Protein AF-G1RTW3-F1 (afdb_monomer)

Foldseek 3Di:
DADDDDCQVVLQDAEDAQEQDAYQDDAPCQSNCNHAYYAHANYAHADDEHCQSNLNHAEYHHAQYAYAADDHCLSPLNHAYYHQAQYAHQDLVSLLVCLSNLNHAEYEHHNYNLVPDPCSLLSNLQNNVNYQYYNNDGDDPVSSVVSCVVCVVVSVVVVVVVVVVVVVVVVVVVVVVVQVLQVLLLQHQLQFQRLVVVLVVPQPLVVLLCPFPPNVVLVVVLSVVLSVLSNVLSVVSSVLSVVLVVLVVVLVVQLVVLVVVLVVVLVVLVVVLVVVLVVLVVVLLVDDDPVVNVVSLVVNLVSLVVSLVVNVVSLVVSLVVNVVSLVVSLVVLVVSLVVSLVSLVVSLVVNLVSLVVSLVVSLVSLVVVLVCVVVVNDDPPRDPVSVVQSPDSVSVNVSSVVSSVSSNVSSVVSSCSSSVVSVVVSVVVSVVSVVVSVVVSVVSNVVSVVVSVVSVVVSVCSVVPNPPD

Structure (mmCIF, N/CA/C/O backbone):
data_AF-G1RTW3-F1
#
_entry.id   AF-G1RTW3-F1
#
loop_
_atom_site.group_PDB
_atom_site.id
_atom_site.type_symbol
_atom_site.label_atom_id
_atom_site.label_alt_id
_atom_site.label_comp_id
_atom_site.label_asym_id
_atom_site.label_entity_id
_atom_site.label_seq_id
_atom_site.pdbx_PDB_ins_code
_atom_site.Cartn_x
_atom_site.Cartn_y
_atom_site.Cartn_z
_atom_site.occupancy
_atom_site.B_iso_or_equiv
_atom_site.auth_seq_id
_atom_site.auth_comp_id
_atom_site.auth_asym_id
_atom_site.auth_atom_id
_atom_site.pdbx_PDB_model_num
ATOM 1 N N . ILE A 1 1 ? 2.176 -38.128 -19.446 1.00 76.19 1 ILE A N 1
ATOM 2 C CA 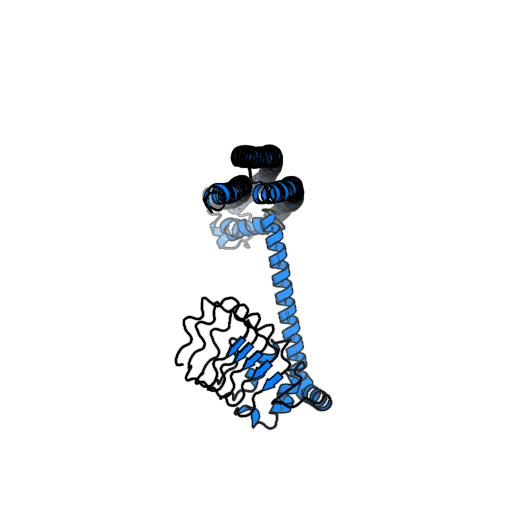. ILE A 1 1 ? 2.725 -37.337 -18.317 1.00 76.19 1 ILE A CA 1
ATOM 3 C C . ILE A 1 1 ? 2.000 -37.765 -17.045 1.00 76.19 1 ILE A C 1
ATOM 5 O O . ILE A 1 1 ? 0.795 -37.967 -17.117 1.00 76.19 1 ILE A O 1
ATOM 9 N N . LEU A 1 2 ? 2.730 -37.981 -15.943 1.00 80.75 2 LEU A N 1
ATOM 10 C CA . LEU A 1 2 ? 2.159 -38.350 -14.632 1.00 80.75 2 LEU A CA 1
ATOM 11 C C . LEU A 1 2 ? 2.066 -37.149 -13.677 1.00 80.75 2 LEU A C 1
ATOM 13 O O . LEU A 1 2 ? 1.164 -37.088 -12.854 1.00 80.75 2 LEU A O 1
ATOM 17 N N . ARG A 1 3 ? 2.994 -36.191 -13.802 1.00 86.12 3 ARG A N 1
ATOM 18 C CA . ARG A 1 3 ? 3.096 -34.999 -12.955 1.00 86.12 3 ARG A CA 1
ATOM 19 C C . ARG A 1 3 ? 3.495 -33.789 -13.792 1.00 86.12 3 ARG A C 1
ATOM 21 O O . ARG A 1 3 ? 4.301 -33.930 -14.713 1.00 86.12 3 ARG A O 1
ATOM 28 N N . ILE A 1 4 ? 2.936 -32.630 -13.465 1.00 87.44 4 ILE A N 1
ATOM 29 C CA . ILE A 1 4 ? 3.300 -31.339 -14.052 1.00 87.44 4 ILE A CA 1
ATOM 30 C C . ILE A 1 4 ? 4.519 -30.810 -13.284 1.00 87.44 4 ILE A C 1
ATOM 32 O O . ILE A 1 4 ? 4.448 -30.616 -12.075 1.00 87.44 4 ILE A O 1
ATOM 36 N N . ASP A 1 5 ? 5.652 -30.623 -13.961 1.00 85.38 5 ASP A N 1
ATOM 37 C CA . ASP A 1 5 ? 6.892 -30.147 -13.334 1.00 85.38 5 ASP A CA 1
ATOM 38 C C . ASP A 1 5 ? 7.762 -29.389 -14.354 1.00 85.38 5 ASP A C 1
ATOM 40 O O . ASP A 1 5 ? 7.580 -29.535 -15.565 1.00 85.38 5 ASP A O 1
ATOM 44 N N . ASN A 1 6 ? 8.729 -28.607 -13.872 1.00 84.62 6 ASN A N 1
ATOM 45 C CA . ASN A 1 6 ? 9.676 -27.804 -14.658 1.00 84.62 6 ASN A CA 1
ATOM 46 C C . ASN A 1 6 ? 9.046 -26.690 -15.522 1.00 84.62 6 ASN A C 1
ATOM 48 O O . ASN A 1 6 ? 9.652 -26.248 -16.499 1.00 84.62 6 ASN A O 1
ATOM 52 N N . LEU A 1 7 ? 7.853 -26.199 -15.163 1.00 86.31 7 LEU A N 1
ATOM 53 C CA . LEU A 1 7 ? 7.199 -25.081 -15.862 1.00 86.31 7 LEU A CA 1
ATOM 54 C C . LEU A 1 7 ? 7.511 -23.697 -15.265 1.00 86.31 7 LEU A C 1
ATOM 56 O O . LEU A 1 7 ? 7.151 -22.681 -15.856 1.00 86.31 7 LEU A O 1
ATOM 60 N N . TRP A 1 8 ? 8.227 -23.636 -14.137 1.00 84.75 8 TRP A N 1
ATOM 61 C CA . TRP A 1 8 ? 8.442 -22.404 -13.366 1.00 84.75 8 TRP A CA 1
ATOM 62 C C . TRP A 1 8 ? 9.176 -21.281 -14.118 1.00 84.75 8 TRP A C 1
ATOM 64 O O . TRP A 1 8 ? 9.067 -20.135 -13.702 1.00 84.75 8 TRP A O 1
ATOM 74 N N . GLN A 1 9 ? 9.922 -21.580 -15.194 1.00 86.06 9 GLN A N 1
ATOM 75 C CA . GLN A 1 9 ? 10.679 -20.576 -15.969 1.00 86.06 9 GLN A CA 1
ATOM 76 C C . GLN A 1 9 ? 9.818 -19.879 -17.035 1.00 86.06 9 GLN A C 1
ATOM 78 O O . GLN A 1 9 ? 10.239 -18.877 -17.609 1.00 86.06 9 GLN A O 1
ATOM 83 N N . PHE A 1 10 ? 8.624 -20.403 -17.333 1.00 87.69 10 PHE A N 1
ATOM 84 C CA . PHE A 1 10 ? 7.765 -19.916 -18.415 1.00 87.69 10 PHE A CA 1
ATOM 85 C C . PHE A 1 10 ? 6.696 -18.939 -17.910 1.00 87.69 10 PHE A C 1
ATOM 87 O O . PHE A 1 10 ? 5.517 -19.082 -18.219 1.00 87.69 10 PHE A O 1
ATOM 94 N N . GLU A 1 11 ? 7.104 -17.914 -17.161 1.00 87.62 11 GLU A N 1
ATOM 95 C CA . GLU A 1 11 ? 6.203 -16.944 -16.506 1.00 87.62 11 GLU A CA 1
ATOM 96 C C . GLU A 1 11 ? 5.243 -16.240 -17.486 1.00 87.62 11 GLU A C 1
ATOM 98 O O . GLU A 1 11 ? 4.116 -15.901 -17.138 1.00 87.62 11 GLU A O 1
ATOM 103 N N . ASN A 1 12 ? 5.652 -16.079 -18.750 1.00 90.38 12 ASN A N 1
ATOM 104 C CA . ASN A 1 12 ? 4.868 -15.419 -19.801 1.00 90.38 12 ASN A CA 1
ATOM 105 C C . ASN A 1 12 ? 3.949 -16.362 -20.603 1.00 90.38 12 ASN A C 1
ATOM 107 O O . ASN A 1 12 ? 3.379 -15.953 -21.622 1.00 90.38 12 ASN A O 1
ATOM 111 N N . LEU A 1 13 ? 3.827 -17.633 -20.208 1.00 92.62 13 LEU A N 1
ATOM 112 C CA . LEU A 1 13 ? 3.013 -18.607 -20.931 1.00 92.62 13 LEU A CA 1
ATOM 113 C C . LEU A 1 13 ? 1.524 -18.234 -20.859 1.00 92.62 13 LEU A C 1
ATOM 115 O O . LEU A 1 13 ? 0.966 -18.056 -19.783 1.00 92.62 13 LEU A O 1
ATOM 119 N N . ARG A 1 14 ? 0.868 -18.143 -22.023 1.00 94.56 14 ARG A N 1
ATOM 120 C CA . ARG A 1 14 ? -0.560 -17.776 -22.131 1.00 94.56 14 ARG A CA 1
ATOM 121 C C . ARG A 1 14 ? -1.490 -18.951 -22.407 1.00 94.56 14 ARG A C 1
ATOM 123 O O . ARG A 1 14 ? -2.671 -18.873 -22.084 1.00 94.56 14 ARG A O 1
ATOM 130 N N . LYS A 1 15 ? -0.984 -20.012 -23.033 1.00 95.88 15 LYS A N 1
ATOM 131 C CA . LYS A 1 15 ? -1.758 -21.204 -23.385 1.00 95.88 15 LYS A CA 1
ATOM 132 C C . LYS A 1 15 ? -0.967 -22.438 -22.998 1.00 95.88 15 LYS A C 1
ATOM 134 O O . LYS A 1 15 ? 0.199 -22.541 -23.373 1.00 95.88 15 LYS A O 1
ATOM 139 N N . LEU A 1 16 ? -1.606 -23.352 -22.285 1.00 95.12 16 LEU A N 1
ATOM 140 C CA . LEU A 1 16 ? -1.001 -24.602 -21.856 1.00 95.12 16 LEU A CA 1
ATOM 141 C C . LEU A 1 16 ? -1.948 -25.752 -22.180 1.00 95.12 16 LEU A C 1
ATOM 143 O O . LEU A 1 16 ? -3.095 -25.766 -21.745 1.00 95.12 16 LEU A O 1
ATOM 147 N N . GLN A 1 17 ? -1.439 -26.699 -22.961 1.00 94.75 17 GLN A N 1
ATOM 148 C CA . GLN A 1 17 ? -2.160 -27.885 -23.392 1.00 94.75 17 GLN A CA 1
ATOM 149 C C . GLN A 1 17 ? -1.504 -29.119 -22.771 1.00 94.75 17 GLN A C 1
ATOM 151 O O . GLN A 1 17 ? -0.331 -29.393 -23.026 1.00 94.75 17 GLN A O 1
ATOM 156 N N . LEU A 1 18 ? -2.251 -29.834 -21.936 1.00 93.31 18 LEU A N 1
ATOM 157 C CA . LEU A 1 18 ? -1.821 -31.024 -21.198 1.00 93.31 18 LEU A CA 1
ATOM 158 C C . LEU A 1 18 ? -2.863 -32.153 -21.299 1.00 93.31 18 LEU A C 1
ATOM 160 O O . LEU A 1 18 ? -2.925 -33.035 -20.434 1.00 93.31 18 LEU A O 1
ATOM 164 N N . ASP A 1 19 ? -3.667 -32.152 -22.360 1.00 92.94 19 ASP A N 1
ATOM 165 C CA . ASP A 1 19 ? -4.686 -33.166 -22.591 1.00 92.94 19 ASP A CA 1
ATOM 166 C C . ASP A 1 19 ? -4.091 -34.549 -22.912 1.00 92.94 19 ASP A C 1
ATOM 168 O O . ASP A 1 19 ? -2.928 -34.671 -23.305 1.00 92.94 19 ASP A O 1
ATOM 172 N N . ASN A 1 20 ? -4.893 -35.604 -22.742 1.00 93.12 20 ASN A N 1
ATOM 173 C CA . ASN A 1 20 ? -4.528 -36.995 -23.049 1.00 93.12 20 ASN A CA 1
ATOM 174 C C . ASN A 1 20 ? -3.294 -37.491 -22.276 1.00 93.12 20 ASN A C 1
ATOM 176 O O . ASN A 1 20 ? -2.370 -38.100 -22.827 1.00 93.12 20 ASN A O 1
ATOM 180 N N . ASN A 1 21 ? -3.285 -37.239 -20.970 1.00 93.00 21 ASN A N 1
ATOM 181 C CA . ASN A 1 21 ? -2.232 -37.669 -20.060 1.00 93.00 21 ASN A CA 1
ATOM 182 C C . ASN A 1 21 ? -2.807 -38.525 -18.915 1.00 93.00 21 ASN A C 1
ATOM 184 O O . ASN A 1 21 ? -3.930 -39.013 -18.978 1.00 93.00 21 ASN A O 1
ATOM 188 N N . ILE A 1 22 ? -1.991 -38.806 -17.897 1.00 93.56 22 ILE A N 1
ATOM 189 C CA . ILE A 1 22 ? -2.368 -39.623 -16.734 1.00 93.56 22 ILE A CA 1
ATOM 190 C C . ILE A 1 22 ? -2.120 -38.796 -15.464 1.00 93.56 22 ILE A C 1
ATOM 192 O O . ILE A 1 22 ? -1.589 -39.293 -14.475 1.00 93.56 22 ILE A O 1
ATOM 196 N N . ILE A 1 23 ? -2.401 -37.491 -15.534 1.00 93.81 23 ILE A N 1
ATOM 197 C CA . ILE A 1 23 ? -2.199 -36.559 -14.424 1.00 93.81 23 ILE A CA 1
ATOM 198 C C . ILE A 1 23 ? -3.303 -36.802 -13.395 1.00 93.81 23 ILE A C 1
ATOM 200 O O . ILE A 1 23 ? -4.481 -36.806 -13.746 1.00 93.81 23 ILE A O 1
ATOM 204 N N . GLU A 1 24 ? -2.921 -37.004 -12.137 1.00 92.69 24 GLU A N 1
ATOM 205 C CA . GLU A 1 24 ? -3.859 -37.218 -11.022 1.00 92.69 24 GLU A CA 1
ATOM 206 C C . GLU A 1 24 ? -4.086 -35.944 -10.197 1.00 92.69 24 GLU A C 1
ATOM 208 O O . GLU A 1 24 ? -5.133 -35.789 -9.570 1.00 92.69 24 GLU A O 1
ATOM 213 N N . LYS A 1 25 ? -3.120 -35.015 -10.216 1.00 92.31 25 LYS A N 1
ATOM 214 C CA . LYS A 1 25 ? -3.146 -33.771 -9.440 1.00 92.31 25 LYS A CA 1
ATOM 215 C C . LYS A 1 25 ? -2.709 -32.571 -10.261 1.00 92.31 25 LYS A C 1
ATOM 217 O O . LYS A 1 25 ? -1.765 -32.652 -11.048 1.00 92.31 25 LYS A O 1
ATOM 222 N N . ILE A 1 26 ? -3.387 -31.453 -10.037 1.00 92.62 26 ILE A N 1
ATOM 223 C CA . ILE A 1 26 ? -3.035 -30.160 -10.614 1.00 92.62 26 ILE A CA 1
ATOM 224 C C . ILE A 1 26 ? -2.032 -29.493 -9.668 1.00 92.62 26 ILE A C 1
ATOM 226 O O . ILE A 1 26 ? -2.378 -29.063 -8.574 1.00 92.62 26 ILE A O 1
ATOM 230 N N . GLU A 1 27 ? -0.771 -29.428 -10.078 1.00 91.31 27 GLU A N 1
ATOM 231 C CA . GLU A 1 27 ? 0.310 -28.820 -9.299 1.00 91.31 27 GLU A CA 1
ATOM 232 C C . GLU A 1 27 ? 1.370 -28.213 -10.228 1.00 91.31 27 GLU A C 1
ATOM 234 O O . GLU A 1 27 ? 1.341 -28.431 -11.438 1.00 91.31 27 GLU A O 1
ATOM 239 N N . GLY A 1 28 ? 2.291 -27.409 -9.690 1.00 87.00 28 GLY A N 1
ATOM 240 C CA . GLY A 1 28 ? 3.397 -26.843 -10.477 1.00 87.00 28 GLY A CA 1
ATOM 241 C C . GLY A 1 28 ? 2.998 -25.741 -11.472 1.00 87.00 28 GLY A C 1
ATOM 242 O O . GLY A 1 28 ? 3.801 -25.383 -12.334 1.00 87.00 28 GLY A O 1
ATOM 243 N N . LEU A 1 29 ? 1.782 -25.191 -11.356 1.00 90.81 29 LEU A N 1
ATOM 244 C CA . LEU A 1 29 ? 1.272 -24.089 -12.188 1.00 90.81 29 LEU A CA 1
ATOM 245 C C . LEU A 1 29 ? 1.390 -22.708 -11.514 1.00 90.81 29 LEU A C 1
ATOM 247 O O . LEU A 1 29 ? 1.037 -21.702 -12.123 1.00 90.81 29 LEU A O 1
ATOM 251 N N . GLU A 1 30 ? 1.914 -22.644 -10.286 1.00 89.31 30 GLU A N 1
ATOM 252 C CA . GLU A 1 30 ? 1.881 -21.452 -9.421 1.00 89.31 30 GLU A CA 1
ATOM 253 C C . GLU A 1 30 ? 2.482 -20.197 -10.079 1.00 89.31 30 GLU A C 1
ATOM 255 O O . GLU A 1 30 ? 1.934 -19.103 -9.943 1.00 89.31 30 GLU A O 1
ATOM 260 N N . ASN A 1 31 ? 3.554 -20.359 -10.861 1.00 87.81 31 ASN A N 1
ATOM 261 C CA . ASN A 1 31 ? 4.266 -19.252 -11.507 1.00 87.81 31 ASN A CA 1
ATOM 262 C C . ASN A 1 31 ? 3.637 -18.785 -12.835 1.00 87.81 31 ASN A C 1
ATOM 264 O O . ASN A 1 31 ? 4.083 -17.793 -13.407 1.00 87.81 31 ASN A O 1
ATOM 268 N N . LEU A 1 32 ? 2.612 -19.471 -13.353 1.00 90.69 32 LEU A N 1
ATOM 269 C CA . LEU A 1 32 ? 2.021 -19.194 -14.670 1.00 90.69 32 LEU A CA 1
ATOM 270 C C . LEU A 1 32 ? 0.889 -18.154 -14.593 1.00 90.69 32 LEU A C 1
ATOM 272 O O . LEU A 1 32 ? -0.198 -18.342 -15.134 1.00 90.69 32 LEU A O 1
ATOM 276 N N . THR A 1 33 ? 1.131 -17.027 -13.928 1.00 90.81 33 THR A N 1
ATOM 277 C CA . THR A 1 33 ? 0.105 -16.006 -13.623 1.00 90.81 33 THR A CA 1
ATOM 278 C C . THR A 1 33 ? -0.505 -15.330 -14.863 1.00 90.81 33 THR A C 1
ATOM 280 O O . THR A 1 33 ? -1.583 -14.731 -14.790 1.00 90.81 33 THR A O 1
ATOM 283 N N . HIS A 1 34 ? 0.151 -15.438 -16.023 1.00 92.19 34 HIS A N 1
ATOM 284 C CA . HIS A 1 34 ? -0.311 -14.912 -17.313 1.00 92.19 34 HIS A CA 1
ATOM 285 C C . HIS A 1 34 ? -1.102 -15.914 -18.167 1.00 92.19 34 HIS A C 1
ATOM 287 O O . HIS A 1 34 ? -1.471 -15.587 -19.302 1.00 92.19 34 HIS A O 1
ATOM 293 N N . LEU A 1 35 ? -1.379 -17.112 -17.645 1.00 94.75 35 LEU A N 1
ATOM 294 C CA . LEU A 1 35 ? -2.118 -18.139 -18.365 1.00 94.75 35 LEU A CA 1
ATOM 295 C C . LEU A 1 35 ? -3.575 -17.712 -18.593 1.00 94.75 35 LEU A C 1
ATOM 297 O O . LEU A 1 35 ? -4.259 -17.277 -17.672 1.00 94.75 35 LEU A O 1
ATOM 301 N N . VAL A 1 36 ? -4.037 -17.842 -19.837 1.00 96.44 36 VAL A N 1
ATOM 302 C CA . VAL A 1 36 ? -5.394 -17.482 -20.286 1.00 96.44 36 VAL A CA 1
ATOM 303 C C . VAL A 1 36 ? -6.196 -18.727 -20.663 1.00 96.44 36 VAL A C 1
ATOM 305 O O . VAL A 1 36 ? -7.408 -18.761 -20.472 1.00 96.44 36 VAL A O 1
ATOM 308 N N . TRP A 1 37 ? -5.525 -19.760 -21.174 1.00 97.69 37 TRP A N 1
ATOM 309 C CA . TRP A 1 37 ? -6.152 -20.997 -21.633 1.00 97.69 37 TRP A CA 1
ATOM 310 C C . TRP A 1 37 ? -5.401 -22.210 -21.080 1.00 97.69 37 TRP A C 1
ATOM 312 O O . TRP A 1 37 ? -4.182 -22.315 -21.267 1.00 97.69 37 TRP A O 1
ATOM 322 N N . LEU A 1 38 ? -6.127 -23.110 -20.419 1.00 96.75 38 LEU A N 1
ATOM 323 C CA . LEU A 1 38 ? -5.594 -24.334 -19.829 1.00 96.75 38 LEU A CA 1
ATOM 324 C C . LEU A 1 38 ? -6.469 -25.527 -20.206 1.00 96.75 38 LEU A C 1
ATOM 326 O O . LEU A 1 38 ? -7.647 -25.579 -19.851 1.00 96.75 38 LEU A O 1
ATOM 330 N N . ASP A 1 39 ? -5.862 -26.509 -20.864 1.00 96.75 39 ASP A N 1
ATOM 331 C CA . ASP A 1 39 ? -6.512 -27.775 -21.185 1.00 96.75 39 ASP A CA 1
ATOM 332 C C . ASP A 1 39 ? -5.843 -28.940 -20.459 1.00 96.75 39 ASP A C 1
ATOM 334 O O . ASP A 1 39 ? -4.669 -29.245 -20.665 1.00 96.75 39 ASP A O 1
ATOM 338 N N . LEU A 1 40 ? -6.622 -29.576 -19.592 1.00 95.69 40 LEU A N 1
ATOM 339 C CA . LEU A 1 40 ? -6.294 -30.746 -18.786 1.00 95.69 40 LEU A CA 1
ATOM 340 C C . LEU A 1 40 ? -7.270 -31.897 -19.087 1.00 95.69 40 LEU A C 1
ATOM 342 O O . LEU A 1 40 ? -7.489 -32.781 -18.253 1.00 95.69 40 LEU A O 1
ATOM 346 N N . SER A 1 41 ? -7.875 -31.903 -20.274 1.00 95.44 41 SER A N 1
ATOM 347 C CA . SER A 1 41 ? -8.849 -32.920 -20.665 1.00 95.44 41 SER A CA 1
ATOM 348 C C . SER A 1 41 ? -8.226 -34.316 -20.791 1.00 95.44 41 SER A C 1
ATOM 350 O O . SER A 1 41 ? -7.046 -34.455 -21.096 1.00 95.44 41 SER A O 1
ATOM 352 N N . PHE A 1 42 ? -9.009 -35.379 -20.603 1.00 95.44 42 PHE A N 1
ATOM 353 C CA . PHE A 1 42 ? -8.543 -36.771 -20.690 1.00 95.44 42 PHE A CA 1
ATOM 354 C C . PHE A 1 42 ? -7.359 -37.057 -19.749 1.00 95.44 42 PHE A C 1
ATOM 356 O O . PHE A 1 42 ? -6.296 -37.501 -20.184 1.00 95.44 42 PHE A O 1
ATOM 363 N N . ASN A 1 43 ? -7.558 -36.776 -18.461 1.00 95.44 43 ASN A N 1
ATOM 364 C CA . ASN A 1 43 ? -6.630 -37.073 -17.369 1.00 95.44 43 ASN A CA 1
ATOM 365 C C . ASN A 1 43 ? -7.360 -37.843 -16.245 1.00 95.44 43 ASN A C 1
ATOM 367 O O . ASN A 1 43 ? -8.515 -38.246 -16.397 1.00 95.44 43 ASN A O 1
ATOM 371 N N . ASN A 1 44 ? -6.684 -38.079 -15.117 1.00 94.38 44 ASN A N 1
ATOM 372 C CA . ASN A 1 44 ? -7.215 -38.792 -13.952 1.00 94.38 44 ASN A CA 1
ATOM 373 C C . ASN A 1 44 ? -7.393 -37.865 -12.736 1.00 94.38 44 ASN A C 1
ATOM 375 O O . ASN A 1 44 ? -7.245 -38.308 -11.601 1.00 94.38 44 ASN A O 1
ATOM 379 N N . ILE A 1 45 ? -7.691 -36.583 -12.957 1.00 95.25 45 ILE A N 1
ATOM 380 C CA . ILE A 1 45 ? -7.807 -35.597 -11.877 1.00 95.25 45 ILE A CA 1
ATOM 381 C C . ILE A 1 45 ? -9.084 -35.863 -11.072 1.00 95.25 45 ILE A C 1
ATOM 383 O O . ILE A 1 45 ? -10.177 -35.913 -11.639 1.00 95.25 45 ILE A O 1
ATOM 387 N N . GLU A 1 46 ? -8.954 -36.016 -9.755 1.00 93.75 46 GLU A N 1
ATOM 388 C CA . GLU A 1 46 ? -10.087 -36.249 -8.840 1.00 93.75 46 GLU A CA 1
ATOM 389 C C . GLU A 1 46 ? -10.563 -34.967 -8.143 1.00 93.75 46 GLU A C 1
ATOM 391 O O . GLU A 1 46 ? -11.752 -34.807 -7.861 1.00 93.75 46 GLU A O 1
ATOM 396 N N . THR A 1 47 ? -9.645 -34.037 -7.879 1.00 93.06 47 THR A N 1
ATOM 397 C CA . THR A 1 47 ? -9.906 -32.796 -7.142 1.00 93.06 47 THR A CA 1
ATOM 398 C C . THR A 1 47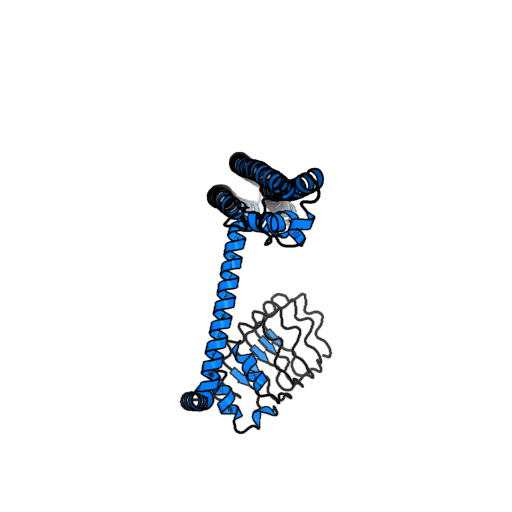 ? -9.342 -31.598 -7.887 1.00 93.06 47 THR A C 1
ATOM 400 O O . THR A 1 47 ? -8.233 -31.648 -8.416 1.00 93.06 47 THR A O 1
ATOM 403 N N . ILE A 1 48 ? -10.105 -30.507 -7.913 1.00 93.62 48 ILE A N 1
ATOM 404 C CA . ILE A 1 48 ? -9.627 -29.224 -8.422 1.00 93.62 48 ILE A CA 1
ATOM 405 C C . ILE A 1 48 ? -8.790 -28.576 -7.313 1.00 93.62 48 ILE A C 1
ATOM 407 O O . ILE A 1 48 ? -9.294 -28.305 -6.226 1.00 93.62 48 ILE A O 1
ATOM 411 N N . GLU A 1 49 ? -7.507 -28.354 -7.576 1.00 92.88 49 GLU A N 1
ATOM 412 C CA . GLU A 1 49 ? -6.554 -27.713 -6.663 1.00 92.88 49 GLU A CA 1
ATOM 413 C C . GLU A 1 49 ? -5.440 -27.022 -7.469 1.00 92.88 49 GLU A C 1
ATOM 415 O O . GLU A 1 49 ? -5.377 -27.180 -8.686 1.00 92.88 49 GLU A O 1
ATOM 420 N N . GLY A 1 50 ? -4.589 -26.213 -6.831 1.00 88.31 50 GLY A N 1
ATOM 421 C CA . GLY A 1 50 ? -3.385 -25.667 -7.478 1.00 88.31 50 GLY A CA 1
ATOM 422 C C . GLY A 1 50 ? -3.626 -24.632 -8.590 1.00 88.31 50 GLY A C 1
ATOM 423 O O . GLY A 1 50 ? -2.734 -24.403 -9.407 1.00 88.31 50 GLY A O 1
ATOM 424 N N . LEU A 1 51 ? -4.812 -24.010 -8.638 1.00 92.12 51 LEU A N 1
ATOM 425 C CA . LEU A 1 51 ? -5.190 -22.982 -9.626 1.00 92.12 51 LEU A CA 1
ATOM 426 C C . LEU A 1 51 ? -5.262 -21.557 -9.034 1.00 92.12 51 LEU A C 1
ATOM 428 O O . LEU A 1 51 ? -5.604 -20.615 -9.749 1.00 92.12 51 LEU A O 1
ATOM 432 N N . ASP A 1 52 ? -4.928 -21.376 -7.752 1.00 91.25 52 ASP A N 1
ATOM 433 C CA . ASP A 1 52 ? -5.155 -20.132 -6.993 1.00 91.25 52 ASP A CA 1
ATOM 434 C C . ASP A 1 52 ? -4.410 -18.902 -7.541 1.00 91.25 52 ASP A C 1
ATOM 436 O O . ASP A 1 52 ? -4.816 -17.764 -7.313 1.00 91.25 52 ASP A O 1
ATOM 440 N N . THR A 1 53 ? -3.318 -19.103 -8.278 1.00 89.81 53 THR A N 1
ATOM 441 C CA . THR A 1 53 ? -2.509 -18.010 -8.839 1.00 89.81 53 THR A CA 1
ATOM 442 C C . THR A 1 53 ? -2.925 -17.609 -10.259 1.00 89.81 53 THR A C 1
ATOM 444 O O . THR A 1 53 ? -2.486 -16.571 -10.765 1.00 89.81 53 THR A O 1
ATOM 447 N N . LEU A 1 54 ? -3.797 -18.383 -10.916 1.00 91.88 54 LEU A N 1
ATOM 448 C CA . LEU A 1 54 ? -4.151 -18.231 -12.333 1.00 91.88 54 LEU A CA 1
ATOM 449 C C . LEU A 1 54 ? -5.290 -17.219 -12.553 1.00 91.88 54 LEU A C 1
ATOM 451 O O . LEU A 1 54 ? -6.269 -17.481 -13.247 1.00 9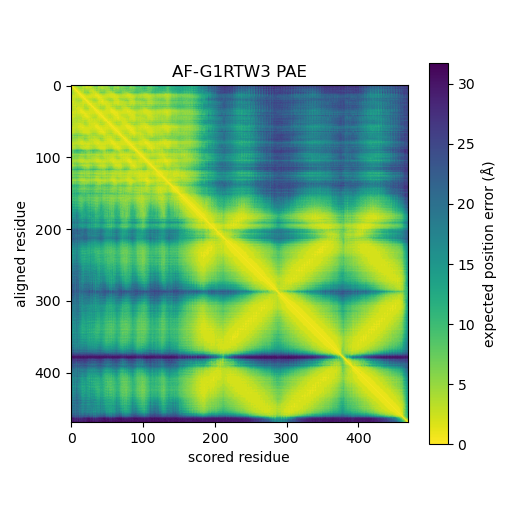1.88 54 LEU A O 1
ATOM 455 N N . VAL A 1 55 ? -5.156 -16.019 -11.989 1.00 92.25 55 VAL A N 1
ATOM 456 C CA . VAL A 1 55 ? -6.196 -14.966 -11.985 1.00 92.25 55 VAL A CA 1
ATOM 457 C C . VAL A 1 55 ? -6.614 -14.463 -13.377 1.00 92.25 55 VAL A C 1
ATOM 459 O O . VAL A 1 55 ? -7.635 -13.787 -13.522 1.00 92.25 55 VAL A O 1
ATOM 462 N N . ASN A 1 56 ? -5.814 -14.757 -14.408 1.00 93.00 56 ASN A N 1
ATOM 463 C CA . ASN A 1 56 ? -6.064 -14.364 -15.796 1.00 93.00 56 ASN A CA 1
ATOM 464 C C . ASN A 1 56 ? -6.702 -15.465 -16.653 1.00 93.00 56 ASN A C 1
ATOM 466 O O . ASN A 1 56 ? -6.930 -15.226 -17.839 1.00 93.00 56 ASN A O 1
ATOM 470 N N . LEU A 1 57 ? -6.990 -16.637 -16.083 1.00 95.75 57 LEU A N 1
ATOM 471 C CA . LEU A 1 57 ? -7.539 -17.755 -16.836 1.00 95.75 57 LEU A CA 1
ATOM 472 C C . LEU A 1 57 ? -8.968 -17.447 -17.303 1.00 95.75 57 LEU A C 1
ATOM 474 O O . LEU A 1 57 ? -9.837 -17.090 -16.507 1.00 95.75 57 LEU A O 1
ATOM 478 N N . GLU A 1 58 ? -9.205 -17.595 -18.603 1.00 96.81 58 GLU A N 1
ATOM 479 C CA . GLU A 1 58 ? -10.499 -17.361 -19.250 1.00 96.81 58 GLU A CA 1
ATOM 480 C C . GLU A 1 58 ? -11.151 -18.671 -19.709 1.00 96.81 58 GLU A C 1
ATOM 482 O O . GLU A 1 58 ? -12.378 -18.772 -19.717 1.00 96.81 58 GLU A O 1
ATOM 487 N N . ASP A 1 59 ? -10.355 -19.683 -20.050 1.00 97.19 59 ASP A N 1
ATOM 488 C CA . ASP A 1 59 ? -10.832 -20.981 -20.531 1.00 97.19 59 ASP A CA 1
ATOM 489 C C . ASP A 1 59 ? -10.112 -22.115 -19.797 1.00 97.19 59 ASP A C 1
ATOM 491 O O . ASP A 1 59 ? -8.880 -22.223 -19.836 1.00 97.19 59 ASP A O 1
ATOM 495 N N . LEU A 1 60 ? -10.904 -22.935 -19.108 1.00 97.19 60 LEU A N 1
ATOM 496 C CA . LEU A 1 60 ? -10.454 -24.109 -18.380 1.00 97.19 60 LEU A CA 1
ATOM 497 C C . LEU A 1 60 ? -11.199 -25.342 -18.882 1.00 97.19 60 LEU A C 1
ATOM 499 O O . LEU A 1 60 ? -12.414 -25.484 -18.698 1.00 97.19 60 LEU A O 1
ATOM 503 N N . SER A 1 61 ? -10.443 -26.271 -19.456 1.00 96.81 61 SER A N 1
ATOM 504 C CA . SER A 1 61 ? -10.959 -27.555 -19.910 1.00 96.81 61 SER A CA 1
ATOM 505 C C . SER A 1 61 ? -10.468 -28.692 -19.019 1.00 96.81 61 SER A C 1
ATOM 507 O O . SER A 1 61 ? -9.283 -28.985 -18.938 1.00 96.81 61 SER A O 1
ATOM 509 N N . LEU A 1 62 ? -11.411 -29.334 -18.333 1.00 95.94 62 LEU A N 1
ATOM 510 C CA . LEU A 1 62 ? -11.236 -30.484 -17.441 1.00 95.94 62 LEU A CA 1
ATOM 511 C C . LEU A 1 62 ? -12.109 -31.661 -17.910 1.00 95.94 62 LEU A C 1
ATOM 513 O O . LEU A 1 62 ? -12.563 -32.487 -17.113 1.00 95.94 62 LEU A O 1
ATOM 517 N N . PHE A 1 63 ? -12.374 -31.738 -19.214 1.00 95.50 63 PHE A N 1
ATOM 518 C CA . PHE A 1 63 ? -13.246 -32.751 -19.797 1.00 95.50 63 PHE A CA 1
ATOM 519 C C . PHE A 1 63 ? -12.661 -34.157 -19.610 1.00 95.50 63 PHE A C 1
ATOM 521 O O . PHE A 1 63 ? -11.464 -34.354 -19.780 1.00 95.50 63 PHE A O 1
ATOM 528 N N . ASN A 1 64 ? -13.492 -35.155 -19.313 1.00 95.94 64 ASN A N 1
ATOM 529 C CA . ASN A 1 64 ? -13.074 -36.548 -19.142 1.00 95.94 64 ASN A CA 1
ATOM 530 C C . ASN A 1 64 ? -11.999 -36.733 -18.049 1.00 95.94 64 ASN A C 1
ATOM 532 O O . ASN A 1 64 ? -10.895 -37.206 -18.327 1.00 95.94 64 ASN A O 1
ATOM 536 N N . ASN A 1 65 ? -12.353 -36.344 -16.821 1.00 96.19 65 ASN A N 1
ATOM 537 C CA . ASN A 1 65 ? -11.589 -36.538 -15.583 1.00 96.19 65 ASN A CA 1
ATOM 538 C C . ASN A 1 65 ? -12.457 -37.286 -14.541 1.00 96.19 65 ASN A C 1
ATOM 540 O O . ASN A 1 65 ? -13.484 -37.879 -14.878 1.00 96.19 65 ASN A O 1
ATOM 544 N N . GLN A 1 66 ? -12.048 -37.318 -13.270 1.00 95.00 66 GLN A N 1
ATOM 545 C CA . GLN A 1 66 ? -12.753 -38.017 -12.186 1.00 95.00 66 GLN A CA 1
ATOM 546 C C . GLN A 1 66 ? -13.288 -37.060 -11.107 1.00 95.00 66 GLN A C 1
ATOM 548 O O . GLN A 1 66 ? -13.518 -37.475 -9.972 1.00 95.00 66 GLN A O 1
ATOM 553 N N . ILE A 1 67 ? -13.527 -35.795 -11.463 1.00 95.00 67 ILE A N 1
ATOM 554 C CA . ILE A 1 67 ? -13.916 -34.735 -10.527 1.00 95.00 67 ILE A CA 1
ATOM 555 C C . ILE A 1 67 ? -15.336 -34.969 -10.011 1.00 95.00 67 ILE A C 1
ATOM 557 O O . ILE A 1 67 ? -16.271 -35.107 -10.798 1.00 95.00 67 ILE A O 1
ATOM 561 N N . SER A 1 68 ? -15.522 -34.976 -8.691 1.00 91.19 68 SER A N 1
ATOM 562 C CA . SER A 1 68 ? -16.844 -35.124 -8.058 1.00 91.19 68 SER A CA 1
ATOM 563 C C . SER A 1 68 ? -17.392 -33.829 -7.451 1.00 91.19 68 SER A C 1
ATOM 565 O O . SER A 1 68 ? -18.602 -33.693 -7.258 1.00 91.19 68 SER A O 1
ATOM 567 N N . LYS A 1 69 ? -16.525 -32.854 -7.156 1.00 90.19 69 LYS A N 1
ATOM 568 C CA . LYS A 1 69 ? -16.885 -31.590 -6.506 1.00 90.19 69 LYS A CA 1
ATOM 569 C C . LYS A 1 69 ? -16.298 -30.401 -7.262 1.00 90.19 69 LYS A C 1
ATOM 571 O O . LYS A 1 69 ? -15.161 -30.454 -7.711 1.00 90.19 69 LYS A O 1
ATOM 576 N N . ILE A 1 70 ? -17.100 -29.345 -7.400 1.00 91.12 70 ILE A N 1
ATOM 577 C CA . ILE A 1 70 ? -16.670 -28.069 -7.977 1.00 91.12 70 ILE A CA 1
ATOM 578 C C . ILE A 1 70 ? -16.368 -27.116 -6.819 1.00 91.12 70 ILE A C 1
ATOM 580 O O . ILE A 1 70 ? -17.285 -26.572 -6.204 1.00 91.12 70 ILE A O 1
ATOM 584 N N . ASP A 1 71 ? -15.093 -26.954 -6.500 1.00 88.62 71 ASP A N 1
ATOM 585 C CA . ASP A 1 71 ? -14.559 -25.996 -5.534 1.00 88.62 71 ASP A CA 1
ATOM 586 C C . ASP A 1 71 ? -13.161 -25.529 -5.974 1.00 88.62 71 ASP A C 1
ATOM 588 O O . ASP A 1 71 ? -12.708 -25.878 -7.063 1.00 88.62 71 ASP A O 1
ATOM 592 N N . SER A 1 72 ? -12.511 -24.682 -5.169 1.00 87.56 72 SER A N 1
ATOM 593 C CA . SER A 1 72 ? -11.120 -24.240 -5.391 1.00 87.56 72 SER A CA 1
ATOM 594 C C . SER A 1 72 ? -10.865 -23.529 -6.732 1.00 87.56 72 SER A C 1
ATOM 596 O O . SER A 1 72 ? -9.759 -23.548 -7.264 1.00 87.56 72 SER A O 1
ATOM 598 N N . LEU A 1 73 ? -11.890 -22.875 -7.284 1.00 90.69 73 LEU A N 1
ATOM 599 C CA . LEU A 1 73 ? -11.809 -22.032 -8.484 1.00 90.69 73 LEU A CA 1
ATOM 600 C C . LEU A 1 73 ? -11.933 -20.534 -8.141 1.00 90.69 73 LEU A C 1
ATOM 602 O O . LEU A 1 73 ? -12.020 -19.709 -9.043 1.00 90.69 73 LEU A O 1
ATOM 606 N N . ASP A 1 74 ? -11.952 -20.163 -6.855 1.00 87.44 74 ASP A N 1
ATOM 607 C CA . ASP A 1 74 ? -12.292 -18.813 -6.365 1.00 87.44 74 ASP A CA 1
ATOM 608 C C . ASP A 1 74 ? -11.428 -17.692 -6.967 1.00 87.44 74 ASP A C 1
ATOM 610 O O . ASP A 1 74 ? -11.910 -16.573 -7.148 1.00 87.44 74 ASP A O 1
ATOM 614 N N . ALA A 1 75 ? -10.172 -17.993 -7.302 1.00 87.94 75 ALA A N 1
ATOM 615 C CA . ALA A 1 75 ? -9.238 -17.047 -7.904 1.00 87.94 75 ALA A CA 1
ATOM 616 C C . ALA A 1 75 ? -9.522 -16.739 -9.388 1.00 87.94 75 ALA A C 1
ATOM 618 O O . ALA A 1 75 ? -9.068 -15.716 -9.906 1.00 87.94 75 ALA A O 1
ATOM 619 N N . LEU A 1 76 ? -10.284 -17.589 -10.088 1.00 92.00 76 LEU A N 1
ATOM 620 C CA . LEU A 1 76 ? -10.504 -17.516 -11.538 1.00 92.00 76 LEU A CA 1
ATOM 621 C C . LEU A 1 76 ? -11.620 -16.526 -11.907 1.00 92.00 76 LEU A C 1
ATOM 623 O O . LEU A 1 76 ? -12.602 -16.853 -12.574 1.00 92.00 76 LEU A O 1
ATOM 627 N N . VAL A 1 77 ? -11.481 -15.276 -11.472 1.00 88.25 77 VAL A N 1
ATOM 628 C CA . VAL A 1 77 ? -12.512 -14.232 -11.621 1.00 88.25 77 VAL A CA 1
ATOM 629 C C . VAL A 1 77 ? -12.837 -13.878 -13.082 1.00 88.25 77 VAL A C 1
ATOM 631 O O . VAL A 1 77 ? -13.912 -13.342 -13.358 1.00 88.25 77 VAL A O 1
ATOM 634 N N . LYS A 1 78 ? -11.931 -14.186 -14.023 1.00 93.44 78 LYS A N 1
ATOM 635 C CA . LYS A 1 78 ? -12.086 -13.939 -15.469 1.00 93.44 78 LYS A CA 1
ATOM 636 C C . LYS A 1 78 ? -12.587 -15.147 -16.262 1.00 93.44 78 LYS A C 1
ATOM 638 O O . LYS A 1 78 ? -12.721 -15.035 -17.479 1.00 93.44 78 LYS A O 1
ATOM 643 N N . LEU A 1 79 ? -12.887 -16.265 -15.602 1.00 95.62 79 LEU A N 1
ATOM 644 C CA . LEU A 1 79 ? -13.286 -17.494 -16.277 1.00 95.62 79 LEU A CA 1
ATOM 645 C C . LEU A 1 79 ? -14.570 -17.281 -17.093 1.00 95.62 79 LEU A C 1
ATOM 647 O O . LEU A 1 79 ? -15.602 -16.869 -16.560 1.00 95.62 79 LEU A O 1
ATOM 651 N N . GLN A 1 80 ? -14.493 -17.563 -18.390 1.00 95.94 80 GLN A N 1
ATOM 652 C CA . GLN A 1 80 ? -15.580 -17.440 -19.363 1.00 95.94 80 GLN A CA 1
ATOM 653 C C . GLN A 1 80 ? -16.075 -18.803 -19.839 1.00 95.94 80 GLN A C 1
ATOM 655 O O . GLN A 1 80 ? -17.276 -18.973 -20.075 1.00 95.94 80 GLN A O 1
ATOM 660 N N . VAL A 1 81 ? -15.166 -19.769 -19.968 1.00 95.88 81 VAL A N 1
ATOM 661 C CA . VAL A 1 81 ? -15.450 -21.116 -20.461 1.00 95.88 81 VAL A CA 1
ATOM 662 C C . VAL A 1 81 ? -14.970 -22.135 -19.437 1.00 95.88 81 VAL A C 1
ATOM 664 O O . VAL A 1 81 ? -13.803 -22.140 -19.053 1.00 95.88 81 VAL A O 1
ATOM 667 N N . LEU A 1 82 ? -15.883 -23.001 -18.997 1.00 96.38 82 LEU A N 1
ATOM 668 C CA . LEU A 1 82 ? -15.578 -24.111 -18.102 1.00 96.38 82 LEU A CA 1
ATOM 669 C C . LEU A 1 82 ? -16.122 -25.417 -18.680 1.00 96.38 82 LEU A C 1
ATOM 671 O O . LEU A 1 82 ? -17.337 -25.620 -18.765 1.00 96.38 82 LEU A O 1
ATOM 675 N N . SER A 1 83 ? -15.219 -26.321 -19.049 1.00 96.00 83 SER A N 1
ATOM 676 C CA . SER A 1 83 ? -15.582 -27.646 -19.553 1.00 96.00 83 SER A CA 1
ATOM 677 C C . SER A 1 83 ? -15.324 -28.712 -18.495 1.00 96.00 83 SER A C 1
ATOM 679 O O . SER A 1 83 ? -14.183 -29.053 -18.215 1.00 96.00 83 SER A O 1
ATOM 681 N N . LEU A 1 84 ? -16.393 -29.270 -17.935 1.00 95.12 84 LEU A N 1
ATOM 682 C CA . LEU A 1 84 ? -16.391 -30.319 -16.911 1.00 95.12 84 LEU A CA 1
ATOM 683 C C . LEU A 1 84 ? -17.143 -31.580 -17.372 1.00 95.12 84 LEU A C 1
ATOM 685 O O . LEU A 1 84 ? -17.523 -32.413 -16.551 1.00 95.12 84 LEU A O 1
ATOM 689 N N . GLY A 1 85 ? -17.376 -31.751 -18.675 1.00 93.38 85 GLY A N 1
ATOM 690 C CA . GLY A 1 85 ? -18.061 -32.936 -19.203 1.00 93.38 85 GLY A CA 1
ATOM 691 C C . GLY A 1 85 ? -17.317 -34.248 -18.906 1.00 93.38 85 GLY A C 1
ATOM 692 O O . GLY A 1 85 ? -16.104 -34.240 -18.714 1.00 93.38 85 GLY A O 1
ATOM 693 N N . ASN A 1 86 ? -18.041 -35.369 -18.863 1.00 94.50 86 ASN A N 1
ATOM 694 C CA . ASN A 1 86 ? -17.544 -36.706 -18.512 1.00 94.50 86 ASN A CA 1
ATOM 695 C C . ASN A 1 86 ? -16.744 -36.733 -17.193 1.00 94.50 86 ASN A C 1
ATOM 697 O O . ASN A 1 86 ? -15.613 -37.208 -17.154 1.00 94.50 86 ASN A O 1
ATOM 701 N N . ASN A 1 87 ? -17.325 -36.201 -16.119 1.00 95.69 87 ASN A N 1
ATOM 702 C CA . ASN A 1 87 ? -16.781 -36.274 -14.760 1.00 95.69 87 ASN A CA 1
ATOM 703 C C . ASN A 1 87 ? -17.766 -37.024 -13.833 1.00 95.69 87 ASN A C 1
ATOM 705 O O . ASN A 1 87 ? -18.695 -37.690 -14.296 1.00 95.69 87 ASN A O 1
ATOM 709 N N . ARG A 1 88 ? -17.562 -36.960 -12.513 1.00 94.00 88 ARG A N 1
ATOM 710 C CA . ARG A 1 88 ? -18.370 -37.656 -11.494 1.00 94.00 88 ARG A CA 1
ATOM 711 C C . ARG A 1 88 ? -19.218 -36.699 -10.651 1.00 94.00 88 ARG A C 1
ATOM 713 O O . ARG A 1 88 ? -19.479 -36.975 -9.484 1.00 94.00 88 ARG A O 1
ATOM 720 N N . ILE A 1 89 ? -19.633 -35.569 -11.218 1.00 93.44 89 ILE A N 1
ATOM 721 C CA . ILE A 1 89 ? -20.410 -34.554 -10.498 1.00 93.44 89 ILE A CA 1
ATOM 722 C C . ILE A 1 89 ? -21.865 -35.027 -10.379 1.00 93.44 89 ILE A C 1
ATOM 724 O O . ILE A 1 89 ? -22.551 -35.207 -11.384 1.00 93.44 89 ILE A O 1
ATOM 728 N N . ASP A 1 90 ? -22.350 -35.211 -9.153 1.00 90.75 90 ASP A N 1
ATOM 729 C CA . ASP A 1 90 ? -23.696 -35.722 -8.847 1.00 90.75 90 ASP A CA 1
ATOM 730 C C . ASP A 1 90 ? -24.582 -34.728 -8.074 1.00 90.75 90 ASP A C 1
ATOM 732 O O . ASP A 1 90 ? -25.810 -34.825 -8.105 1.00 90.75 90 ASP A O 1
ATOM 736 N N . ASN A 1 91 ? -23.980 -33.733 -7.421 1.00 87.62 91 ASN A N 1
ATOM 737 C CA . ASN A 1 91 ? -24.688 -32.788 -6.571 1.00 87.62 91 ASN A CA 1
ATOM 738 C C . ASN A 1 91 ? -25.009 -31.468 -7.288 1.00 87.62 91 ASN A C 1
ATOM 740 O O . ASN A 1 91 ? -24.119 -30.681 -7.617 1.00 87.62 91 ASN A O 1
ATOM 744 N N . MET A 1 92 ? -26.303 -31.173 -7.432 1.00 83.81 92 MET A N 1
ATOM 745 C CA . MET A 1 92 ? -26.802 -29.934 -8.039 1.00 83.81 92 MET A CA 1
ATOM 746 C C . MET A 1 92 ? -26.399 -28.668 -7.254 1.00 83.81 92 MET A C 1
ATOM 748 O O . MET A 1 92 ? -26.253 -27.594 -7.834 1.00 83.81 92 MET A O 1
ATOM 752 N N . MET A 1 93 ? -26.146 -28.775 -5.943 1.00 82.31 93 MET A N 1
ATOM 753 C CA . MET A 1 93 ? -25.696 -27.638 -5.126 1.00 82.31 93 MET A CA 1
ATOM 754 C C . MET A 1 93 ? -24.315 -27.116 -5.547 1.00 82.31 93 MET A C 1
ATOM 756 O O . MET A 1 93 ? -24.034 -25.933 -5.361 1.00 82.31 93 MET A O 1
ATOM 760 N N . ASN A 1 94 ? -23.484 -27.947 -6.190 1.00 83.19 94 ASN A N 1
ATOM 761 C CA . ASN A 1 94 ? -22.187 -27.523 -6.731 1.00 83.19 94 ASN A CA 1
ATOM 762 C C . ASN A 1 94 ? -22.338 -26.473 -7.848 1.00 83.19 94 ASN A C 1
ATOM 764 O O . ASN A 1 94 ? -21.416 -25.708 -8.105 1.00 83.19 94 ASN A O 1
ATOM 768 N N . ILE A 1 95 ? -23.506 -26.383 -8.491 1.00 86.94 95 ILE A N 1
ATOM 769 C CA . ILE A 1 95 ? -23.784 -25.365 -9.512 1.00 86.94 95 ILE A CA 1
ATOM 770 C C . ILE A 1 95 ? -23.948 -23.977 -8.886 1.00 86.94 95 ILE A C 1
ATOM 772 O O . ILE A 1 95 ? -23.571 -22.980 -9.495 1.00 86.94 95 ILE A O 1
ATOM 776 N N . ILE A 1 96 ? -24.455 -23.893 -7.650 1.00 86.56 96 ILE A N 1
ATOM 777 C CA . ILE A 1 96 ? -24.619 -22.611 -6.945 1.00 86.56 96 ILE A CA 1
ATOM 778 C C . ILE A 1 96 ? -23.254 -21.946 -6.731 1.00 86.56 96 ILE A C 1
ATOM 780 O O . ILE A 1 96 ? -23.139 -20.729 -6.854 1.00 86.56 96 ILE A O 1
ATOM 784 N N . TYR A 1 97 ? -22.205 -22.738 -6.492 1.00 88.19 97 TYR A N 1
ATOM 785 C CA . TYR A 1 97 ? -20.834 -22.241 -6.385 1.00 88.19 97 TYR A CA 1
ATOM 786 C C . TYR A 1 97 ? -20.387 -21.481 -7.648 1.00 88.19 97 TYR A C 1
ATOM 788 O O . TYR A 1 97 ? -19.768 -20.420 -7.542 1.00 88.19 97 TYR A O 1
ATOM 796 N N . LEU A 1 98 ? -20.792 -21.945 -8.839 1.00 89.81 98 LEU A N 1
ATOM 797 C CA . LEU A 1 98 ? -20.435 -21.312 -10.112 1.00 89.81 98 LEU A CA 1
ATOM 798 C C . LEU A 1 98 ? -21.047 -19.912 -10.302 1.00 89.81 98 LEU A C 1
ATOM 800 O O . LEU A 1 98 ? -20.572 -19.135 -11.128 1.00 89.81 98 LEU A O 1
ATOM 804 N N . ARG A 1 99 ? -22.060 -19.538 -9.512 1.00 87.25 99 ARG A N 1
ATOM 805 C CA . ARG A 1 99 ? -22.728 -18.225 -9.576 1.00 87.25 99 ARG A CA 1
ATOM 806 C C . ARG A 1 99 ? -21.818 -17.051 -9.184 1.00 87.25 99 ARG A C 1
ATOM 808 O O . ARG A 1 99 ? -22.120 -15.885 -9.474 1.00 87.25 99 ARG A O 1
ATOM 815 N N . ARG A 1 100 ? -20.689 -17.351 -8.535 1.00 85.81 100 ARG A N 1
ATOM 816 C CA . ARG A 1 100 ? -19.629 -16.387 -8.208 1.00 85.81 100 ARG A CA 1
ATOM 817 C C . ARG A 1 100 ? -18.883 -15.908 -9.462 1.00 85.81 100 ARG A C 1
ATOM 819 O O . ARG A 1 100 ? -18.438 -14.763 -9.487 1.00 85.81 100 ARG A O 1
ATOM 826 N N . PHE A 1 101 ? -18.820 -16.718 -10.522 1.00 90.00 101 PHE A N 1
ATOM 827 C CA . PHE A 1 101 ? -18.131 -16.386 -11.774 1.00 90.00 101 PHE A CA 1
ATOM 828 C C . PHE A 1 101 ? -19.010 -15.527 -12.690 1.00 90.00 101 PHE A C 1
ATOM 830 O O . PHE A 1 101 ? -19.692 -16.025 -13.583 1.00 90.00 101 PHE A O 1
ATOM 837 N N . LYS A 1 102 ? -18.981 -14.204 -12.493 1.00 87.38 102 LYS A N 1
ATOM 838 C CA . LYS A 1 102 ? -19.795 -13.241 -13.268 1.00 87.38 102 LYS A CA 1
ATOM 839 C C . LYS A 1 102 ? -19.457 -13.199 -14.765 1.00 87.38 102 LYS A C 1
ATOM 841 O O . LYS A 1 102 ? -20.273 -12.764 -15.581 1.00 87.38 102 LYS A O 1
ATOM 846 N N . CYS A 1 103 ? -18.269 -13.670 -15.137 1.00 92.06 103 CYS A N 1
ATOM 847 C CA . CYS A 1 103 ? -17.806 -13.740 -16.521 1.00 92.06 103 CYS A CA 1
ATOM 848 C C . CYS A 1 103 ? -18.114 -15.076 -17.206 1.00 92.06 103 CYS A C 1
ATOM 850 O O . CYS A 1 103 ? -17.916 -15.165 -18.413 1.00 92.06 103 CYS A O 1
ATOM 852 N N . LEU A 1 104 ? -18.635 -16.082 -16.492 1.00 94.00 104 LEU A N 1
ATOM 853 C CA . LEU A 1 104 ? -18.897 -17.397 -17.072 1.00 94.00 104 LEU A CA 1
ATOM 854 C C . LEU A 1 104 ? -20.007 -17.291 -18.126 1.00 94.00 104 LEU A C 1
ATOM 856 O O . LEU A 1 104 ? -21.103 -16.799 -17.853 1.00 94.00 104 LEU A O 1
ATOM 860 N N . ARG A 1 105 ? -19.711 -17.719 -19.355 1.00 94.12 105 ARG A N 1
ATOM 861 C CA . ARG A 1 105 ? -20.637 -17.699 -20.500 1.00 94.12 105 ARG A CA 1
ATOM 862 C C . ARG A 1 105 ? -20.902 -19.089 -21.053 1.00 94.12 105 ARG A C 1
ATOM 864 O O . ARG A 1 105 ? -22.002 -19.326 -21.549 1.00 94.12 105 ARG A O 1
ATOM 871 N N . THR A 1 106 ? -19.942 -20.000 -20.933 1.00 95.06 106 THR A N 1
ATOM 872 C CA . THR A 1 106 ? -20.045 -21.363 -21.457 1.00 95.06 106 THR A CA 1
ATOM 873 C C . THR A 1 106 ? -19.718 -22.373 -20.370 1.00 95.06 106 THR A C 1
ATOM 875 O O . THR A 1 106 ? -18.655 -22.307 -19.756 1.00 95.06 106 THR A O 1
ATOM 878 N N . LEU A 1 107 ? -20.622 -23.328 -20.166 1.00 95.56 107 LEU A N 1
ATOM 879 C CA . LEU A 1 107 ? -20.473 -24.416 -19.208 1.00 95.56 107 LEU A CA 1
ATOM 880 C C . LEU A 1 107 ? -20.822 -25.739 -19.890 1.00 95.56 107 LEU A C 1
ATOM 882 O O . LEU A 1 107 ? -21.875 -25.863 -20.516 1.00 95.56 107 LEU A O 1
ATOM 886 N N . SER A 1 108 ? -19.949 -26.733 -19.763 1.00 94.25 108 SER A N 1
ATOM 887 C CA . SER A 1 108 ? -20.219 -28.101 -20.213 1.00 94.25 108 SER A CA 1
ATOM 888 C C . SER A 1 108 ? -20.151 -29.051 -19.026 1.00 94.25 108 SER A C 1
ATOM 890 O O . SER A 1 108 ? -19.121 -29.138 -18.367 1.00 94.25 108 SER A O 1
ATOM 892 N N . LEU A 1 109 ? -21.243 -29.756 -18.748 1.00 93.12 109 LEU A N 1
ATOM 893 C CA . LEU A 1 109 ? -21.355 -30.786 -17.710 1.00 93.12 109 LEU A CA 1
ATOM 894 C C . LEU A 1 109 ? -21.944 -32.093 -18.272 1.00 93.12 109 LEU A C 1
ATOM 896 O O . LEU A 1 109 ? -22.192 -33.034 -17.519 1.00 93.12 109 LEU A O 1
ATOM 900 N N . SER A 1 110 ? -22.130 -32.182 -19.591 1.00 92.69 110 SER A N 1
ATOM 901 C CA . SER A 1 110 ? -22.560 -33.391 -20.299 1.00 92.69 110 SER A CA 1
ATOM 902 C C . SER A 1 110 ? -21.777 -34.635 -19.864 1.00 92.69 110 SER A C 1
ATOM 904 O O . SER A 1 110 ? -20.560 -34.586 -19.714 1.00 92.69 110 SER A O 1
ATOM 906 N N . GLY A 1 111 ? -22.468 -35.752 -19.632 1.00 90.69 111 GLY A N 1
ATOM 907 C CA . GLY A 1 111 ? -21.829 -37.004 -19.209 1.00 90.69 111 GLY A CA 1
ATOM 908 C C . GLY A 1 111 ? -21.455 -37.070 -17.724 1.00 90.69 111 GLY A C 1
ATOM 909 O O . GLY A 1 111 ? -20.758 -37.994 -17.318 1.00 90.69 111 GLY A O 1
ATOM 910 N N . ASN A 1 112 ? -21.920 -36.117 -16.911 1.00 93.31 112 ASN A N 1
ATOM 911 C CA . ASN A 1 112 ? -21.936 -36.241 -15.452 1.00 93.31 112 ASN A CA 1
ATOM 912 C C . ASN A 1 112 ? -23.289 -36.784 -14.960 1.00 93.31 112 ASN A C 1
ATOM 914 O O . ASN A 1 112 ? -24.309 -36.486 -15.592 1.00 93.31 112 ASN A O 1
ATOM 918 N N . PRO A 1 113 ? -23.345 -37.461 -13.798 1.00 92.38 113 PRO A N 1
ATOM 919 C CA . PRO A 1 113 ? -24.603 -37.893 -13.181 1.00 92.38 113 PRO A CA 1
ATOM 920 C C . PRO A 1 113 ? -25.662 -36.784 -13.040 1.00 92.38 113 PRO A C 1
ATOM 922 O O . PRO A 1 113 ? -26.845 -37.036 -13.252 1.00 92.38 113 PRO A O 1
ATOM 925 N N . ILE A 1 114 ? -25.261 -35.531 -12.773 1.00 90.88 114 ILE A N 1
ATOM 926 C CA . ILE A 1 114 ? -26.199 -34.389 -12.730 1.00 90.88 114 ILE A CA 1
ATOM 927 C C . ILE A 1 114 ? -26.963 -34.152 -14.039 1.00 90.88 114 ILE A C 1
ATOM 929 O O . ILE A 1 114 ? -28.073 -33.626 -13.995 1.00 90.88 114 ILE A O 1
ATOM 933 N N . SER A 1 115 ? -26.390 -34.515 -15.192 1.00 88.88 115 SER A N 1
ATOM 934 C CA . SER A 1 115 ? -26.990 -34.253 -16.507 1.00 88.88 115 SER A CA 1
ATOM 935 C C . SER A 1 115 ? -28.178 -35.169 -16.826 1.00 88.88 115 SER A C 1
ATOM 937 O O . SER A 1 115 ? -28.953 -34.869 -17.732 1.00 88.88 115 SER A O 1
ATOM 939 N N . GLU A 1 116 ? -28.358 -36.251 -16.061 1.00 89.00 116 GLU A N 1
ATOM 940 C CA . GLU A 1 116 ? -29.487 -37.181 -16.195 1.00 89.00 116 GLU A CA 1
ATOM 941 C C . GLU A 1 116 ? -30.750 -36.703 -15.456 1.00 89.00 116 GLU A C 1
ATOM 943 O O . GLU A 1 116 ? -31.837 -37.237 -15.678 1.00 89.00 116 GLU A O 1
ATOM 948 N N . ALA A 1 117 ? -30.638 -35.696 -14.583 1.00 89.38 117 ALA A N 1
ATOM 949 C CA . ALA A 1 117 ? -31.774 -35.180 -13.829 1.00 89.38 117 ALA A CA 1
ATOM 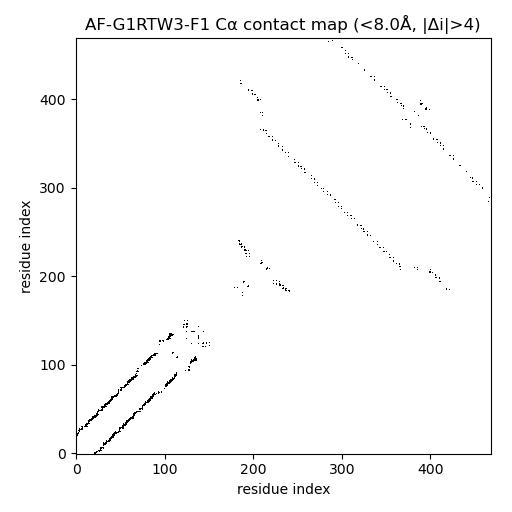950 C C . ALA A 1 117 ? -32.751 -34.400 -14.731 1.00 89.38 117 ALA A C 1
ATOM 952 O O . ALA A 1 117 ? -32.341 -33.527 -15.494 1.00 89.38 117 ALA A O 1
ATOM 953 N N . GLU A 1 118 ? -34.061 -34.637 -14.586 1.00 84.75 118 GLU A N 1
ATOM 954 C CA . GLU A 1 118 ? -35.102 -33.968 -15.395 1.00 84.75 118 GLU A CA 1
ATOM 955 C C . GLU A 1 118 ? -35.056 -32.434 -15.279 1.00 84.75 118 GLU A C 1
ATOM 957 O O . GLU A 1 118 ? -35.262 -31.713 -16.256 1.00 84.75 118 GLU A O 1
ATOM 962 N N . ASP A 1 119 ? -34.714 -31.934 -14.090 1.00 86.50 119 ASP A N 1
ATOM 963 C CA . ASP A 1 119 ? -34.662 -30.505 -13.779 1.00 86.50 119 ASP A CA 1
ATOM 964 C C . ASP A 1 119 ? -33.300 -29.851 -14.050 1.00 86.50 119 ASP A C 1
ATOM 966 O O . ASP A 1 119 ? -33.152 -28.650 -13.833 1.00 86.50 119 ASP A O 1
ATOM 970 N N . TYR A 1 120 ? -32.317 -30.591 -14.568 1.00 89.31 120 TYR A N 1
ATOM 971 C CA . TYR A 1 120 ? -30.948 -30.117 -14.792 1.00 89.31 120 TYR A CA 1
ATOM 972 C C . TYR A 1 120 ? -30.873 -28.812 -15.600 1.00 89.31 120 TYR A C 1
ATOM 974 O O . TYR A 1 120 ? -30.311 -27.819 -15.130 1.00 89.31 120 TYR A O 1
ATOM 982 N N . LYS A 1 121 ? -31.499 -28.773 -16.788 1.00 87.75 121 LYS A N 1
ATOM 983 C CA . LYS A 1 121 ? -31.474 -27.577 -17.651 1.00 87.75 121 LYS A CA 1
ATOM 984 C C . LYS A 1 121 ? -32.144 -26.387 -16.957 1.00 87.75 121 LYS A C 1
ATOM 986 O O . LYS A 1 121 ? -31.611 -25.281 -16.997 1.00 87.75 121 LYS A O 1
ATOM 991 N N . MET A 1 122 ? -33.290 -26.614 -16.310 1.00 88.00 122 MET A N 1
ATOM 992 C CA . MET A 1 122 ? -34.059 -25.558 -15.638 1.00 88.00 122 MET A CA 1
ATOM 993 C C . MET A 1 122 ? -33.310 -25.005 -14.428 1.00 88.00 122 MET A C 1
ATOM 995 O O . MET A 1 122 ? -33.218 -23.792 -14.263 1.00 88.00 122 MET A O 1
ATOM 999 N N . PHE A 1 123 ? -32.708 -25.876 -13.622 1.00 89.56 123 PHE A N 1
ATOM 1000 C CA . PHE A 1 123 ? -31.918 -25.469 -12.469 1.00 89.56 123 PHE A CA 1
ATOM 1001 C C . PHE A 1 123 ? -30.717 -24.621 -12.900 1.00 89.56 123 PHE A C 1
ATOM 1003 O O . PHE A 1 123 ? -30.524 -23.520 -12.394 1.00 89.56 123 PHE A O 1
ATOM 1010 N N . ILE A 1 124 ? -29.938 -25.069 -13.887 1.00 90.19 124 ILE A N 1
ATOM 1011 C CA . ILE A 1 124 ? -28.771 -24.305 -14.347 1.00 90.19 124 ILE A CA 1
ATOM 1012 C C . ILE A 1 124 ? -29.179 -22.929 -14.876 1.00 90.19 124 ILE A C 1
ATOM 1014 O O . ILE A 1 124 ? -28.570 -21.932 -14.496 1.00 90.19 124 ILE A O 1
ATOM 1018 N N . CYS A 1 125 ? -30.233 -22.856 -15.693 1.00 88.88 125 CYS A N 1
ATOM 1019 C CA . CYS A 1 125 ? -30.696 -21.584 -16.252 1.00 88.88 125 CYS A CA 1
ATOM 1020 C C . CYS A 1 125 ? -31.177 -20.605 -15.168 1.00 88.88 125 CYS A C 1
ATOM 1022 O O . CYS A 1 125 ? -30.956 -19.404 -15.300 1.00 88.88 125 CYS A O 1
ATOM 1024 N N . ALA A 1 126 ? -31.798 -21.098 -14.090 1.00 88.56 126 ALA A N 1
ATOM 1025 C CA . ALA A 1 126 ? -32.248 -20.255 -12.983 1.00 88.56 126 ALA A CA 1
ATOM 1026 C C . ALA A 1 126 ? -31.083 -19.741 -12.119 1.00 88.56 126 ALA A C 1
ATOM 1028 O O . ALA A 1 126 ? -31.054 -18.575 -11.717 1.00 88.56 126 ALA A O 1
ATOM 1029 N N . TYR A 1 127 ? -30.118 -20.610 -11.809 1.00 88.94 127 TYR A N 1
ATOM 1030 C CA . TYR A 1 127 ? -29.044 -20.298 -10.864 1.00 88.94 127 TYR A CA 1
ATOM 1031 C C . TYR A 1 127 ? -27.831 -19.625 -11.524 1.00 88.94 127 TYR A C 1
ATOM 1033 O O . TYR A 1 127 ? -27.124 -18.889 -10.833 1.00 88.94 127 TYR A O 1
ATOM 1041 N N . LEU A 1 128 ? -27.633 -19.785 -12.838 1.00 90.50 128 LEU A N 1
ATOM 1042 C CA . LEU A 1 128 ? -26.578 -19.146 -13.637 1.00 90.50 128 LEU A CA 1
ATOM 1043 C C . LEU A 1 128 ? -27.186 -18.261 -14.750 1.00 90.50 128 LEU A C 1
ATOM 1045 O O . LEU A 1 128 ? -27.183 -18.649 -15.920 1.00 90.50 128 LEU A O 1
ATOM 1049 N N . PRO A 1 129 ? -27.701 -17.061 -14.418 1.00 86.19 129 PRO A N 1
ATOM 1050 C CA . PRO A 1 129 ? -28.442 -16.223 -15.371 1.00 86.19 129 PRO A CA 1
ATOM 1051 C C . PRO A 1 129 ? -27.581 -15.709 -16.538 1.00 86.19 129 PRO A C 1
ATOM 1053 O O . PRO A 1 129 ? -28.067 -15.576 -17.667 1.00 86.19 129 PRO A O 1
ATOM 1056 N N . ASP A 1 130 ? -26.292 -15.471 -16.281 1.00 89.25 130 ASP A N 1
ATOM 1057 C CA . ASP A 1 130 ? -25.335 -14.929 -17.254 1.00 89.25 130 ASP A CA 1
ATOM 1058 C C . ASP A 1 130 ? -24.803 -15.986 -18.241 1.00 89.25 130 ASP A C 1
ATOM 1060 O O . ASP A 1 130 ? -24.075 -15.657 -19.181 1.00 89.25 130 ASP A O 1
ATOM 1064 N N . LEU A 1 131 ? -25.176 -17.259 -18.055 1.00 92.50 131 LEU A N 1
ATOM 1065 C CA . LEU A 1 131 ? -24.758 -18.352 -18.922 1.00 92.50 131 LEU A CA 1
ATOM 1066 C C . LEU A 1 131 ? -25.429 -18.229 -20.299 1.00 92.50 131 LEU A C 1
ATOM 1068 O O . LEU A 1 131 ? -26.635 -17.999 -20.407 1.00 92.50 131 LEU A O 1
ATOM 1072 N N . VAL A 1 132 ? -24.648 -18.390 -21.363 1.00 92.44 132 VAL A N 1
ATOM 1073 C CA . VAL A 1 132 ? -25.110 -18.299 -22.758 1.00 92.44 132 VAL A CA 1
ATOM 1074 C C . VAL A 1 132 ? -25.171 -19.685 -23.391 1.00 92.44 132 VAL A C 1
ATOM 1076 O O . VAL A 1 132 ? -26.130 -20.003 -24.093 1.00 92.44 132 VAL A O 1
ATOM 1079 N N . TYR A 1 133 ? -24.176 -20.526 -23.107 1.00 93.69 133 TYR A N 1
ATOM 1080 C CA . TYR A 1 133 ? -24.072 -21.877 -23.643 1.00 93.69 133 TYR A CA 1
ATOM 1081 C C . TYR A 1 133 ? -24.017 -22.909 -22.518 1.00 93.69 133 TYR A C 1
ATOM 1083 O O . TYR A 1 133 ? -23.145 -22.846 -21.650 1.00 93.69 133 TYR A O 1
ATOM 1091 N N . LEU A 1 134 ? -24.917 -23.889 -22.579 1.00 93.44 134 LEU A N 1
ATOM 1092 C CA . LEU A 1 134 ? -24.901 -25.085 -21.741 1.00 93.44 134 LEU A CA 1
ATOM 1093 C C . LEU A 1 134 ? -24.744 -26.312 -22.638 1.00 93.44 134 LEU A C 1
ATOM 1095 O O . LEU A 1 134 ? -25.527 -26.494 -23.570 1.00 93.44 134 LEU A O 1
ATOM 1099 N N . ASP A 1 135 ? -23.734 -27.141 -22.375 1.00 92.19 135 ASP A N 1
ATOM 1100 C CA . ASP A 1 135 ? -23.475 -28.386 -23.116 1.00 92.19 135 ASP A CA 1
ATOM 1101 C C . ASP A 1 135 ? -23.423 -28.170 -24.639 1.00 92.19 135 ASP A C 1
ATOM 1103 O O . ASP A 1 135 ? -24.018 -28.904 -25.431 1.00 92.19 135 ASP A O 1
ATOM 1107 N N . PHE A 1 136 ? -22.719 -27.104 -25.040 1.00 88.19 136 PHE A N 1
ATOM 1108 C CA . PHE A 1 136 ? -22.548 -26.662 -26.431 1.00 88.19 136 PHE A CA 1
ATOM 1109 C C . PHE A 1 136 ? -23.847 -26.253 -27.146 1.00 88.19 136 PHE A C 1
ATOM 1111 O O . PHE A 1 136 ? -23.876 -26.128 -28.371 1.00 88.19 136 PHE A O 1
ATOM 1118 N N . ARG A 1 137 ? -24.930 -26.009 -26.399 1.00 88.56 137 ARG A N 1
ATOM 1119 C CA . ARG A 1 137 ? -26.198 -25.489 -26.922 1.00 88.56 137 ARG A CA 1
ATOM 1120 C C . ARG A 1 137 ? -26.467 -24.100 -26.367 1.00 88.56 137 ARG A C 1
ATOM 1122 O O . ARG A 1 137 ? -26.275 -23.849 -25.181 1.00 88.56 137 ARG A O 1
ATOM 1129 N N . CYS A 1 138 ? -26.926 -23.204 -27.236 1.00 90.88 138 CYS A N 1
ATOM 1130 C CA . CYS A 1 138 ? -27.370 -21.879 -26.822 1.00 90.88 138 CYS A CA 1
ATOM 1131 C C . CYS A 1 138 ? -28.623 -22.007 -25.948 1.00 90.88 138 CYS A C 1
ATOM 1133 O O . CYS A 1 138 ? -29.536 -22.774 -26.277 1.00 90.88 138 CYS A O 1
ATOM 1135 N N . ILE A 1 139 ? -28.650 -21.276 -24.838 1.00 90.69 139 ILE A N 1
ATOM 1136 C CA . ILE A 1 139 ? -29.809 -21.196 -23.957 1.00 90.69 139 ILE A CA 1
ATOM 1137 C C . ILE A 1 139 ? -30.754 -20.139 -24.520 1.00 90.69 139 ILE A C 1
ATOM 1139 O O . ILE A 1 139 ? -30.390 -18.978 -24.674 1.00 90.69 139 ILE A O 1
ATOM 1143 N N . ASP A 1 140 ? -31.973 -20.557 -24.820 1.00 89.56 140 ASP A N 1
ATOM 1144 C CA . ASP A 1 140 ? -33.054 -19.694 -25.263 1.00 89.56 140 ASP A CA 1
ATOM 1145 C C . ASP A 1 140 ? -33.609 -18.846 -24.109 1.00 89.56 140 ASP A C 1
ATOM 1147 O O . ASP A 1 140 ? -33.817 -19.347 -23.001 1.00 89.56 140 ASP A O 1
ATOM 1151 N N . ASP A 1 141 ? -33.909 -17.574 -24.388 1.00 87.31 141 ASP A N 1
ATOM 1152 C CA . ASP A 1 141 ? -34.451 -16.631 -23.398 1.00 87.31 141 ASP A CA 1
ATOM 1153 C C . ASP A 1 141 ? -35.760 -17.140 -22.776 1.00 87.31 141 ASP A C 1
ATOM 1155 O O . ASP A 1 141 ? -35.976 -17.006 -21.574 1.00 87.31 141 ASP A O 1
ATOM 1159 N N . HIS A 1 142 ? -36.590 -17.834 -23.561 1.00 88.50 142 HIS A N 1
ATOM 1160 C CA . HIS A 1 142 ? -37.823 -18.446 -23.067 1.00 88.50 142 HIS A CA 1
ATOM 1161 C C . HIS A 1 142 ? -37.565 -19.500 -21.978 1.00 88.50 142 HIS A C 1
ATOM 1163 O O . HIS A 1 142 ? -38.250 -19.525 -20.955 1.00 88.50 142 HIS A O 1
ATOM 1169 N N . THR A 1 143 ? -36.548 -20.352 -22.153 1.00 86.69 143 THR A N 1
ATOM 1170 C CA . THR A 1 143 ? -36.135 -21.304 -21.113 1.00 86.69 143 THR A CA 1
ATOM 1171 C C . THR A 1 143 ? -35.631 -20.580 -19.860 1.00 86.69 143 THR A C 1
ATOM 1173 O O . THR A 1 143 ? -35.922 -21.039 -18.756 1.00 86.69 143 THR A O 1
ATOM 1176 N N . LYS A 1 144 ? -34.918 -19.451 -19.994 1.00 86.75 144 LYS A N 1
ATOM 1177 C CA . LYS A 1 144 ? -34.466 -18.661 -18.833 1.00 86.75 144 LYS A CA 1
ATOM 1178 C C . LYS A 1 144 ? -35.639 -18.088 -18.040 1.00 86.75 144 LYS A C 1
ATOM 1180 O O . LYS A 1 144 ? -35.659 -18.228 -16.821 1.00 86.75 144 LYS A O 1
ATOM 1185 N N . GLU A 1 145 ? -36.634 -17.522 -18.719 1.00 86.81 145 GLU A N 1
ATOM 1186 C CA . GLU A 1 145 ? -37.840 -16.982 -18.078 1.00 86.81 145 GLU A CA 1
ATOM 1187 C C . GLU A 1 145 ? -38.625 -18.067 -17.324 1.00 86.81 145 GLU A C 1
ATOM 1189 O O . GLU A 1 145 ? -39.025 -17.870 -16.176 1.00 86.81 145 GLU A O 1
ATOM 1194 N N . LEU A 1 146 ? -38.808 -19.243 -17.938 1.00 88.88 146 LEU A N 1
ATOM 1195 C CA . LEU A 1 146 ? -39.476 -20.382 -17.300 1.00 88.88 146 LEU A CA 1
ATOM 1196 C C . LEU A 1 146 ? -38.709 -20.891 -16.073 1.00 88.88 146 LEU A C 1
ATOM 1198 O O . LEU A 1 146 ? -39.315 -21.204 -15.046 1.00 88.88 146 LEU A O 1
ATOM 1202 N N . ALA A 1 147 ? -37.383 -20.970 -16.176 1.00 88.69 147 ALA A N 1
ATOM 1203 C CA . ALA A 1 147 ? -36.508 -21.386 -15.091 1.00 88.69 147 ALA A CA 1
ATOM 1204 C C . ALA A 1 147 ? -36.548 -20.398 -13.912 1.00 88.69 147 ALA A C 1
ATOM 1206 O O . ALA A 1 147 ? -36.701 -20.818 -12.762 1.00 88.69 147 ALA A O 1
ATOM 1207 N N . GLU A 1 148 ? -36.473 -19.093 -14.187 1.00 85.31 148 GLU A N 1
ATOM 1208 C CA . GLU A 1 148 ? -36.568 -18.049 -13.164 1.00 85.31 148 GLU A CA 1
ATOM 1209 C C . GLU A 1 148 ? -37.950 -18.048 -12.498 1.00 85.31 148 GLU A C 1
ATOM 1211 O O . GLU A 1 148 ? -38.026 -18.015 -11.272 1.00 85.31 148 GLU A O 1
ATOM 1216 N N . ALA A 1 149 ? -39.036 -18.196 -13.263 1.00 88.19 149 ALA A N 1
ATOM 1217 C CA . ALA A 1 149 ? -40.386 -18.303 -12.709 1.00 88.19 149 ALA A CA 1
ATOM 1218 C C . ALA A 1 149 ? -40.558 -19.545 -11.815 1.00 88.19 149 ALA A C 1
ATOM 1220 O O . ALA A 1 149 ? -41.173 -19.466 -10.750 1.00 88.19 149 ALA A O 1
ATOM 1221 N N . LYS A 1 150 ? -39.986 -20.694 -12.209 1.00 89.69 150 LYS A N 1
ATOM 1222 C CA . LYS A 1 150 ? -40.048 -21.942 -11.428 1.00 89.69 150 LYS A CA 1
ATOM 1223 C C . LYS A 1 150 ? -39.304 -21.832 -10.091 1.00 89.69 150 LYS A C 1
ATOM 1225 O O . LYS A 1 150 ? 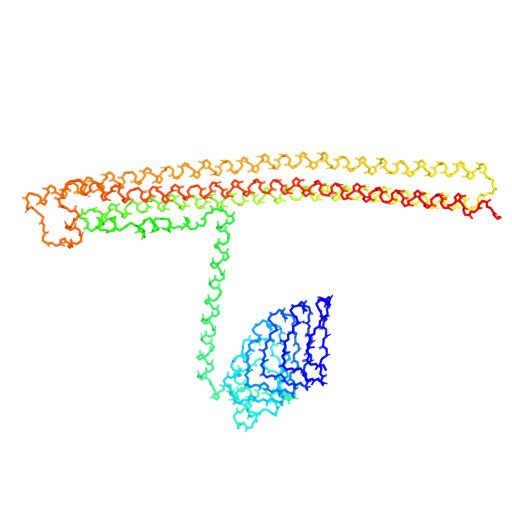-39.760 -22.397 -9.098 1.00 89.69 150 LYS A O 1
ATOM 1230 N N . HIS A 1 151 ? -38.182 -21.112 -10.055 1.00 85.62 151 HIS A N 1
ATOM 1231 C CA . HIS A 1 151 ? -37.307 -21.001 -8.880 1.00 85.62 151 HIS A CA 1
ATOM 1232 C C . HIS A 1 151 ? -37.322 -19.614 -8.216 1.00 85.62 151 HIS A C 1
ATOM 1234 O O . HIS A 1 151 ? -36.450 -19.324 -7.396 1.00 85.62 151 HIS A O 1
ATOM 1240 N N . GLN A 1 152 ? -38.320 -18.778 -8.521 1.00 86.00 152 GLN A N 1
ATOM 1241 C CA . GLN A 1 152 ? -38.353 -17.356 -8.168 1.00 86.00 152 GLN A CA 1
ATOM 1242 C C . GLN A 1 152 ? -38.026 -17.091 -6.694 1.00 86.00 152 GLN A C 1
ATOM 1244 O O . GLN A 1 152 ? -37.096 -16.351 -6.392 1.00 86.00 152 GLN A O 1
ATOM 1249 N N . TYR A 1 153 ? -38.726 -17.754 -5.768 1.00 87.06 153 TYR A N 1
ATOM 1250 C CA . TYR A 1 153 ? -38.522 -17.544 -4.331 1.00 87.06 153 TYR A CA 1
ATOM 1251 C C . TYR A 1 153 ? -37.090 -17.878 -3.878 1.00 87.06 153 TYR A C 1
ATOM 1253 O O . TYR A 1 153 ? -36.473 -17.118 -3.132 1.00 87.06 153 TYR A O 1
ATOM 1261 N N . SER A 1 154 ? -36.540 -19.007 -4.339 1.00 87.00 154 SER A N 1
ATOM 1262 C CA . SER A 1 154 ? -35.181 -19.439 -3.990 1.00 87.00 154 SER A CA 1
ATOM 1263 C C . SER A 1 154 ? -34.121 -18.509 -4.574 1.00 87.00 154 SER A C 1
ATOM 1265 O O . SER A 1 154 ? -33.137 -18.203 -3.902 1.00 87.00 154 SER A O 1
ATOM 1267 N N . ILE A 1 155 ? -34.328 -18.040 -5.806 1.00 86.56 155 ILE A N 1
ATOM 1268 C CA . ILE A 1 155 ? -33.424 -17.109 -6.480 1.00 86.56 155 ILE A CA 1
ATOM 1269 C C . ILE A 1 155 ? -33.472 -15.723 -5.835 1.00 86.56 155 ILE A C 1
ATOM 1271 O O . ILE A 1 155 ? -32.418 -15.122 -5.647 1.00 86.56 155 ILE A O 1
ATOM 1275 N N . ASP A 1 156 ? -34.648 -15.222 -5.458 1.00 88.62 156 ASP A N 1
ATOM 1276 C CA . ASP A 1 156 ? -34.788 -13.916 -4.808 1.00 88.62 156 ASP A CA 1
ATOM 1277 C C . ASP A 1 156 ? -34.136 -13.900 -3.418 1.00 88.62 156 ASP A C 1
ATOM 1279 O O . ASP A 1 156 ? -33.409 -12.959 -3.086 1.00 88.62 156 ASP A O 1
ATOM 1283 N N . GLU A 1 157 ? -34.314 -14.962 -2.626 1.00 90.38 157 GLU A N 1
ATOM 1284 C CA . GLU A 1 157 ? -33.626 -15.109 -1.339 1.00 90.38 157 GLU A CA 1
ATOM 1285 C C . GLU A 1 157 ? -32.102 -15.192 -1.517 1.00 90.38 157 GLU A C 1
ATOM 1287 O O . GLU A 1 157 ? -31.363 -14.521 -0.793 1.00 90.38 157 GLU A O 1
ATOM 1292 N N . LEU A 1 158 ? -31.616 -15.931 -2.521 1.00 87.88 158 LEU A N 1
ATOM 1293 C CA . LEU A 1 158 ? -30.188 -15.978 -2.850 1.00 87.88 158 LEU A CA 1
ATOM 1294 C C . LEU A 1 158 ? -29.653 -14.614 -3.293 1.00 87.88 158 LEU A C 1
ATOM 1296 O O . LEU A 1 158 ? -28.660 -14.154 -2.738 1.00 87.88 158 LEU A O 1
ATOM 1300 N N . LYS A 1 159 ? -30.329 -13.917 -4.216 1.00 87.31 159 LYS A N 1
ATOM 1301 C CA . LYS A 1 159 ? -29.959 -12.559 -4.660 1.00 87.31 159 LYS A CA 1
ATOM 1302 C C . LYS A 1 159 ? -29.886 -11.593 -3.468 1.00 87.31 159 LYS A C 1
ATOM 1304 O O . LYS A 1 159 ? -28.984 -10.758 -3.401 1.00 87.31 159 LYS A O 1
ATOM 1309 N N . ARG A 1 160 ? -30.809 -11.707 -2.504 1.00 90.19 160 ARG A N 1
ATOM 1310 C CA . ARG A 1 160 ? -30.808 -10.906 -1.269 1.00 90.19 160 ARG A CA 1
ATOM 1311 C C . ARG A 1 160 ? -29.585 -11.204 -0.399 1.00 90.19 160 ARG A C 1
ATOM 1313 O O . ARG A 1 160 ? -28.949 -10.264 0.077 1.00 90.19 160 ARG A O 1
ATOM 1320 N N . GLN A 1 161 ? -29.248 -12.479 -0.204 1.00 87.94 161 GLN A N 1
ATOM 1321 C CA . GLN A 1 161 ? -28.062 -12.898 0.552 1.00 87.94 161 GLN A CA 1
ATOM 1322 C C . GLN A 1 161 ? -26.760 -12.468 -0.134 1.00 87.94 161 GLN A C 1
ATOM 1324 O O . GLN A 1 161 ? -25.885 -11.919 0.532 1.00 87.94 161 GLN A O 1
ATOM 1329 N N . GLU A 1 162 ? -26.658 -12.638 -1.454 1.00 86.88 162 GLU A N 1
ATOM 1330 C CA . GLU A 1 162 ? -25.524 -12.188 -2.270 1.00 86.88 162 GLU A CA 1
ATOM 1331 C C . GLU A 1 162 ? -25.325 -10.679 -2.148 1.00 86.88 162 GLU A C 1
ATOM 1333 O O . GLU A 1 162 ? -24.225 -10.225 -1.851 1.00 86.88 162 GLU A O 1
ATOM 1338 N N . LYS A 1 163 ? -26.397 -9.892 -2.302 1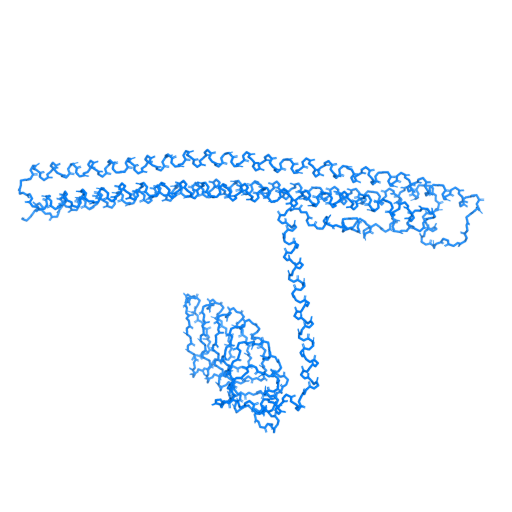.00 89.75 163 LYS A N 1
ATOM 1339 C CA . LYS A 1 163 ? -26.337 -8.432 -2.166 1.00 89.75 163 LYS A CA 1
ATOM 1340 C C . LYS A 1 163 ? -25.897 -8.007 -0.767 1.00 89.75 163 LYS A C 1
ATOM 1342 O O . LYS A 1 163 ? -25.129 -7.063 -0.625 1.00 89.75 163 LYS A O 1
ATOM 1347 N N . LEU A 1 164 ? -26.382 -8.693 0.265 1.00 92.38 164 LEU A N 1
ATOM 1348 C CA . LEU A 1 164 ? -26.021 -8.401 1.648 1.00 92.38 164 LEU A CA 1
ATOM 1349 C C . LEU A 1 164 ? -24.564 -8.783 1.949 1.00 92.38 164 LEU A C 1
ATOM 1351 O O . LEU A 1 164 ? -23.881 -8.048 2.655 1.00 92.38 164 LEU A O 1
ATOM 1355 N N . MET A 1 165 ? -24.072 -9.893 1.398 1.00 87.81 165 MET A N 1
ATOM 1356 C CA . MET A 1 165 ? -22.664 -10.284 1.483 1.00 87.81 165 MET A CA 1
ATOM 1357 C C . MET A 1 165 ? -21.764 -9.301 0.731 1.00 87.81 165 MET A C 1
ATOM 1359 O O . MET A 1 165 ? -20.769 -8.854 1.289 1.00 87.81 165 MET A O 1
ATOM 1363 N N . GLN A 1 166 ? -22.142 -8.913 -0.487 1.00 86.94 166 GLN A N 1
ATOM 1364 C CA . GLN A 1 166 ? -21.410 -7.941 -1.295 1.00 86.94 166 GLN A CA 1
ATOM 1365 C C . GLN A 1 166 ? -21.326 -6.585 -0.587 1.00 86.94 166 GLN A C 1
ATOM 1367 O O . GLN A 1 166 ? -20.238 -6.045 -0.439 1.00 86.94 166 GLN A O 1
ATOM 1372 N N . ALA A 1 167 ? -22.445 -6.086 -0.055 1.00 91.81 167 ALA A N 1
ATOM 1373 C CA . ALA A 1 167 ? -22.464 -4.841 0.708 1.00 91.81 167 ALA A CA 1
ATOM 1374 C C . ALA A 1 167 ? -21.578 -4.907 1.964 1.00 91.81 167 ALA A C 1
ATOM 1376 O O . ALA A 1 167 ? -20.938 -3.921 2.313 1.00 91.81 167 ALA A O 1
ATOM 1377 N N . ARG A 1 168 ? -21.511 -6.065 2.641 1.00 91.94 168 ARG A N 1
ATOM 1378 C CA . ARG A 1 168 ? -20.592 -6.268 3.774 1.00 91.94 168 ARG A CA 1
ATOM 1379 C C . ARG A 1 168 ? -19.128 -6.249 3.342 1.00 91.94 168 ARG A C 1
ATOM 1381 O O . ARG A 1 168 ? -18.323 -5.654 4.042 1.00 91.94 168 ARG A O 1
ATOM 1388 N N . LEU A 1 169 ? -18.792 -6.897 2.226 1.00 88.50 169 LEU A N 1
ATOM 1389 C CA . LEU A 1 169 ? -17.427 -6.909 1.693 1.00 88.50 169 LEU A CA 1
ATOM 1390 C C . LEU A 1 169 ? -16.990 -5.510 1.251 1.00 88.50 169 LEU A C 1
ATOM 1392 O O . LEU A 1 169 ? -15.876 -5.101 1.554 1.00 88.50 169 LEU A O 1
ATOM 1396 N N . GLU A 1 170 ? -17.875 -4.768 0.588 1.00 91.06 170 GLU A N 1
ATOM 1397 C CA . GLU A 1 170 ? -17.633 -3.381 0.181 1.00 91.06 170 GLU A CA 1
ATOM 1398 C C . GLU A 1 170 ? -17.450 -2.457 1.392 1.00 91.06 170 GLU A C 1
ATOM 1400 O O . GLU A 1 170 ? -16.512 -1.667 1.413 1.00 91.06 170 GLU A O 1
ATOM 1405 N N . ASP A 1 171 ? -18.289 -2.585 2.425 1.00 93.00 171 ASP A N 1
ATOM 1406 C CA . ASP A 1 171 ? -18.144 -1.838 3.682 1.00 93.00 171 ASP A CA 1
ATOM 1407 C C . ASP A 1 171 ? -16.842 -2.206 4.416 1.00 93.00 171 ASP A C 1
ATOM 1409 O O . ASP A 1 171 ? -16.112 -1.329 4.874 1.00 93.00 171 ASP A O 1
ATOM 1413 N N . GLU A 1 172 ? -16.490 -3.492 4.487 1.00 90.75 172 GLU A N 1
ATOM 1414 C CA . GLU A 1 172 ? -15.226 -3.931 5.085 1.00 90.75 172 GLU A CA 1
ATOM 1415 C C . GLU A 1 172 ? -14.015 -3.403 4.305 1.00 90.75 172 GLU A C 1
ATOM 1417 O O . GLU A 1 172 ? -13.046 -2.937 4.909 1.00 90.75 172 GLU A O 1
ATOM 1422 N N . GLN A 1 173 ? -14.070 -3.430 2.973 1.00 90.88 173 GLN A N 1
ATOM 1423 C CA . GLN A 1 173 ? -13.020 -2.884 2.122 1.00 90.88 173 GLN A CA 1
ATOM 1424 C C . GLN A 1 173 ? -12.895 -1.367 2.295 1.00 90.88 173 GLN A C 1
ATOM 1426 O O . GLN A 1 173 ? -11.787 -0.882 2.515 1.00 90.88 173 GLN A O 1
ATOM 1431 N N . ALA A 1 174 ? -14.008 -0.630 2.293 1.00 91.38 174 ALA A N 1
ATOM 1432 C CA . ALA A 1 174 ? -14.012 0.813 2.517 1.00 91.38 174 ALA A CA 1
ATOM 1433 C C . ALA A 1 174 ? -13.399 1.175 3.881 1.00 91.38 174 ALA A C 1
ATOM 1435 O O . ALA A 1 174 ? -12.552 2.064 3.966 1.00 91.38 174 ALA A O 1
ATOM 1436 N N . ARG A 1 175 ? -13.740 0.430 4.943 1.00 89.50 175 ARG A N 1
ATOM 1437 C CA . ARG A 1 175 ? -13.139 0.607 6.276 1.00 89.50 175 ARG A CA 1
ATOM 1438 C C . ARG A 1 175 ? -11.643 0.301 6.293 1.00 89.50 175 ARG A C 1
ATOM 1440 O O . ARG A 1 175 ? -10.893 0.977 6.994 1.00 89.50 175 ARG A O 1
ATOM 1447 N N . ARG A 1 176 ? -11.188 -0.716 5.551 1.00 89.81 176 ARG A N 1
ATOM 1448 C CA . ARG A 1 176 ? -9.755 -1.037 5.424 1.00 89.81 176 ARG A CA 1
ATOM 1449 C C . ARG A 1 176 ? -8.998 0.071 4.695 1.00 89.81 176 ARG A C 1
ATOM 1451 O O . ARG A 1 176 ? -7.928 0.461 5.152 1.00 89.81 176 ARG A O 1
ATOM 1458 N N . GLU A 1 177 ? -9.552 0.594 3.606 1.00 90.38 177 GLU A N 1
ATOM 1459 C CA . GLU A 1 177 ? -8.968 1.708 2.848 1.00 90.38 177 GLU A CA 1
ATOM 1460 C C . GLU A 1 177 ? -8.894 2.988 3.695 1.00 90.38 177 GLU A C 1
ATOM 1462 O O . GLU A 1 177 ? -7.863 3.664 3.726 1.00 90.38 177 GLU A O 1
ATOM 1467 N N . GLU A 1 178 ? -9.950 3.285 4.454 1.00 91.19 178 GLU A N 1
ATOM 1468 C CA . GLU A 1 178 ? -9.974 4.397 5.404 1.00 91.19 178 GLU A CA 1
ATOM 1469 C C . GLU A 1 178 ? -8.928 4.220 6.518 1.00 91.19 178 GLU A C 1
ATOM 1471 O O . GLU A 1 178 ? -8.163 5.141 6.816 1.00 91.19 178 GLU A O 1
ATOM 1476 N N . LEU A 1 179 ? -8.814 3.017 7.089 1.00 91.31 179 LEU A N 1
ATOM 1477 C CA . LEU A 1 179 ? -7.801 2.717 8.098 1.00 91.31 179 LEU A CA 1
ATOM 1478 C C . LEU A 1 179 ? -6.378 2.871 7.548 1.00 91.31 179 LEU A C 1
ATOM 1480 O O . LEU A 1 179 ? -5.514 3.394 8.253 1.00 91.31 179 LEU A O 1
ATOM 1484 N N . GLU A 1 180 ? -6.119 2.465 6.303 1.00 91.88 180 GLU A N 1
ATOM 1485 C CA . GLU A 1 180 ? -4.807 2.689 5.695 1.00 91.88 180 GLU A CA 1
ATOM 1486 C C . GLU A 1 180 ? -4.505 4.169 5.485 1.00 91.88 180 GLU A C 1
ATOM 1488 O O . GLU A 1 180 ? -3.393 4.620 5.771 1.00 91.88 180 GLU A O 1
ATOM 1493 N N . LYS A 1 181 ? -5.502 4.979 5.115 1.00 91.94 181 LYS A N 1
ATOM 1494 C CA . LYS A 1 181 ? -5.334 6.437 5.098 1.00 91.94 181 LYS A CA 1
ATOM 1495 C C . LYS A 1 181 ? -4.909 6.955 6.477 1.00 91.94 181 LYS A C 1
ATOM 1497 O O . LYS A 1 181 ? -3.964 7.738 6.568 1.00 91.94 181 LYS A O 1
ATOM 1502 N N . HIS A 1 182 ? -5.528 6.473 7.553 1.00 94.19 182 HIS A N 1
ATOM 1503 C CA . HIS A 1 182 ? -5.166 6.876 8.916 1.00 94.19 182 HIS A CA 1
ATOM 1504 C C . HIS A 1 182 ? -3.757 6.414 9.310 1.00 94.19 182 HIS A C 1
ATOM 1506 O O . HIS A 1 182 ? -3.021 7.175 9.941 1.00 94.19 182 HIS A O 1
ATOM 1512 N N . LYS A 1 183 ? -3.344 5.215 8.883 1.00 93.94 183 LYS A N 1
ATOM 1513 C CA . LYS A 1 183 ? -1.991 4.688 9.112 1.00 93.94 183 LYS A CA 1
ATOM 1514 C C . LYS A 1 183 ? -0.913 5.481 8.386 1.00 93.94 183 LYS A C 1
ATOM 1516 O O . LYS A 1 183 ? 0.124 5.764 8.981 1.00 93.94 183 LYS A O 1
ATOM 1521 N N . THR A 1 184 ? -1.154 5.893 7.139 1.00 92.94 184 THR A N 1
ATOM 1522 C CA . THR A 1 184 ? -0.216 6.765 6.399 1.00 92.94 184 THR A CA 1
ATOM 1523 C C . THR A 1 184 ? -0.079 8.153 7.029 1.00 92.94 184 THR A C 1
ATOM 1525 O O . THR A 1 184 ? 0.949 8.814 6.881 1.00 92.94 184 THR A O 1
ATOM 1528 N N . ALA A 1 185 ? -1.103 8.595 7.761 1.00 95.31 185 ALA A N 1
ATOM 1529 C CA . ALA A 1 185 ? -1.075 9.824 8.539 1.00 95.31 185 ALA A CA 1
ATOM 1530 C C . ALA A 1 185 ? -0.528 9.645 9.964 1.00 95.31 185 ALA A C 1
ATOM 1532 O O . ALA A 1 185 ? -0.375 10.646 10.662 1.00 95.31 185 ALA A O 1
ATOM 1533 N N . PHE A 1 186 ? -0.187 8.413 10.366 1.00 95.62 186 PHE A N 1
ATOM 1534 C CA . PHE A 1 186 ? 0.248 8.047 11.715 1.00 95.62 186 PHE A CA 1
ATOM 1535 C C . PHE A 1 186 ? -0.781 8.429 12.779 1.00 95.62 186 PHE A C 1
ATOM 1537 O O . PHE A 1 186 ? -0.406 8.954 13.810 1.00 95.62 186 PHE A O 1
ATOM 1544 N N . VAL A 1 187 ? -2.080 8.261 12.531 1.00 95.38 187 VAL A N 1
ATOM 1545 C CA . VAL A 1 187 ? -3.131 8.641 13.497 1.00 95.38 187 VAL A CA 1
ATOM 1546 C C . VAL A 1 187 ? -4.247 7.604 13.597 1.00 95.38 187 VAL A C 1
ATOM 1548 O O . VAL A 1 187 ? -5.370 7.918 13.989 1.00 95.38 187 VAL A O 1
ATOM 1551 N N . GLU A 1 188 ? -3.970 6.347 13.245 1.00 93.56 188 GLU A N 1
ATOM 1552 C CA . GLU A 1 188 ? -4.971 5.286 13.377 1.00 93.56 188 GLU A CA 1
ATOM 1553 C C . GLU A 1 188 ? -5.538 5.196 14.806 1.00 93.56 188 GLU A C 1
ATOM 1555 O O . GLU A 1 188 ? -4.845 5.452 15.785 1.00 93.56 188 GLU A O 1
ATOM 1560 N N . HIS A 1 189 ? -6.828 4.890 14.943 1.00 93.25 189 HIS A N 1
ATOM 1561 C CA . HIS A 1 189 ? -7.496 4.773 16.248 1.00 93.25 189 HIS A CA 1
ATOM 1562 C C . HIS A 1 189 ? -7.480 6.042 17.134 1.00 93.25 189 HIS A C 1
ATOM 1564 O O . HIS A 1 189 ? -7.730 5.951 18.333 1.00 93.25 189 HIS A O 1
ATOM 1570 N N . LEU A 1 190 ? -7.234 7.234 16.577 1.00 94.38 190 LEU A N 1
ATOM 1571 C CA . LEU A 1 190 ? -7.393 8.518 17.288 1.00 94.38 190 LEU A CA 1
ATOM 1572 C C . LEU A 1 190 ? -8.648 9.298 16.863 1.00 94.38 190 LEU A C 1
ATOM 1574 O O . LEU A 1 190 ? -8.957 10.337 17.435 1.00 94.38 190 LEU A O 1
ATOM 1578 N N . ASN A 1 191 ? -9.408 8.783 15.896 1.00 91.94 191 ASN A N 1
ATOM 1579 C CA . ASN A 1 191 ? -10.631 9.387 15.356 1.00 91.94 191 ASN A CA 1
ATOM 1580 C C . ASN A 1 191 ? -11.877 9.210 16.248 1.00 91.94 191 ASN A C 1
ATOM 1582 O O . ASN A 1 191 ? -13.001 9.349 15.772 1.00 91.94 191 ASN A O 1
ATOM 1586 N N . GLY A 1 192 ? -11.702 8.853 17.520 1.00 92.94 192 GLY A N 1
ATOM 1587 C CA . GLY A 1 192 ? -12.801 8.558 18.434 1.00 92.94 192 GLY A CA 1
ATOM 1588 C C . GLY A 1 192 ? -12.308 8.086 19.797 1.00 92.94 192 GLY A C 1
ATOM 1589 O O . GLY A 1 192 ? -11.207 8.424 20.226 1.00 92.94 192 GLY A O 1
ATOM 1590 N N . SER A 1 193 ? -13.120 7.278 20.477 1.00 94.12 193 SER A N 1
ATOM 1591 C CA . SER A 1 193 ? -12.857 6.839 21.851 1.00 94.12 193 SER A CA 1
ATOM 1592 C C . SER A 1 193 ? -11.891 5.669 21.992 1.00 94.12 193 SER A C 1
ATOM 1594 O O . SER A 1 193 ? -11.607 5.287 23.116 1.00 94.12 193 SER A O 1
ATOM 1596 N N . PHE A 1 194 ? -11.335 5.123 20.908 1.00 94.38 194 PHE A N 1
ATOM 1597 C CA . PHE A 1 194 ? -10.527 3.898 20.959 1.00 94.38 194 PHE A CA 1
ATOM 1598 C C . PHE A 1 194 ? -9.378 3.949 21.971 1.00 94.38 194 PHE A C 1
ATOM 1600 O O . PHE A 1 194 ? -9.213 3.003 22.739 1.00 94.38 194 PHE A O 1
ATOM 1607 N N . LEU A 1 195 ? -8.598 5.040 21.999 1.00 94.56 195 LEU A N 1
ATOM 1608 C CA . LEU A 1 195 ? -7.511 5.179 22.972 1.00 94.56 195 LEU A CA 1
ATOM 1609 C C . LEU A 1 195 ? -8.063 5.145 24.400 1.00 94.56 195 LEU A C 1
ATOM 1611 O O . LEU A 1 195 ? -7.558 4.379 25.215 1.00 94.56 195 LEU A O 1
ATOM 1615 N N . PHE A 1 196 ? -9.131 5.903 24.661 1.00 94.62 196 PHE A N 1
ATOM 1616 C CA . PHE A 1 196 ? -9.813 5.943 25.953 1.00 94.62 196 PHE A CA 1
ATOM 1617 C C . PHE A 1 196 ? -10.362 4.576 26.362 1.00 94.62 196 PHE A C 1
ATOM 1619 O O . PHE A 1 196 ? -10.063 4.088 27.446 1.00 94.62 196 PHE A O 1
ATOM 1626 N N . ASP A 1 197 ? -11.111 3.921 25.479 1.00 94.25 197 ASP A N 1
ATOM 1627 C CA . ASP A 1 197 ? -11.717 2.620 25.748 1.00 94.25 197 ASP A CA 1
ATOM 1628 C C . ASP A 1 197 ? -10.629 1.553 26.000 1.00 94.25 197 ASP A C 1
ATOM 1630 O O . ASP A 1 197 ? -10.813 0.670 26.835 1.00 94.25 197 ASP A O 1
ATOM 1634 N N . SER A 1 198 ? -9.456 1.664 25.357 1.00 94.06 198 SER A N 1
ATOM 1635 C CA . SER A 1 198 ? -8.312 0.777 25.620 1.00 94.06 198 SER A CA 1
ATOM 1636 C C . SER A 1 198 ? -7.690 0.957 27.009 1.00 94.06 198 SER A C 1
ATOM 1638 O O . SER A 1 198 ? -7.091 0.011 27.521 1.00 94.06 198 SER A O 1
ATOM 1640 N N . MET A 1 199 ? -7.828 2.142 27.619 1.00 93.25 199 MET A N 1
ATOM 1641 C CA . MET A 1 199 ? -7.362 2.393 28.986 1.00 93.25 199 MET A CA 1
ATOM 1642 C C . MET A 1 199 ? -8.206 1.595 29.985 1.00 93.25 199 MET A C 1
ATOM 1644 O O . MET A 1 199 ? -7.659 0.854 30.797 1.00 93.25 199 MET A O 1
ATOM 1648 N N . TYR A 1 200 ? -9.532 1.642 29.830 1.00 90.81 200 TYR A N 1
ATOM 1649 C CA . TYR A 1 200 ? -10.479 0.948 30.709 1.00 90.81 200 TYR A CA 1
ATOM 1650 C C . TYR A 1 200 ? -10.626 -0.550 30.413 1.00 90.81 200 TYR A C 1
ATOM 1652 O O . TYR A 1 200 ? -11.098 -1.299 31.265 1.00 90.81 200 TYR A O 1
ATOM 1660 N N . ALA A 1 201 ? -10.214 -1.023 29.234 1.00 90.94 201 ALA A N 1
ATOM 1661 C CA . ALA A 1 201 ? -10.233 -2.450 28.904 1.00 90.94 201 ALA A CA 1
ATOM 1662 C C . ALA A 1 201 ? -9.271 -3.281 29.777 1.00 90.94 201 ALA A C 1
ATOM 1664 O O . ALA A 1 201 ? -9.553 -4.443 30.063 1.00 90.94 201 ALA A O 1
ATOM 1665 N N . GLU A 1 202 ? -8.148 -2.692 30.201 1.00 85.19 202 GLU A N 1
ATOM 1666 C CA . GLU A 1 202 ? -7.135 -3.337 31.053 1.00 85.19 202 GLU A CA 1
ATOM 1667 C C . GLU A 1 202 ? -7.207 -2.880 32.522 1.00 85.19 202 GLU A C 1
ATOM 1669 O O . GLU A 1 202 ? -6.493 -3.421 33.366 1.00 85.19 202 GLU A O 1
ATOM 1674 N N . ASP A 1 203 ? -8.087 -1.928 32.846 1.00 90.62 203 ASP A N 1
ATOM 1675 C CA . ASP A 1 203 ? -8.245 -1.380 34.192 1.00 90.62 203 ASP A CA 1
ATOM 1676 C C . ASP A 1 203 ? -9.431 -2.010 34.940 1.00 90.62 203 ASP A C 1
ATOM 1678 O O . ASP A 1 203 ? -10.562 -1.514 34.944 1.00 90.62 203 ASP A O 1
ATOM 1682 N N . SER A 1 204 ? -9.177 -3.136 35.609 1.00 85.75 204 SER A N 1
ATOM 1683 C CA . SER A 1 204 ? -10.194 -3.795 36.435 1.00 85.75 204 SER A CA 1
ATOM 1684 C C . SER A 1 204 ? -10.640 -2.948 37.627 1.00 85.75 204 SER A C 1
ATOM 1686 O O . SER A 1 204 ? -11.782 -3.085 38.063 1.00 85.75 204 SER A O 1
ATOM 1688 N N . GLU A 1 205 ? -9.767 -2.093 38.165 1.00 84.19 205 GLU A N 1
ATOM 1689 C CA . GLU A 1 205 ? -10.045 -1.320 39.376 1.00 84.19 205 GLU A CA 1
ATOM 1690 C C . GLU A 1 205 ? -10.831 -0.046 39.064 1.00 84.19 205 GLU A C 1
ATOM 1692 O O . GLU A 1 205 ? -11.848 0.206 39.710 1.00 84.19 205 GLU A O 1
ATOM 1697 N N . GLY A 1 206 ? -10.469 0.707 38.022 1.00 84.06 206 GLY A N 1
ATOM 1698 C CA . GLY A 1 206 ? -11.246 1.866 37.573 1.00 84.06 206 GLY A CA 1
ATOM 1699 C C . GLY A 1 206 ? -12.661 1.498 37.130 1.00 84.06 206 GLY A C 1
ATOM 1700 O O . GLY A 1 206 ? -13.609 2.225 37.432 1.00 84.06 206 GLY A O 1
ATOM 1701 N N . ASN A 1 207 ? -12.848 0.319 36.524 1.00 86.31 207 ASN A N 1
ATOM 1702 C CA . ASN A 1 207 ? -14.185 -0.188 36.203 1.00 86.31 207 ASN A CA 1
ATOM 1703 C C . ASN A 1 207 ? -15.044 -0.407 37.458 1.00 86.31 207 ASN A C 1
ATOM 1705 O O . ASN A 1 207 ? -16.227 -0.070 37.452 1.00 86.31 207 ASN A O 1
ATOM 1709 N N . LYS A 1 208 ? -14.468 -0.915 38.554 1.00 85.44 208 LYS A N 1
ATOM 1710 C CA . LYS A 1 208 ? -15.184 -1.047 39.835 1.00 85.44 208 LYS A CA 1
ATOM 1711 C C . LYS A 1 208 ? -15.478 0.323 40.448 1.00 85.44 208 LYS A C 1
ATOM 1713 O O . LYS A 1 208 ? -16.581 0.559 40.930 1.00 85.44 208 LYS A O 1
ATOM 1718 N N . LEU A 1 209 ? -14.516 1.243 40.396 1.00 85.50 209 LEU A N 1
ATOM 1719 C CA . LEU A 1 209 ? -14.650 2.593 40.951 1.00 85.50 209 LEU A CA 1
ATOM 1720 C C . LEU A 1 209 ? -15.693 3.446 40.207 1.00 85.50 209 LEU A C 1
ATOM 1722 O O . LEU A 1 209 ? -16.237 4.383 40.786 1.00 85.50 209 LEU A O 1
ATOM 1726 N N . SER A 1 210 ? -16.030 3.099 38.960 1.00 85.25 210 SER A N 1
ATOM 1727 C CA . SER A 1 210 ? -17.045 3.800 38.160 1.00 85.25 210 SER A CA 1
ATOM 1728 C C . SER A 1 210 ? -18.457 3.779 38.766 1.00 85.25 210 SER A C 1
ATOM 1730 O O . SER A 1 210 ? -19.243 4.692 38.514 1.00 85.25 210 SER A O 1
ATOM 1732 N N . TYR A 1 211 ? -18.768 2.780 39.601 1.00 84.25 211 TYR A N 1
ATOM 1733 C CA . TYR A 1 211 ? -20.070 2.643 40.265 1.00 84.25 211 TYR A CA 1
ATOM 1734 C C . TYR A 1 211 ? -20.238 3.568 41.479 1.00 84.25 211 TYR A C 1
ATOM 1736 O O . TYR A 1 211 ? -21.312 3.604 42.080 1.00 84.25 211 TYR A O 1
ATOM 1744 N N . LEU A 1 212 ? -19.196 4.311 41.864 1.00 84.19 212 LEU A N 1
ATOM 1745 C CA . LEU A 1 212 ? -19.281 5.247 42.977 1.00 84.19 212 LEU A CA 1
ATOM 1746 C C . LEU A 1 212 ? -20.195 6.439 42.642 1.00 84.19 212 LEU A C 1
ATOM 1748 O O . LEU A 1 212 ? -20.145 6.968 41.523 1.00 84.19 212 LEU A O 1
ATOM 1752 N N . PRO A 1 213 ? -20.999 6.923 43.610 1.00 81.88 213 PRO A N 1
ATOM 1753 C CA . PRO A 1 213 ? -21.852 8.088 43.405 1.00 81.88 213 PRO A CA 1
ATOM 1754 C C . PRO A 1 213 ? -21.042 9.305 42.935 1.00 81.88 213 PRO A C 1
ATOM 1756 O O . PRO A 1 213 ? -20.051 9.684 43.555 1.00 81.88 213 PRO A O 1
ATOM 1759 N N . GLY A 1 214 ? -21.460 9.922 41.828 1.00 83.19 214 GLY A N 1
ATOM 1760 C CA . GLY A 1 214 ? -20.789 11.089 41.238 1.00 83.19 214 GLY A CA 1
ATOM 1761 C C . GLY A 1 214 ? -19.598 10.774 40.322 1.00 83.19 214 GLY A C 1
ATOM 1762 O O . GLY A 1 214 ? -19.171 11.656 39.577 1.00 83.19 214 GLY A O 1
ATOM 1763 N N . VAL A 1 215 ? -19.094 9.531 40.292 1.00 88.50 215 VAL A N 1
ATOM 1764 C CA . VAL A 1 215 ? -18.003 9.147 39.375 1.00 88.50 215 VAL A CA 1
ATOM 1765 C C . VAL A 1 215 ? -18.493 9.009 37.934 1.00 88.50 215 VAL A C 1
ATOM 1767 O O . VAL A 1 215 ? -17.754 9.359 37.020 1.00 88.50 215 VAL A O 1
ATOM 1770 N N . GLY A 1 216 ? -19.747 8.601 37.710 1.00 87.62 216 GLY A N 1
ATOM 1771 C CA . GLY A 1 216 ? -20.327 8.518 36.362 1.00 87.62 216 GLY A CA 1
ATOM 1772 C C . GLY A 1 216 ? -20.273 9.846 35.590 1.00 87.62 216 GLY A C 1
ATOM 1773 O O . GLY A 1 216 ? -19.746 9.891 34.481 1.00 87.62 216 GLY A O 1
ATOM 1774 N N . GLU A 1 217 ? -20.727 10.947 36.200 1.00 89.94 217 GLU A N 1
ATOM 1775 C CA . GLU A 1 217 ? -20.688 12.287 35.581 1.00 89.94 217 GLU A CA 1
ATOM 1776 C C . GLU A 1 217 ? -19.247 12.792 35.374 1.00 89.94 217 GLU A C 1
ATOM 1778 O O . GLU A 1 217 ? -18.930 13.443 34.370 1.00 89.94 217 GLU A O 1
ATOM 1783 N N . LEU A 1 218 ? -18.350 12.475 36.318 1.00 91.88 218 LEU A N 1
ATOM 1784 C CA . LEU A 1 218 ? -16.924 12.786 36.214 1.00 91.88 218 LEU A CA 1
ATOM 1785 C C . LEU A 1 218 ? -16.284 12.057 35.024 1.00 91.88 218 LEU A C 1
ATOM 1787 O O . LEU A 1 218 ? -15.519 12.671 34.278 1.00 91.88 218 LEU A O 1
ATOM 1791 N N . LEU A 1 219 ? -16.595 10.769 34.859 1.00 91.69 219 LEU A N 1
ATOM 1792 C CA . LEU A 1 219 ? -16.088 9.910 33.792 1.00 91.69 219 LEU A CA 1
ATOM 1793 C C . LEU A 1 219 ? -16.578 10.382 32.422 1.00 91.69 219 LEU A C 1
ATOM 1795 O O . LEU A 1 219 ? -15.777 10.473 31.498 1.00 91.69 219 LEU A O 1
ATOM 1799 N N . GLU A 1 220 ? -17.860 10.725 32.292 1.00 92.38 220 GLU A N 1
ATOM 1800 C CA . GLU A 1 220 ? -18.434 11.234 31.041 1.00 92.38 220 GLU A CA 1
ATOM 1801 C C . GLU A 1 220 ? -17.756 12.546 30.621 1.00 92.38 220 GLU A C 1
ATOM 1803 O O . GLU A 1 220 ? -17.232 12.663 29.513 1.00 92.38 220 GLU A O 1
ATOM 1808 N N . THR A 1 221 ? -17.624 13.492 31.559 1.00 94.56 221 THR A N 1
ATOM 1809 C CA . THR A 1 221 ? -16.940 14.769 31.303 1.00 94.56 221 THR A CA 1
ATOM 1810 C C . THR A 1 221 ? -15.463 14.574 30.942 1.00 94.56 221 THR A C 1
ATOM 1812 O O . THR A 1 221 ? -14.913 15.318 30.123 1.00 94.56 221 THR A O 1
ATOM 1815 N N . TYR A 1 222 ? -14.790 13.616 31.584 1.00 95.44 222 TYR A N 1
ATOM 1816 C CA . TYR A 1 222 ? -13.400 13.277 31.292 1.00 95.44 222 TYR A CA 1
ATOM 1817 C C . TYR A 1 222 ? -13.266 12.661 29.895 1.00 95.44 222 TYR A C 1
ATOM 1819 O O . TYR A 1 222 ? -12.461 13.145 29.096 1.00 95.44 222 TYR A O 1
ATOM 1827 N N . LYS A 1 223 ? -14.109 11.670 29.580 1.00 95.38 223 LYS A N 1
ATOM 1828 C CA . LYS A 1 223 ? -14.153 10.987 28.285 1.00 95.38 223 LYS A CA 1
ATOM 1829 C C . LYS A 1 223 ? -14.335 11.978 27.146 1.00 95.38 223 LYS A C 1
ATOM 1831 O O . LYS A 1 223 ? -13.529 11.974 26.220 1.00 95.38 223 LYS A O 1
ATOM 1836 N N . ASP A 1 224 ? -15.322 12.863 27.236 1.00 95.88 224 ASP A N 1
ATOM 1837 C CA . ASP A 1 224 ? -15.607 13.831 26.175 1.00 95.88 224 ASP A CA 1
ATOM 1838 C C . ASP A 1 224 ? -14.402 14.732 25.889 1.00 95.88 224 ASP A C 1
ATOM 1840 O O . ASP A 1 224 ? -13.978 14.882 24.741 1.00 95.88 224 ASP A O 1
ATOM 1844 N N . LYS A 1 225 ? -13.786 15.289 26.937 1.00 97.06 225 LYS A N 1
ATOM 1845 C CA . LYS A 1 225 ? -12.603 16.149 26.790 1.00 97.06 225 LYS A CA 1
ATOM 1846 C C . LYS A 1 225 ? -11.402 15.389 26.234 1.00 97.06 225 LYS A C 1
ATOM 1848 O O . LYS A 1 225 ? -10.696 15.918 25.378 1.00 97.06 225 LYS A O 1
ATOM 1853 N N . PHE A 1 226 ? -11.177 14.162 26.696 1.00 97.56 226 PHE A N 1
ATOM 1854 C CA . PHE A 1 226 ? -10.074 13.322 26.240 1.00 97.56 226 PHE A CA 1
ATOM 1855 C C . PHE A 1 226 ? -10.225 12.945 24.759 1.00 97.56 226 PHE A C 1
ATOM 1857 O O . PHE A 1 226 ? -9.277 13.061 23.978 1.00 97.56 226 PHE A O 1
ATOM 1864 N N . VAL A 1 227 ? -11.433 12.549 24.348 1.00 97.19 227 VAL A N 1
ATOM 1865 C CA . VAL A 1 227 ? -11.739 12.194 22.956 1.00 97.19 227 VAL A CA 1
ATOM 1866 C C . VAL A 1 227 ? -11.583 13.399 22.035 1.00 97.19 227 VAL A C 1
ATOM 1868 O O . VAL A 1 227 ? -11.011 13.253 20.958 1.00 97.19 227 VAL A O 1
ATOM 1871 N N . ILE A 1 228 ? -11.992 14.598 22.463 1.00 97.69 228 ILE A N 1
ATOM 1872 C CA . ILE A 1 228 ? -11.768 15.831 21.692 1.00 97.69 228 ILE A CA 1
ATOM 1873 C C . ILE A 1 228 ? -10.273 16.046 21.413 1.00 97.69 228 ILE A C 1
ATOM 1875 O O . ILE A 1 228 ? -9.902 16.377 20.288 1.00 97.69 228 ILE A O 1
ATOM 1879 N N . ILE A 1 229 ? -9.393 15.826 22.395 1.00 97.44 229 ILE A N 1
ATOM 1880 C CA . ILE A 1 229 ? -7.943 15.957 22.181 1.00 97.44 229 ILE A CA 1
ATOM 1881 C C . ILE A 1 229 ? -7.434 14.898 21.194 1.00 97.44 229 ILE A C 1
ATOM 1883 O O . ILE A 1 229 ? -6.657 15.232 20.299 1.00 97.44 229 ILE A O 1
ATOM 1887 N N . CYS A 1 230 ? -7.897 13.649 21.300 1.00 97.69 230 CYS A N 1
ATOM 1888 C CA . CYS A 1 230 ? -7.539 12.588 20.353 1.00 97.69 230 CYS A CA 1
ATOM 1889 C C . CYS A 1 230 ? -7.950 12.948 18.917 1.00 97.69 230 CYS A C 1
ATOM 1891 O O . CYS A 1 230 ? -7.132 12.854 18.000 1.00 97.69 230 CYS A O 1
ATOM 1893 N N . VAL A 1 231 ? -9.176 13.447 18.736 1.00 97.38 231 VAL A N 1
ATOM 1894 C CA . VAL A 1 231 ? -9.684 13.903 17.435 1.00 97.38 231 VAL A CA 1
ATOM 1895 C C . VAL A 1 231 ? -8.866 15.086 16.908 1.00 97.38 231 VAL A C 1
ATOM 1897 O O . VAL A 1 231 ? -8.524 15.108 15.729 1.00 97.38 231 VAL A O 1
ATOM 1900 N N . ASN A 1 232 ? -8.444 16.017 17.767 1.00 97.56 232 ASN A N 1
ATOM 1901 C CA . ASN A 1 232 ? -7.561 17.114 17.358 1.00 97.56 232 ASN A CA 1
ATOM 1902 C C . ASN A 1 232 ? -6.196 16.607 16.855 1.00 97.56 232 ASN A C 1
ATOM 1904 O O . ASN A 1 232 ? -5.676 17.126 15.864 1.00 97.56 232 ASN A O 1
ATOM 1908 N N . ILE A 1 233 ? -5.610 15.591 17.507 1.00 97.44 233 ILE A N 1
ATOM 1909 C CA . ILE A 1 233 ? -4.378 14.937 17.025 1.00 97.44 233 ILE A CA 1
ATOM 1910 C C . ILE A 1 233 ? -4.633 14.295 15.658 1.00 97.44 233 ILE A C 1
ATOM 1912 O O . ILE A 1 233 ? -3.834 14.467 14.735 1.00 97.44 233 ILE A O 1
ATOM 1916 N N . PHE A 1 234 ? -5.757 13.592 15.520 1.00 97.38 234 PHE A N 1
ATOM 1917 C CA . PHE A 1 234 ? -6.161 12.910 14.297 1.00 97.38 234 PHE A CA 1
ATOM 1918 C C . PHE A 1 234 ? -6.313 13.865 13.105 1.00 97.38 234 PHE A C 1
ATOM 1920 O O . PHE A 1 234 ? -5.648 13.692 12.081 1.00 97.38 234 PHE A O 1
ATOM 1927 N N . GLU A 1 235 ? -7.126 14.912 13.244 1.00 97.00 235 GLU A N 1
ATOM 1928 C CA . GLU A 1 235 ? -7.358 15.904 12.188 1.00 97.00 235 GLU A CA 1
ATOM 1929 C C . GLU A 1 235 ? -6.063 16.618 11.791 1.00 97.00 235 GLU A C 1
ATOM 1931 O O . GLU A 1 235 ? -5.781 16.836 10.607 1.00 97.00 235 GLU A O 1
ATOM 1936 N N . TYR A 1 236 ? -5.234 16.945 12.782 1.00 97.25 236 TYR A N 1
ATOM 1937 C CA . TYR A 1 236 ? -3.940 17.554 12.533 1.00 97.25 236 TYR A CA 1
ATOM 1938 C C . TYR A 1 236 ? -2.998 16.611 11.774 1.00 97.25 236 TYR A C 1
ATOM 1940 O O . TYR A 1 236 ? -2.327 17.046 10.835 1.00 97.25 236 TYR A O 1
ATOM 1948 N N . GLY A 1 237 ? -2.967 15.323 12.125 1.00 96.81 237 GLY A N 1
ATOM 1949 C CA . GLY A 1 237 ? -2.166 14.316 11.430 1.00 96.81 237 GLY A CA 1
ATOM 1950 C C . GLY A 1 237 ? -2.565 14.135 9.971 1.00 96.81 237 GLY A C 1
ATOM 1951 O O . GLY A 1 237 ? -1.684 14.122 9.109 1.00 96.81 237 GLY A O 1
ATOM 1952 N N . LEU A 1 238 ? -3.869 14.107 9.674 1.00 96.62 238 LEU A N 1
ATOM 1953 C CA . LEU A 1 238 ? -4.376 14.083 8.296 1.00 96.62 238 LEU A CA 1
ATOM 1954 C C . LEU A 1 238 ? -3.914 15.311 7.501 1.00 96.62 238 LEU A C 1
ATOM 1956 O O . LEU A 1 238 ? -3.380 15.178 6.402 1.00 96.62 238 LEU A O 1
ATOM 1960 N N . LYS A 1 239 ? -4.039 16.510 8.079 1.00 96.81 239 LYS A N 1
ATOM 1961 C CA . LYS A 1 239 ? -3.598 17.750 7.426 1.00 96.81 239 LYS A CA 1
ATOM 1962 C C . LYS A 1 239 ? -2.088 17.777 7.177 1.00 96.81 239 LYS A C 1
ATOM 1964 O O . LYS A 1 239 ? -1.629 18.307 6.168 1.00 96.81 239 LYS A O 1
ATOM 1969 N N . GLN A 1 240 ? -1.293 17.242 8.102 1.00 96.31 240 GLN A N 1
ATOM 1970 C CA . GLN A 1 240 ? 0.157 17.154 7.923 1.00 96.31 240 GLN A CA 1
ATOM 1971 C C . GLN A 1 240 ? 0.545 16.083 6.898 1.00 96.31 240 GLN A C 1
ATOM 1973 O O . GLN A 1 240 ? 1.513 16.273 6.169 1.00 96.31 240 GLN A O 1
ATOM 1978 N N . GLN A 1 241 ? -0.207 14.985 6.799 1.00 96.06 241 GLN A N 1
ATOM 1979 C CA . GLN A 1 241 ? -0.004 13.964 5.771 1.00 96.06 241 GLN A CA 1
ATOM 1980 C C . GLN A 1 241 ? -0.228 14.521 4.365 1.00 96.06 241 GLN A C 1
ATOM 1982 O O . GLN A 1 241 ? 0.597 14.271 3.490 1.00 96.06 241 GLN A O 1
ATOM 1987 N N . GLU A 1 242 ? -1.266 15.334 4.173 1.00 96.44 242 GLU A N 1
ATOM 1988 C CA . GLU A 1 242 ? -1.512 16.022 2.905 1.00 96.44 242 GLU A CA 1
ATOM 1989 C C . GLU A 1 242 ? -0.342 16.940 2.525 1.00 96.44 242 GLU A C 1
ATOM 1991 O O . GLU A 1 242 ? 0.185 16.837 1.423 1.00 96.44 242 GLU A O 1
ATOM 1996 N N . LYS A 1 243 ? 0.152 17.757 3.466 1.00 97.19 243 LYS A N 1
ATOM 1997 C CA . LYS A 1 243 ? 1.319 18.627 3.232 1.00 97.19 243 LYS A CA 1
ATOM 1998 C C . LYS A 1 243 ? 2.579 17.853 2.852 1.00 97.19 243 LYS A C 1
ATOM 2000 O O . LYS A 1 243 ? 3.253 18.226 1.899 1.00 97.19 243 LYS A O 1
ATOM 2005 N N . ARG A 1 244 ? 2.891 16.775 3.583 1.00 97.12 244 ARG A N 1
ATOM 2006 C CA . ARG A 1 244 ? 4.050 15.915 3.287 1.00 97.12 244 ARG A CA 1
ATOM 2007 C C . ARG A 1 244 ? 3.925 15.264 1.915 1.00 97.12 244 ARG A C 1
ATOM 2009 O O . ARG A 1 244 ? 4.921 15.140 1.213 1.00 97.12 244 ARG A O 1
ATOM 2016 N N . LYS A 1 245 ? 2.710 14.857 1.536 1.00 96.75 245 LYS A N 1
ATOM 2017 C CA . LYS A 1 245 ? 2.436 14.315 0.206 1.00 96.75 245 LYS A CA 1
ATOM 2018 C C . LYS A 1 245 ? 2.687 15.368 -0.874 1.00 96.75 245 LYS A C 1
ATOM 2020 O O . LYS A 1 245 ? 3.419 15.081 -1.807 1.00 96.75 245 LYS A O 1
ATOM 2025 N N . THR A 1 246 ? 2.162 16.583 -0.719 1.00 97.88 246 THR A N 1
ATOM 2026 C CA . THR A 1 246 ? 2.403 17.677 -1.673 1.00 97.88 246 THR A CA 1
ATOM 2027 C C . THR A 1 246 ? 3.890 18.004 -1.824 1.00 97.88 246 THR A C 1
ATOM 2029 O O . THR A 1 246 ? 4.354 18.208 -2.942 1.00 97.88 246 THR A O 1
ATOM 2032 N N . GLU A 1 247 ? 4.645 18.021 -0.724 1.00 97.94 247 GLU A N 1
ATOM 2033 C CA . GLU A 1 247 ? 6.099 18.223 -0.759 1.00 97.94 247 GLU A CA 1
ATOM 2034 C C . GLU A 1 247 ? 6.808 17.101 -1.535 1.00 97.94 247 GLU A C 1
ATOM 2036 O O . GLU A 1 247 ? 7.655 17.375 -2.381 1.00 97.94 247 GLU A O 1
ATOM 2041 N N . LEU A 1 248 ? 6.432 15.839 -1.293 1.00 97.56 248 LEU A N 1
ATOM 2042 C CA . LEU A 1 248 ? 6.995 14.680 -1.993 1.00 97.56 248 LEU A CA 1
ATOM 2043 C C . LEU A 1 248 ? 6.644 14.670 -3.487 1.00 97.56 248 LEU A C 1
ATOM 2045 O O . LEU A 1 248 ? 7.496 14.332 -4.309 1.00 97.56 248 LEU A O 1
ATOM 2049 N N . ASP A 1 249 ? 5.410 15.038 -3.832 1.00 97.44 249 ASP A N 1
ATOM 2050 C CA . ASP A 1 249 ? 4.944 15.130 -5.217 1.00 97.44 249 ASP A CA 1
ATOM 2051 C C . ASP A 1 249 ? 5.733 16.224 -5.960 1.00 97.44 249 ASP A C 1
ATOM 2053 O O . ASP A 1 249 ? 6.290 15.961 -7.024 1.00 97.44 249 ASP A O 1
ATOM 2057 N N . THR A 1 250 ? 5.887 17.403 -5.343 1.00 97.75 250 THR A N 1
ATOM 2058 C CA . THR A 1 250 ? 6.670 18.527 -5.897 1.00 97.75 250 THR A CA 1
ATOM 2059 C C . THR A 1 250 ? 8.142 18.146 -6.074 1.00 97.75 250 THR A C 1
ATOM 2061 O O . THR A 1 250 ? 8.729 18.388 -7.123 1.00 97.75 250 THR A O 1
ATOM 2064 N N . PHE A 1 251 ? 8.747 17.503 -5.071 1.00 98.25 251 PHE A N 1
ATOM 2065 C CA . PHE A 1 251 ? 10.118 16.999 -5.161 1.00 98.25 251 PHE A CA 1
ATOM 2066 C C . PHE A 1 251 ? 10.287 16.002 -6.314 1.00 98.25 251 PHE A C 1
ATOM 2068 O O . PHE A 1 251 ? 11.235 16.106 -7.092 1.00 98.25 251 PHE A O 1
ATOM 2075 N N . SER A 1 252 ? 9.356 15.054 -6.441 1.00 97.62 252 SER A N 1
ATOM 2076 C CA . SER A 1 252 ? 9.401 14.028 -7.486 1.00 97.62 252 SER A CA 1
ATOM 2077 C C . SER A 1 252 ? 9.285 14.638 -8.882 1.00 97.62 252 SER A C 1
ATOM 2079 O O . SER A 1 252 ? 9.982 14.198 -9.795 1.00 97.62 252 SER A O 1
ATOM 2081 N N . GLU A 1 253 ? 8.442 15.660 -9.039 1.00 97.69 253 GLU A N 1
ATOM 2082 C CA . GLU A 1 253 ? 8.298 16.423 -10.279 1.00 97.69 253 GLU A CA 1
ATOM 2083 C C . GLU A 1 253 ? 9.602 17.153 -10.632 1.00 97.69 253 GLU A C 1
ATOM 2085 O O . GLU A 1 253 ? 10.144 16.917 -11.709 1.00 97.69 253 GLU A O 1
ATOM 2090 N N . CYS A 1 254 ? 10.194 17.910 -9.699 1.00 97.69 254 CYS A N 1
ATOM 2091 C CA . CYS A 1 254 ? 11.471 18.601 -9.922 1.00 97.69 254 CYS A CA 1
ATOM 2092 C C . CYS A 1 254 ? 12.610 17.645 -10.316 1.00 97.69 254 CYS A C 1
ATOM 2094 O O . CYS A 1 254 ? 13.390 17.933 -11.225 1.00 97.69 254 CYS A O 1
ATOM 2096 N N . VAL A 1 255 ? 12.717 16.494 -9.641 1.00 97.56 255 VAL A N 1
ATOM 2097 C CA . VAL A 1 255 ? 13.721 15.467 -9.965 1.00 97.56 255 VAL A CA 1
ATOM 2098 C C . VAL A 1 255 ? 13.476 14.892 -11.358 1.00 97.56 255 VAL A C 1
ATOM 2100 O O . VAL A 1 255 ? 14.422 14.711 -12.128 1.00 97.56 255 VAL A O 1
ATOM 2103 N N . HIS A 1 256 ? 12.218 14.601 -11.695 1.00 97.44 256 HIS A N 1
ATOM 2104 C CA . HIS A 1 256 ? 11.861 14.061 -13.001 1.00 97.44 256 HIS A CA 1
ATOM 2105 C C . HIS A 1 256 ? 12.197 15.039 -14.129 1.00 97.44 256 HIS A C 1
ATOM 2107 O O . HIS A 1 256 ? 12.835 14.636 -15.102 1.00 97.44 256 HIS A O 1
ATOM 2113 N N . GLU A 1 257 ? 11.831 16.311 -13.973 1.00 97.69 257 GLU A N 1
ATOM 2114 C CA . GLU A 1 257 ? 12.121 17.369 -14.940 1.00 97.69 257 GLU A CA 1
ATOM 2115 C C . GLU A 1 257 ? 13.629 17.551 -15.146 1.00 97.69 257 GLU A C 1
ATOM 2117 O O . GLU A 1 257 ? 14.094 17.535 -16.285 1.00 97.69 257 GLU A O 1
ATOM 2122 N N . ALA A 1 258 ? 14.413 17.626 -14.065 1.00 97.56 258 ALA A N 1
ATOM 2123 C CA . ALA A 1 258 ? 15.867 17.773 -14.151 1.00 97.56 258 ALA A CA 1
ATOM 2124 C C . ALA A 1 258 ? 16.534 16.583 -14.867 1.00 97.56 258 ALA A C 1
ATOM 2126 O O . ALA A 1 258 ? 17.404 16.759 -15.726 1.00 97.56 258 ALA A O 1
ATOM 2127 N N . ILE A 1 259 ? 16.102 15.353 -14.561 1.00 97.00 259 ILE A N 1
ATOM 2128 C CA . ILE A 1 259 ? 16.592 14.149 -15.244 1.00 97.00 259 ILE A CA 1
ATOM 2129 C C . ILE A 1 259 ? 16.187 14.164 -16.721 1.00 97.00 259 ILE A C 1
ATOM 2131 O O . ILE A 1 259 ? 17.004 13.824 -17.580 1.00 97.00 259 ILE A O 1
ATOM 2135 N N . GLN A 1 260 ? 14.944 14.531 -17.033 1.00 97.31 260 GLN A N 1
ATOM 2136 C CA . GLN A 1 260 ? 14.457 14.575 -18.407 1.00 97.31 260 GLN A CA 1
ATOM 2137 C C . GLN A 1 260 ? 15.232 15.605 -19.233 1.00 97.31 260 GLN A C 1
ATOM 2139 O O . GLN A 1 260 ? 15.712 15.274 -20.319 1.00 97.31 260 GLN A O 1
ATOM 2144 N N . GLU A 1 261 ? 15.418 16.815 -18.709 1.00 97.00 261 GLU A N 1
ATOM 2145 C CA . GLU A 1 261 ? 16.177 17.870 -19.375 1.00 97.00 261 GLU A CA 1
ATOM 2146 C C . GLU A 1 261 ? 17.616 17.413 -19.657 1.00 97.00 261 GLU A C 1
ATOM 2148 O O . GLU A 1 261 ? 18.103 17.519 -20.786 1.00 97.00 261 GLU A O 1
ATOM 2153 N N . ASN A 1 262 ? 18.282 16.810 -18.669 1.00 96.88 262 ASN A N 1
ATOM 2154 C CA . ASN A 1 262 ? 19.625 16.265 -18.849 1.00 96.88 262 ASN A CA 1
ATOM 2155 C C . ASN A 1 262 ? 19.677 15.173 -19.931 1.00 96.88 262 ASN A C 1
ATOM 2157 O O . ASN A 1 262 ? 20.581 15.165 -20.771 1.00 96.88 262 ASN A O 1
ATOM 2161 N N . GLN A 1 263 ? 18.693 14.269 -19.953 1.00 95.12 263 GLN A N 1
ATOM 2162 C CA . GLN A 1 263 ? 18.599 13.229 -20.977 1.00 95.12 263 GLN A CA 1
ATOM 2163 C C . GLN A 1 263 ? 18.410 13.818 -22.377 1.00 95.12 263 GLN A C 1
ATOM 2165 O O . GLN A 1 263 ? 19.015 13.322 -23.329 1.00 95.12 263 GLN A O 1
ATOM 2170 N N . GLU A 1 264 ? 17.589 14.857 -22.526 1.00 97.12 264 GLU A N 1
ATOM 2171 C CA . GLU A 1 264 ? 17.375 15.545 -23.801 1.00 97.12 264 GLU A CA 1
ATOM 2172 C C . GLU A 1 264 ? 18.651 16.251 -24.282 1.00 97.12 264 GLU A C 1
ATOM 2174 O O . GLU A 1 264 ? 19.050 16.089 -25.442 1.00 97.12 264 GLU A O 1
ATOM 2179 N N . GLN A 1 265 ? 19.356 16.948 -23.385 1.00 96.94 265 GLN A N 1
ATOM 2180 C CA . GLN A 1 265 ? 20.647 17.570 -23.692 1.00 96.94 265 GLN A CA 1
ATOM 2181 C C . GLN A 1 265 ? 21.708 16.527 -24.081 1.00 96.94 265 GLN A C 1
ATOM 2183 O O . GLN A 1 265 ? 22.425 16.706 -25.072 1.00 96.94 265 GLN A O 1
ATOM 2188 N N . GLY A 1 266 ? 21.778 15.410 -23.351 1.00 96.38 266 GLY A N 1
ATOM 2189 C CA . GLY A 1 266 ? 22.682 14.298 -23.641 1.00 96.38 266 GLY A CA 1
ATOM 2190 C C . GLY A 1 266 ? 22.405 13.659 -25.003 1.00 96.38 266 GLY A C 1
ATOM 2191 O O . GLY A 1 266 ? 23.326 13.504 -25.804 1.00 96.38 266 GLY A O 1
ATOM 2192 N N . LYS A 1 267 ? 21.135 13.364 -25.314 1.00 95.75 267 LYS A N 1
ATOM 2193 C CA . LYS A 1 267 ? 20.717 12.839 -26.628 1.00 95.75 267 LYS A CA 1
ATOM 2194 C C . LYS A 1 267 ? 21.093 13.786 -27.765 1.00 95.75 267 LYS A C 1
ATOM 2196 O O . LYS A 1 267 ? 21.603 13.336 -28.783 1.00 95.75 267 LYS A O 1
ATOM 2201 N N . SER A 1 268 ? 20.884 15.091 -27.586 1.00 97.12 268 SER A N 1
ATOM 2202 C CA . SER A 1 268 ? 21.249 16.104 -28.584 1.00 97.12 268 SER A CA 1
ATOM 2203 C C . SER A 1 268 ? 22.758 16.130 -28.864 1.00 97.12 268 SER A C 1
ATOM 2205 O O . SER A 1 268 ? 23.170 16.213 -30.021 1.00 97.12 268 SER A O 1
ATOM 2207 N N . LYS A 1 269 ? 23.596 16.029 -27.822 1.00 95.38 269 LYS A N 1
ATOM 2208 C CA . LYS A 1 269 ? 25.060 15.961 -27.973 1.00 95.38 269 LYS A CA 1
ATOM 2209 C C . LYS A 1 269 ? 25.513 14.677 -28.667 1.00 95.38 269 LYS A C 1
ATOM 2211 O O . LYS A 1 269 ? 26.340 14.760 -29.569 1.00 95.38 269 LYS A O 1
ATOM 2216 N N . ILE A 1 270 ? 24.947 13.531 -28.284 1.00 96.25 270 ILE A N 1
ATOM 2217 C CA . ILE A 1 270 ? 25.248 12.236 -28.911 1.00 96.25 270 ILE A CA 1
ATOM 2218 C C . ILE A 1 270 ? 24.868 12.263 -30.392 1.00 96.25 270 ILE A C 1
ATOM 2220 O O . ILE A 1 270 ? 25.716 11.969 -31.222 1.00 96.25 270 ILE A O 1
ATOM 2224 N N . ALA A 1 271 ? 23.663 12.720 -30.741 1.00 96.19 271 ALA A N 1
ATOM 2225 C CA . ALA A 1 271 ? 23.214 12.777 -32.133 1.00 96.19 271 ALA A CA 1
ATOM 2226 C C . ALA A 1 271 ? 24.122 13.655 -33.017 1.00 96.19 271 ALA A C 1
ATOM 2228 O O . ALA A 1 271 ? 24.471 13.273 -34.131 1.00 96.19 271 ALA A O 1
ATOM 2229 N N . LYS A 1 272 ? 24.552 14.821 -32.508 1.00 95.06 272 LYS A N 1
ATOM 2230 C CA . LYS A 1 272 ? 25.508 15.696 -33.214 1.00 95.06 272 LYS A CA 1
ATOM 2231 C C . LYS A 1 272 ? 26.869 15.031 -33.406 1.00 95.06 272 LYS A C 1
ATOM 2233 O O . LYS A 1 272 ? 27.495 15.210 -34.448 1.00 95.06 272 LYS A O 1
ATOM 2238 N N . PHE A 1 273 ? 27.336 14.301 -32.395 1.00 96.25 273 PHE A N 1
ATOM 2239 C CA . PHE A 1 273 ? 28.570 13.535 -32.498 1.00 96.25 273 PHE A CA 1
ATOM 2240 C C . PHE A 1 273 ? 28.432 12.402 -33.518 1.00 96.25 273 PHE A C 1
ATOM 2242 O O . PHE A 1 273 ? 29.294 12.289 -34.374 1.00 96.25 273 PHE A O 1
ATOM 2249 N N . GLU A 1 274 ? 27.356 11.613 -33.481 1.00 93.81 274 GLU A N 1
ATOM 2250 C CA . GLU A 1 274 ? 27.125 10.495 -34.407 1.00 93.81 274 GLU A CA 1
ATOM 2251 C C . GLU A 1 274 ? 27.093 10.962 -35.870 1.00 93.81 274 GLU A C 1
ATOM 2253 O O . GLU A 1 274 ? 27.714 10.336 -36.727 1.00 93.81 274 GLU A O 1
ATOM 2258 N N . GLU A 1 275 ? 26.442 12.094 -36.160 1.00 93.50 275 GLU A N 1
ATOM 2259 C CA . GLU A 1 275 ? 26.413 12.690 -37.504 1.00 93.50 275 GLU A CA 1
ATOM 2260 C C . GLU A 1 275 ? 27.820 13.075 -37.995 1.00 93.50 275 GLU A C 1
ATOM 2262 O O . GLU A 1 275 ? 28.213 12.751 -39.125 1.00 93.50 275 GLU A O 1
ATOM 2267 N N . LYS A 1 276 ? 28.606 13.735 -37.130 1.00 92.94 276 LYS A N 1
ATOM 2268 C CA . LYS A 1 276 ? 29.997 14.102 -37.427 1.00 92.94 276 LYS A CA 1
ATOM 2269 C C . LYS A 1 276 ? 30.866 12.855 -37.590 1.00 92.94 276 LYS A C 1
ATOM 2271 O O . LYS A 1 276 ? 31.606 12.754 -38.563 1.00 92.94 276 LYS A O 1
ATOM 2276 N N . HIS A 1 277 ? 30.745 11.903 -36.672 1.00 91.50 277 HIS A N 1
ATOM 2277 C CA . HIS A 1 277 ? 31.544 10.689 -36.625 1.00 91.50 277 HIS A CA 1
ATOM 2278 C C . HIS A 1 277 ? 31.313 9.825 -37.865 1.00 91.50 277 HIS A C 1
ATOM 2280 O O . HIS A 1 277 ? 32.278 9.438 -38.513 1.00 91.50 277 HIS A O 1
ATOM 2286 N N . LEU A 1 278 ? 30.058 9.618 -38.278 1.00 90.00 278 LEU A N 1
ATOM 2287 C CA . LEU A 1 278 ? 29.729 8.873 -39.496 1.00 90.00 278 LEU A CA 1
ATOM 2288 C C . LEU A 1 278 ? 30.351 9.513 -40.747 1.00 90.00 278 LEU A C 1
ATOM 2290 O O . LEU A 1 278 ? 30.898 8.813 -41.602 1.00 90.00 278 LEU A O 1
ATOM 2294 N N . SER A 1 279 ? 30.301 10.845 -40.835 1.00 90.25 279 SER A N 1
ATOM 2295 C CA . SER A 1 279 ? 30.916 11.595 -41.935 1.00 90.25 279 SER A CA 1
ATOM 2296 C C . SER A 1 279 ? 32.439 11.425 -41.935 1.00 90.25 279 SER A C 1
ATOM 2298 O O . SER A 1 279 ? 33.019 11.108 -42.974 1.00 90.25 279 SER A O 1
ATOM 2300 N N . SER A 1 280 ? 33.085 11.549 -40.772 1.00 88.00 280 SER A N 1
ATOM 2301 C CA . SER A 1 280 ? 34.528 11.338 -40.626 1.00 88.00 280 SER A CA 1
ATOM 2302 C C . SER A 1 280 ? 34.946 9.907 -40.971 1.00 88.00 280 SER A C 1
ATOM 2304 O O . SER A 1 280 ? 35.917 9.724 -41.698 1.00 88.00 280 SER A O 1
ATOM 2306 N N . LEU A 1 281 ? 34.191 8.894 -40.533 1.00 86.69 281 LEU A N 1
ATOM 2307 C CA . LEU A 1 281 ? 34.455 7.491 -40.863 1.00 86.69 281 LEU A CA 1
ATOM 2308 C C . LEU A 1 281 ? 34.354 7.222 -42.368 1.00 86.69 281 LEU A C 1
ATOM 2310 O O . LEU A 1 281 ? 35.187 6.507 -42.922 1.00 86.69 281 LEU A O 1
ATOM 2314 N N . SER A 1 282 ? 33.355 7.803 -43.041 1.00 87.06 282 SER A N 1
ATOM 2315 C CA . SER A 1 282 ? 33.233 7.682 -44.498 1.00 87.06 282 SER A CA 1
ATOM 2316 C C . SER A 1 282 ? 34.418 8.320 -45.226 1.00 87.06 282 SER A C 1
ATOM 2318 O O . SER A 1 282 ? 34.965 7.714 -46.142 1.00 87.06 282 SER A O 1
ATOM 2320 N N . ALA A 1 283 ? 34.879 9.483 -44.756 1.00 87.06 283 ALA A N 1
ATOM 2321 C CA . ALA A 1 283 ? 36.024 10.173 -45.331 1.00 87.06 283 ALA A CA 1
ATOM 2322 C C . ALA A 1 283 ? 37.341 9.408 -45.098 1.00 87.06 283 ALA A C 1
ATOM 2324 O O . ALA A 1 283 ? 38.163 9.344 -46.005 1.00 87.06 283 ALA A O 1
ATOM 2325 N N . ILE A 1 284 ? 37.521 8.773 -43.931 1.00 85.25 284 ILE A N 1
ATOM 2326 C CA . ILE A 1 284 ? 38.689 7.919 -43.646 1.00 85.25 284 ILE A CA 1
ATOM 2327 C C . ILE A 1 284 ? 38.764 6.747 -44.634 1.00 85.25 284 ILE A C 1
ATOM 2329 O O . ILE A 1 284 ? 39.842 6.437 -45.127 1.00 85.25 284 ILE A O 1
ATOM 2333 N N . ARG A 1 285 ? 37.627 6.117 -44.958 1.00 83.00 285 ARG A N 1
ATOM 2334 C CA . ARG A 1 285 ? 37.569 4.971 -45.887 1.00 83.00 285 ARG A CA 1
ATOM 2335 C C . ARG A 1 285 ? 37.845 5.335 -47.348 1.00 83.00 285 ARG A C 1
ATOM 2337 O O . ARG A 1 285 ? 38.186 4.456 -48.133 1.00 83.00 285 ARG A O 1
ATOM 2344 N N . GLU A 1 286 ? 37.638 6.592 -47.730 1.00 85.00 286 GLU A N 1
ATOM 2345 C CA . GLU A 1 286 ? 37.879 7.082 -49.094 1.00 85.00 286 GLU A CA 1
ATOM 2346 C C . GLU A 1 286 ? 39.293 7.664 -49.282 1.00 85.00 286 GLU A C 1
ATOM 2348 O O . GLU A 1 286 ? 39.715 7.895 -50.418 1.00 85.00 286 GLU A O 1
ATOM 2353 N N . GLU A 1 287 ? 40.031 7.895 -48.192 1.00 84.00 287 GLU A N 1
ATOM 2354 C CA . GLU A 1 287 ? 41.368 8.493 -48.204 1.00 84.00 287 GLU A CA 1
ATOM 2355 C C . GLU A 1 287 ? 42.452 7.454 -48.543 1.00 84.00 287 GLU A C 1
ATOM 2357 O O . GLU A 1 287 ? 42.382 6.296 -48.139 1.00 84.00 287 GLU A O 1
ATOM 2362 N N . LEU A 1 288 ? 43.471 7.864 -49.305 1.00 79.69 288 LEU A N 1
ATOM 2363 C CA . LEU A 1 288 ? 44.512 6.958 -49.824 1.00 79.69 288 LEU A CA 1
ATOM 2364 C C . LEU A 1 288 ? 45.891 7.219 -49.205 1.00 79.69 288 LEU A C 1
ATOM 2366 O O . LEU A 1 288 ? 46.787 6.377 -49.291 1.00 79.69 288 LEU A O 1
ATOM 2370 N N . GLU A 1 289 ? 46.095 8.396 -48.609 1.00 83.81 289 GLU A N 1
ATOM 2371 C CA . GLU A 1 289 ? 47.368 8.774 -48.004 1.00 83.81 289 GLU A CA 1
ATOM 2372 C C . GLU A 1 289 ? 47.393 8.449 -46.506 1.00 83.81 289 GLU A C 1
ATOM 2374 O O . GLU A 1 289 ? 46.727 9.100 -45.700 1.00 83.81 289 GLU A O 1
ATOM 2379 N N . LEU A 1 290 ? 48.252 7.499 -46.117 1.00 81.62 290 LEU A N 1
ATOM 2380 C CA . LEU A 1 290 ? 48.447 7.079 -44.723 1.00 81.62 290 LEU A CA 1
ATOM 2381 C C . LEU A 1 290 ? 48.629 8.245 -43.721 1.00 81.62 290 LEU A C 1
ATOM 2383 O O . LEU A 1 290 ? 47.975 8.225 -42.682 1.00 81.62 290 LEU A O 1
ATOM 2387 N N . PRO A 1 291 ? 49.427 9.299 -44.007 1.00 85.75 291 PRO A N 1
ATOM 2388 C CA . PRO A 1 291 ? 49.579 10.424 -43.079 1.00 85.75 291 PRO A CA 1
ATOM 2389 C C . PRO A 1 291 ? 48.285 11.225 -42.868 1.00 85.75 291 PRO A C 1
ATOM 2391 O O . PRO A 1 291 ? 48.089 11.814 -41.803 1.00 85.75 291 PRO A O 1
ATOM 2394 N N . ASN A 1 292 ? 47.406 11.271 -43.876 1.00 84.06 292 ASN A N 1
ATOM 2395 C CA . ASN A 1 292 ? 46.113 11.947 -43.776 1.00 84.06 292 ASN A CA 1
ATOM 2396 C C . ASN A 1 292 ? 45.125 11.083 -42.984 1.00 84.06 292 ASN A C 1
ATOM 2398 O O . ASN A 1 292 ? 44.434 11.616 -42.118 1.00 84.06 292 ASN A O 1
ATOM 2402 N N . ILE A 1 293 ? 45.136 9.761 -43.195 1.00 82.38 293 ILE A N 1
ATOM 2403 C CA . ILE A 1 293 ? 44.354 8.789 -42.414 1.00 82.38 293 ILE A CA 1
ATOM 2404 C C . ILE A 1 293 ? 44.719 8.871 -40.924 1.00 82.38 293 ILE A C 1
ATOM 2406 O O . ILE A 1 293 ? 43.837 9.075 -40.092 1.00 82.38 293 ILE A O 1
ATOM 2410 N N . GLU A 1 294 ? 46.012 8.811 -40.580 1.00 84.75 294 GLU A N 1
ATOM 2411 C CA . GLU A 1 294 ? 46.491 8.930 -39.191 1.00 84.75 294 GLU A CA 1
ATOM 2412 C C . GLU A 1 294 ? 46.025 10.240 -38.537 1.00 84.75 294 GLU A C 1
ATOM 2414 O O . GLU A 1 294 ? 45.571 10.260 -37.391 1.00 84.75 294 GLU A O 1
ATOM 2419 N N . LYS A 1 295 ? 46.080 11.352 -39.280 1.00 88.00 295 LYS A N 1
ATOM 2420 C CA . LYS A 1 295 ? 45.599 12.648 -38.795 1.00 88.00 295 LYS A CA 1
ATOM 2421 C C . LYS A 1 295 ? 44.086 12.643 -38.544 1.00 88.00 295 LYS A C 1
ATOM 2423 O O . LYS A 1 295 ? 43.647 13.156 -37.517 1.00 88.00 295 LYS A O 1
ATOM 2428 N N . MET A 1 296 ? 43.293 12.074 -39.450 1.00 86.19 296 MET A N 1
ATOM 2429 C CA . MET A 1 296 ? 41.832 12.005 -39.319 1.00 86.19 296 MET A CA 1
ATOM 2430 C C . MET A 1 296 ? 41.393 11.095 -38.166 1.00 86.19 296 MET A C 1
ATOM 2432 O O . MET A 1 296 ? 40.426 11.408 -37.470 1.00 86.19 296 MET A O 1
ATOM 2436 N N . ILE A 1 297 ? 42.122 10.005 -37.917 1.00 86.56 297 ILE A N 1
ATOM 2437 C CA . ILE A 1 297 ? 41.892 9.122 -36.768 1.00 86.56 297 ILE A CA 1
ATOM 2438 C C . ILE A 1 297 ? 42.191 9.857 -35.455 1.00 86.56 297 ILE A C 1
ATOM 2440 O O . ILE A 1 297 ? 41.379 9.812 -34.529 1.00 86.56 297 ILE A O 1
ATOM 2444 N N . LEU A 1 298 ? 43.290 10.619 -35.387 1.00 88.62 298 LEU A N 1
ATOM 2445 C CA . LEU A 1 298 ? 43.591 11.466 -34.226 1.00 88.62 298 LEU A CA 1
ATOM 2446 C C . LEU A 1 298 ? 42.497 12.514 -33.968 1.00 88.62 298 LEU A C 1
ATOM 2448 O O . LEU A 1 298 ? 42.126 12.735 -32.814 1.00 88.62 298 LEU A O 1
ATOM 2452 N N . GLU A 1 299 ? 41.954 13.132 -35.019 1.00 90.00 299 GLU A N 1
ATOM 2453 C CA . GLU A 1 299 ? 40.826 14.067 -34.913 1.00 90.00 299 GLU A CA 1
ATOM 2454 C C . GLU A 1 299 ? 39.553 13.366 -34.393 1.00 90.00 299 GLU A C 1
ATOM 2456 O O . GLU A 1 299 ? 38.905 13.879 -33.481 1.00 90.00 299 GLU A O 1
ATOM 2461 N N . CYS A 1 300 ? 39.239 12.154 -34.866 1.00 90.56 300 CYS A N 1
ATOM 2462 C CA . CYS A 1 300 ? 38.110 11.362 -34.355 1.00 90.56 300 CYS A CA 1
ATOM 2463 C C . CYS A 1 300 ? 38.292 10.950 -32.887 1.00 90.56 300 CYS A C 1
ATOM 2465 O O . CYS A 1 300 ? 37.347 11.010 -32.101 1.00 90.56 300 CYS A O 1
ATOM 2467 N N . SER A 1 301 ? 39.504 10.559 -32.490 1.00 91.62 301 SER A N 1
ATOM 2468 C CA . SER A 1 301 ? 39.820 10.238 -31.094 1.00 91.62 301 SER A CA 1
ATOM 2469 C C . SER A 1 301 ? 39.675 11.463 -30.180 1.00 91.62 301 SER A C 1
ATOM 2471 O O . SER A 1 301 ? 39.224 11.345 -29.032 1.00 91.62 301 SER A O 1
ATOM 2473 N N . ALA A 1 302 ? 40.037 12.651 -30.676 1.00 94.12 302 ALA A N 1
ATOM 2474 C CA . ALA A 1 302 ? 39.812 13.906 -29.966 1.00 94.12 302 ALA A CA 1
ATOM 2475 C C . ALA A 1 302 ? 38.308 14.196 -29.814 1.00 94.12 302 ALA A C 1
ATOM 2477 O O . ALA A 1 302 ? 37.870 14.490 -28.704 1.00 94.12 302 ALA A O 1
ATOM 2478 N N . ASP A 1 303 ? 37.515 14.009 -30.873 1.00 94.25 303 ASP A N 1
ATOM 2479 C CA . ASP A 1 303 ? 36.055 14.181 -30.846 1.00 94.25 303 ASP A CA 1
ATOM 2480 C C . ASP A 1 303 ? 35.361 13.228 -29.856 1.00 94.25 303 ASP A C 1
ATOM 2482 O O . ASP A 1 303 ? 34.457 13.634 -29.124 1.00 94.25 303 ASP A O 1
ATOM 2486 N N . ILE A 1 304 ? 35.791 11.960 -29.792 1.00 94.88 304 ILE A N 1
ATOM 2487 C CA . ILE A 1 304 ? 35.279 10.980 -28.816 1.00 94.88 304 ILE A CA 1
ATOM 2488 C C . ILE A 1 304 ? 35.587 11.438 -27.384 1.00 94.88 304 ILE A C 1
ATOM 2490 O O . ILE A 1 304 ? 34.747 11.320 -26.489 1.00 94.88 304 ILE A O 1
ATOM 2494 N N . SER A 1 305 ? 36.791 11.969 -27.158 1.00 95.44 305 SER A N 1
ATOM 2495 C CA . SER A 1 305 ? 37.199 12.477 -25.844 1.00 95.44 305 SER A CA 1
ATOM 2496 C C . SER A 1 305 ? 36.414 13.737 -25.458 1.00 95.44 305 SER A C 1
ATOM 2498 O O . SER A 1 305 ? 35.957 13.842 -24.323 1.00 95.44 305 SER A O 1
ATOM 2500 N N . GLU A 1 306 ? 36.156 14.638 -26.410 1.00 96.38 306 GLU A N 1
ATOM 2501 C CA . GLU A 1 306 ? 35.305 15.814 -26.197 1.00 96.38 306 GLU A CA 1
ATOM 2502 C C . GLU A 1 306 ? 33.856 15.418 -25.862 1.00 96.38 306 GLU A C 1
ATOM 2504 O O . GLU A 1 306 ? 33.248 15.999 -24.959 1.00 96.38 306 GLU A O 1
ATOM 2509 N N . LEU A 1 307 ? 33.299 14.398 -26.533 1.00 96.69 307 LEU A N 1
ATOM 2510 C CA . LEU A 1 307 ? 31.973 13.876 -26.193 1.00 96.69 307 LEU A CA 1
ATOM 2511 C C . LEU A 1 307 ? 31.942 13.316 -24.767 1.00 96.69 307 LEU A C 1
ATOM 2513 O O . LEU A 1 307 ? 30.997 13.603 -24.029 1.00 96.69 307 LEU A O 1
ATOM 2517 N N . PHE A 1 308 ? 32.950 12.532 -24.375 1.00 97.69 308 PHE A N 1
ATOM 2518 C CA . PHE A 1 308 ? 33.058 12.002 -23.016 1.00 97.69 308 PHE A CA 1
ATOM 2519 C C . PHE A 1 308 ? 33.057 13.130 -21.981 1.00 97.69 308 PHE A C 1
ATOM 2521 O O . PHE A 1 308 ? 32.221 13.120 -21.076 1.00 97.69 308 PHE A O 1
ATOM 2528 N N . ASP A 1 309 ? 33.918 14.135 -22.155 1.00 97.56 309 ASP A N 1
ATOM 2529 C CA . ASP A 1 309 ? 34.004 15.281 -21.247 1.00 97.56 309 ASP A CA 1
ATOM 2530 C C . ASP A 1 309 ? 32.673 16.042 -21.181 1.00 97.56 309 ASP A C 1
ATOM 2532 O O . ASP A 1 309 ? 32.219 16.431 -20.101 1.00 97.56 309 ASP A O 1
ATOM 2536 N N . ALA A 1 310 ? 31.991 16.199 -22.318 1.00 97.38 310 ALA A N 1
ATOM 2537 C CA . ALA A 1 310 ? 30.703 16.872 -22.383 1.00 97.38 310 ALA A CA 1
ATOM 2538 C C . ALA A 1 310 ? 29.586 16.093 -21.667 1.00 97.38 310 ALA A C 1
ATOM 2540 O O . ALA A 1 310 ? 28.778 16.703 -20.963 1.00 97.38 310 ALA A O 1
ATOM 2541 N N . LEU A 1 311 ? 29.523 14.767 -21.830 1.00 97.50 311 LEU A N 1
ATOM 2542 C CA . LEU A 1 311 ? 28.537 13.912 -21.159 1.00 97.50 311 LEU A CA 1
ATOM 2543 C C . LEU A 1 311 ? 28.809 13.801 -19.655 1.00 97.50 311 LEU A C 1
ATOM 2545 O O . LEU A 1 311 ? 27.870 13.860 -18.864 1.00 97.50 311 LEU A O 1
ATOM 2549 N N . MET A 1 312 ? 30.077 13.703 -19.252 1.00 97.69 312 MET A N 1
ATOM 2550 C CA . MET A 1 312 ? 30.472 13.698 -17.842 1.00 97.69 312 MET A CA 1
ATOM 2551 C C . MET A 1 312 ? 30.196 15.044 -17.169 1.00 97.69 312 MET A C 1
ATOM 2553 O O . MET A 1 312 ? 29.730 15.068 -16.034 1.00 97.69 312 MET A O 1
ATOM 2557 N N . THR A 1 313 ? 30.415 16.159 -17.871 1.00 97.75 313 THR A N 1
ATOM 2558 C CA . THR A 1 313 ? 30.071 17.498 -17.366 1.00 97.75 313 THR A CA 1
ATOM 2559 C C . THR A 1 313 ? 28.565 17.639 -17.152 1.00 97.75 313 THR A C 1
ATOM 2561 O O . THR A 1 313 ? 28.152 18.135 -16.107 1.00 97.75 313 THR A O 1
ATOM 2564 N N . LEU A 1 314 ? 27.741 17.170 -18.098 1.00 97.00 314 LEU A N 1
ATOM 2565 C CA . LEU A 1 314 ? 26.283 17.159 -17.931 1.00 97.00 314 LEU A CA 1
ATOM 2566 C C . LEU A 1 314 ? 25.852 16.310 -16.730 1.00 97.00 314 LEU A C 1
ATOM 2568 O O . LEU A 1 314 ? 24.973 16.720 -15.977 1.00 97.00 314 LEU A O 1
ATOM 2572 N N . GLU A 1 315 ? 26.449 15.133 -16.543 1.00 97.62 315 GLU A N 1
ATOM 2573 C CA . GLU A 1 315 ? 26.135 14.279 -15.394 1.00 97.62 315 GLU A CA 1
ATOM 2574 C C . GLU A 1 315 ? 26.555 14.933 -14.072 1.00 97.62 315 GLU A C 1
ATOM 2576 O O . GLU A 1 315 ? 25.787 14.910 -13.116 1.00 97.62 315 GLU A O 1
ATOM 2581 N N . MET A 1 316 ? 27.731 15.566 -14.023 1.00 97.00 316 MET A N 1
ATOM 2582 C CA . MET A 1 316 ? 28.210 16.298 -12.847 1.00 97.00 316 MET A CA 1
ATOM 2583 C C . MET A 1 316 ? 27.262 17.444 -12.471 1.00 97.00 316 MET A C 1
ATOM 2585 O O . MET A 1 316 ? 26.867 17.551 -11.315 1.00 97.00 316 MET A O 1
ATOM 2589 N N . GLN A 1 317 ? 26.833 18.243 -13.451 1.00 97.56 317 GLN A N 1
ATOM 2590 C CA . GLN A 1 317 ? 25.868 19.327 -13.239 1.00 97.56 317 GLN A CA 1
ATOM 2591 C C . GLN A 1 317 ? 24.522 18.811 -12.720 1.00 97.56 317 GLN A C 1
ATOM 2593 O O . GLN A 1 317 ? 23.936 19.410 -11.821 1.00 97.56 317 GLN A O 1
ATOM 2598 N N . LEU A 1 318 ? 24.038 17.685 -13.256 1.00 97.62 318 LEU A N 1
ATOM 2599 C CA . LEU A 1 318 ? 22.795 17.080 -12.786 1.00 97.62 318 LEU A CA 1
ATOM 2600 C C . LEU A 1 318 ? 22.924 16.559 -11.350 1.00 97.62 318 LEU A C 1
ATOM 2602 O O . LEU A 1 318 ? 21.984 16.700 -10.577 1.00 97.62 318 LEU A O 1
ATOM 2606 N N . VAL A 1 319 ? 24.058 15.959 -10.979 1.00 97.94 319 VAL A N 1
ATOM 2607 C CA . VAL A 1 319 ? 24.299 15.526 -9.593 1.00 97.94 319 VAL A CA 1
ATOM 2608 C C . VAL A 1 319 ? 24.274 16.718 -8.640 1.00 97.94 319 VAL A C 1
ATOM 2610 O O . VAL A 1 319 ? 23.574 16.651 -7.637 1.00 97.94 319 VAL A O 1
ATOM 2613 N N . GLU A 1 320 ? 24.957 17.817 -8.970 1.00 97.25 320 GLU A N 1
ATOM 2614 C CA . GLU A 1 320 ? 24.949 19.037 -8.147 1.00 97.25 320 GLU A CA 1
ATOM 2615 C C . GLU A 1 320 ? 23.526 19.602 -7.981 1.00 97.25 320 GLU A C 1
ATOM 2617 O O . GLU A 1 320 ? 23.099 19.913 -6.867 1.00 97.25 320 GLU A O 1
ATOM 2622 N N . GLN A 1 321 ? 22.755 19.671 -9.072 1.00 97.56 321 GLN A N 1
ATOM 2623 C CA . GLN A 1 321 ? 21.368 20.144 -9.049 1.00 97.56 321 GLN A CA 1
ATOM 2624 C C . GLN A 1 321 ? 20.452 19.235 -8.216 1.00 97.56 321 GLN A C 1
ATOM 2626 O O . GLN A 1 321 ? 19.615 19.722 -7.444 1.00 97.56 321 GLN A O 1
ATOM 2631 N N . LEU A 1 322 ? 20.572 17.911 -8.370 1.00 97.62 322 LEU A N 1
ATOM 2632 C CA . LEU A 1 322 ? 19.761 16.975 -7.596 1.00 97.62 322 LEU A CA 1
ATOM 2633 C C . LEU A 1 322 ? 20.171 16.956 -6.127 1.00 97.62 322 LEU A C 1
ATOM 2635 O O . LEU A 1 322 ? 19.291 16.872 -5.280 1.00 97.62 322 LEU A O 1
ATOM 2639 N N . GLU A 1 323 ? 21.455 17.092 -5.802 1.00 97.56 323 GLU A N 1
ATOM 2640 C CA . GLU A 1 323 ? 21.922 17.196 -4.419 1.00 97.56 323 GLU A CA 1
ATOM 2641 C C . GLU A 1 323 ? 21.321 18.425 -3.720 1.00 97.56 323 GLU A C 1
ATOM 2643 O O . GLU A 1 323 ? 20.802 18.310 -2.608 1.00 97.56 323 GLU A O 1
ATOM 2648 N N . GLU A 1 324 ? 21.296 19.590 -4.376 1.00 97.38 324 GLU A N 1
ATOM 2649 C CA . GLU A 1 324 ? 20.631 20.785 -3.837 1.00 97.38 324 GLU A CA 1
ATOM 2650 C C . GLU A 1 324 ? 19.125 20.552 -3.625 1.00 97.38 324 GLU A C 1
ATOM 2652 O O . GLU A 1 324 ? 18.579 20.873 -2.563 1.00 97.38 324 GLU A O 1
ATOM 2657 N N . THR A 1 325 ? 18.465 19.929 -4.604 1.00 97.56 325 THR A N 1
ATOM 2658 C CA . THR A 1 325 ? 17.027 19.621 -4.554 1.00 97.56 325 THR A CA 1
ATOM 2659 C C . THR A 1 325 ? 16.697 18.637 -3.425 1.00 97.56 325 THR A C 1
ATOM 2661 O O . THR A 1 325 ? 15.755 18.863 -2.662 1.00 97.56 325 THR A O 1
ATOM 2664 N N . ILE A 1 326 ? 17.494 17.575 -3.273 1.00 98.12 326 ILE A N 1
ATOM 2665 C CA . ILE A 1 326 ? 17.362 16.571 -2.211 1.00 98.12 326 ILE A CA 1
ATOM 2666 C C . ILE A 1 326 ? 17.585 17.215 -0.843 1.00 98.12 326 ILE A C 1
ATOM 2668 O O . ILE A 1 326 ? 16.770 17.014 0.053 1.00 98.12 326 ILE A O 1
ATOM 2672 N N . ASN A 1 327 ? 18.626 18.033 -0.680 1.00 97.62 327 ASN A N 1
ATOM 2673 C CA . ASN A 1 327 ? 18.920 18.702 0.589 1.00 97.62 327 ASN A CA 1
ATOM 2674 C C . ASN A 1 327 ? 17.812 19.687 0.998 1.00 97.62 327 ASN A C 1
ATOM 2676 O O . ASN A 1 327 ? 17.467 19.797 2.178 1.00 97.62 327 ASN A O 1
ATOM 2680 N N . MET A 1 328 ? 17.230 20.404 0.032 1.00 97.81 328 MET A N 1
ATOM 2681 C CA . MET A 1 328 ? 16.089 21.281 0.286 1.00 97.81 328 MET A CA 1
ATOM 2682 C C . MET A 1 328 ? 14.861 20.481 0.740 1.00 97.81 328 MET A C 1
ATOM 2684 O O . MET A 1 328 ? 14.250 20.836 1.752 1.00 97.81 328 MET A O 1
ATOM 2688 N N . PHE A 1 329 ? 14.533 19.397 0.031 1.00 98.31 329 PHE A N 1
ATOM 2689 C CA . PHE A 1 329 ? 13.445 18.490 0.394 1.00 98.31 329 PHE A CA 1
ATOM 2690 C C . PHE A 1 329 ? 13.659 17.868 1.781 1.00 98.31 329 PHE A C 1
ATOM 2692 O O . PHE A 1 329 ? 12.748 17.874 2.607 1.00 98.31 329 PHE A O 1
ATOM 2699 N N . GLU A 1 330 ? 14.870 17.386 2.071 1.00 98.25 330 GLU A N 1
ATOM 2700 C CA . GLU A 1 330 ? 15.237 16.796 3.359 1.00 98.25 330 GLU A CA 1
ATOM 2701 C C . GLU A 1 330 ? 15.000 17.785 4.504 1.00 98.25 330 GLU A C 1
ATOM 2703 O O . GLU A 1 330 ? 14.338 17.453 5.489 1.00 98.25 330 GLU A O 1
ATOM 2708 N N . ARG A 1 331 ? 15.460 19.033 4.361 1.00 98.12 331 ARG A N 1
ATOM 2709 C CA . ARG A 1 331 ? 15.212 20.066 5.372 1.00 98.12 331 ARG A CA 1
ATOM 2710 C C . ARG A 1 331 ? 13.715 20.297 5.577 1.00 98.12 331 ARG A C 1
ATOM 2712 O O . ARG A 1 331 ? 13.249 20.313 6.715 1.00 98.12 331 ARG A O 1
ATOM 2719 N N . ASN A 1 332 ? 12.961 20.444 4.489 1.00 97.94 332 ASN A N 1
ATOM 2720 C CA . ASN A 1 332 ? 11.527 20.713 4.553 1.00 97.94 332 ASN A CA 1
ATOM 2721 C C . ASN A 1 332 ? 10.760 19.556 5.212 1.00 97.94 332 ASN A C 1
ATOM 2723 O O . ASN A 1 332 ? 9.922 19.793 6.085 1.00 97.94 332 ASN A O 1
ATOM 2727 N N . ILE A 1 333 ? 11.051 18.304 4.840 1.00 97.94 333 ILE A N 1
ATOM 2728 C CA . ILE A 1 333 ? 10.344 17.139 5.380 1.00 97.94 333 ILE A CA 1
ATOM 2729 C C . ILE A 1 333 ? 10.686 16.912 6.856 1.00 97.94 333 ILE A C 1
ATOM 2731 O O . ILE A 1 333 ? 9.781 16.653 7.654 1.00 97.94 333 ILE A O 1
ATOM 2735 N N . VAL A 1 334 ? 11.953 17.095 7.246 1.00 98.00 334 VAL A N 1
ATOM 2736 C CA . VAL A 1 334 ? 12.398 17.015 8.645 1.00 98.00 334 VAL A CA 1
ATOM 2737 C C . VAL A 1 334 ? 11.729 18.102 9.486 1.00 98.00 334 VAL A C 1
ATOM 2739 O O . VAL A 1 334 ? 11.229 17.809 10.574 1.00 98.00 334 VAL A O 1
ATOM 2742 N N . ASP A 1 335 ? 11.628 19.331 8.975 1.00 98.12 335 ASP A N 1
ATOM 2743 C CA . ASP A 1 335 ? 10.928 20.424 9.656 1.00 98.12 335 ASP A CA 1
ATOM 2744 C C . ASP A 1 335 ? 9.428 20.124 9.821 1.00 98.12 335 ASP A C 1
ATOM 2746 O O . ASP A 1 335 ? 8.870 20.309 10.910 1.00 98.12 335 ASP A O 1
ATOM 2750 N N . MET A 1 336 ? 8.760 19.606 8.782 1.00 97.94 336 MET A N 1
ATOM 2751 C CA . MET A 1 336 ? 7.348 19.203 8.853 1.00 97.94 336 MET A CA 1
ATOM 2752 C C . MET A 1 336 ? 7.117 18.080 9.873 1.00 97.94 336 MET A C 1
ATOM 2754 O O . MET A 1 336 ? 6.159 18.139 10.651 1.00 97.94 336 MET A O 1
ATOM 2758 N N . VAL A 1 337 ? 7.991 17.070 9.904 1.00 97.88 337 VAL A N 1
ATOM 2759 C CA . VAL A 1 337 ? 7.937 15.971 10.882 1.00 97.88 337 VAL A CA 1
ATOM 2760 C C . VAL A 1 337 ? 8.192 16.491 12.297 1.00 97.88 337 VAL A C 1
ATOM 2762 O O . VAL A 1 337 ? 7.442 16.160 13.216 1.00 97.88 337 VAL A O 1
ATOM 2765 N N . GLY A 1 338 ? 9.172 17.378 12.477 1.00 97.81 338 GLY A N 1
ATOM 2766 C CA . GLY A 1 338 ? 9.465 18.009 13.762 1.00 97.81 338 GLY A CA 1
ATOM 2767 C C . GLY A 1 338 ? 8.303 18.855 14.294 1.00 97.81 338 GLY A C 1
ATOM 2768 O O . GLY A 1 338 ? 7.998 18.809 15.488 1.00 97.81 338 GLY A O 1
ATOM 2769 N N . LEU A 1 339 ? 7.611 19.598 13.423 1.00 97.62 339 LEU A N 1
ATOM 2770 C CA . LEU A 1 339 ? 6.390 20.328 13.779 1.00 97.62 339 LEU A CA 1
ATOM 2771 C C . LEU A 1 339 ? 5.257 19.379 14.178 1.00 97.62 339 LEU A C 1
ATOM 2773 O O . LEU A 1 339 ? 4.558 19.649 15.157 1.00 97.62 339 LEU A O 1
ATOM 2777 N N . PHE A 1 340 ? 5.100 18.266 13.455 1.00 97.75 340 PHE A N 1
ATOM 2778 C CA . PHE A 1 340 ? 4.108 17.254 13.798 1.00 97.75 340 PHE A CA 1
ATOM 2779 C C . PHE A 1 340 ? 4.348 16.673 15.190 1.00 97.75 340 PHE A C 1
ATOM 2781 O O . PHE A 1 340 ? 3.442 16.705 16.022 1.00 97.75 340 PHE A O 1
ATOM 2788 N N . ILE A 1 341 ? 5.578 16.234 15.463 1.00 97.94 341 ILE A N 1
ATOM 2789 C CA . ILE A 1 341 ? 5.972 15.671 16.757 1.00 97.94 341 ILE A CA 1
ATOM 2790 C C . ILE A 1 341 ? 5.692 16.670 17.879 1.00 97.94 341 ILE A C 1
ATOM 2792 O O . ILE A 1 341 ? 4.979 16.337 18.819 1.00 97.94 341 ILE A O 1
ATOM 2796 N N . LYS A 1 342 ? 6.159 17.920 17.760 1.00 98.00 342 LYS A N 1
ATOM 2797 C CA . LYS A 1 342 ? 5.936 18.949 18.792 1.00 98.00 342 LYS A CA 1
ATOM 2798 C C . LYS A 1 342 ? 4.453 19.142 19.119 1.00 98.00 342 LYS A C 1
ATOM 2800 O O . LYS A 1 342 ? 4.093 19.270 20.288 1.00 98.00 342 LYS A O 1
ATOM 2805 N N . ASN A 1 343 ? 3.591 19.154 18.102 1.00 97.44 343 ASN A N 1
ATOM 2806 C CA . ASN A 1 343 ? 2.153 19.306 18.304 1.00 97.44 343 ASN A CA 1
ATOM 2807 C C . ASN A 1 343 ? 1.529 18.072 18.975 1.00 97.44 343 ASN A C 1
ATOM 2809 O O . ASN A 1 343 ? 0.743 18.222 19.907 1.00 97.44 343 ASN A O 1
ATOM 2813 N N . VAL A 1 344 ? 1.911 16.862 18.550 1.00 96.69 344 VAL A N 1
ATOM 2814 C CA . VAL A 1 344 ? 1.469 15.604 19.179 1.00 96.69 344 VAL A CA 1
ATOM 2815 C C . VAL A 1 344 ? 1.881 15.557 20.648 1.00 96.69 344 VAL A C 1
ATOM 2817 O O . VAL A 1 344 ? 1.043 15.278 21.500 1.00 96.69 344 VAL A O 1
ATOM 2820 N N . GLN A 1 345 ? 3.131 15.890 20.969 1.00 97.50 345 GLN A N 1
ATOM 2821 C CA . GLN A 1 345 ? 3.628 15.916 22.348 1.00 97.50 345 GLN A CA 1
ATOM 2822 C C . GLN A 1 345 ? 2.875 16.943 23.203 1.00 97.50 345 GLN A C 1
ATOM 2824 O O . GLN A 1 345 ? 2.526 16.666 24.350 1.00 97.50 345 GLN A O 1
ATOM 2829 N N . SER A 1 346 ? 2.567 18.115 22.636 1.00 98.12 346 SER A N 1
ATOM 2830 C CA . SER A 1 346 ? 1.781 19.147 23.318 1.00 98.12 346 SER A CA 1
ATOM 2831 C C . SER A 1 346 ? 0.340 18.709 23.595 1.00 98.12 346 SER A C 1
ATOM 2833 O O . SER A 1 346 ? -0.157 18.938 24.696 1.00 98.12 346 SER A O 1
ATOM 2835 N N . LEU A 1 347 ? -0.331 18.068 22.635 1.00 97.50 347 LEU A N 1
ATOM 2836 C CA . LEU A 1 347 ? -1.694 17.558 22.818 1.00 97.50 347 LEU A CA 1
ATOM 2837 C C . LEU A 1 347 ? -1.722 16.351 23.765 1.00 97.50 347 LEU A C 1
ATOM 2839 O O . LEU A 1 347 ? -2.583 16.272 24.634 1.00 97.50 347 LEU A O 1
ATOM 2843 N N . THR A 1 348 ? -0.738 15.458 23.681 1.00 96.31 348 THR A N 1
ATOM 2844 C CA . THR A 1 348 ? -0.640 14.310 24.596 1.00 96.31 348 THR A CA 1
ATOM 2845 C C . THR A 1 348 ? -0.330 14.759 26.029 1.00 96.31 348 THR A C 1
ATOM 2847 O O . THR A 1 348 ? -0.838 14.176 26.985 1.00 96.31 348 THR A O 1
ATOM 2850 N N . ALA A 1 349 ? 0.425 15.848 26.216 1.00 97.75 349 ALA A N 1
ATOM 2851 C CA . ALA A 1 349 ? 0.587 16.454 27.536 1.00 97.75 349 ALA A CA 1
ATOM 2852 C C . ALA A 1 349 ? -0.762 16.889 28.134 1.00 97.75 349 ALA A C 1
ATOM 2854 O O . ALA A 1 349 ? -1.020 16.604 29.297 1.00 97.75 349 ALA A O 1
ATOM 2855 N N . GLN A 1 350 ? -1.665 17.454 27.324 1.00 98.00 350 GLN A N 1
ATOM 2856 C CA . GLN A 1 350 ? -3.019 17.790 27.780 1.00 98.00 350 GLN A CA 1
ATOM 2857 C C . GLN A 1 350 ? -3.836 16.541 28.150 1.00 98.00 350 GLN A C 1
ATOM 2859 O O . GLN A 1 350 ? -4.603 16.585 29.108 1.00 98.00 350 GLN A O 1
ATOM 2864 N N . CYS A 1 351 ? -3.661 15.414 27.446 1.00 97.44 351 CYS A N 1
ATOM 2865 C CA . CYS A 1 351 ? -4.270 14.141 27.848 1.00 97.44 351 CYS A CA 1
ATOM 2866 C C . CYS A 1 351 ? -3.783 13.684 29.230 1.00 97.44 351 CYS A C 1
ATOM 2868 O O . CYS A 1 351 ? -4.599 13.283 30.056 1.00 97.44 351 CYS A O 1
ATOM 2870 N N . ARG A 1 352 ? -2.473 13.781 29.502 1.00 98.00 352 ARG A N 1
ATOM 2871 C CA . ARG A 1 352 ? -1.912 13.478 30.830 1.00 98.00 352 ARG A CA 1
ATOM 2872 C C . ARG A 1 352 ? -2.465 14.407 31.905 1.00 98.00 352 ARG A C 1
ATOM 2874 O O . ARG A 1 352 ? -2.817 13.934 32.976 1.00 98.00 352 ARG A O 1
ATOM 2881 N N . ASP A 1 353 ? -2.584 15.700 31.617 1.00 97.88 353 ASP A N 1
ATOM 2882 C CA . ASP A 1 353 ? -3.142 16.669 32.565 1.00 97.88 353 ASP A CA 1
ATOM 2883 C C . ASP A 1 353 ? -4.611 16.360 32.897 1.00 97.88 353 ASP A C 1
ATOM 2885 O O . ASP A 1 353 ? -5.015 16.446 34.058 1.00 97.88 353 ASP A O 1
ATOM 2889 N N . LEU A 1 354 ? -5.412 15.953 31.902 1.00 96.94 354 LEU A N 1
ATOM 2890 C CA . LEU A 1 354 ? -6.788 15.509 32.135 1.00 96.94 354 LEU A CA 1
ATOM 2891 C C . LEU A 1 354 ? -6.854 14.233 32.981 1.00 96.94 354 LEU A C 1
ATOM 2893 O O . LEU A 1 354 ? -7.699 14.154 33.869 1.00 96.94 354 LEU A O 1
ATOM 2897 N N . GLU A 1 355 ? -5.977 13.265 32.720 1.00 97.06 355 GLU A N 1
ATOM 2898 C CA . GLU A 1 355 ? -5.894 12.022 33.493 1.00 97.06 355 GLU A CA 1
ATOM 2899 C C . GLU A 1 355 ? -5.453 12.287 34.942 1.00 97.06 355 GLU A C 1
ATOM 2901 O O . GLU A 1 355 ? -6.058 11.763 35.872 1.00 97.06 355 GLU A O 1
ATOM 2906 N N . ASN A 1 356 ? -4.480 13.178 35.161 1.00 97.19 356 ASN A N 1
ATOM 2907 C CA . ASN A 1 356 ? -4.068 13.617 36.500 1.00 97.19 356 ASN A CA 1
ATOM 2908 C C . ASN A 1 356 ? -5.237 14.256 37.264 1.00 97.19 356 ASN A C 1
ATOM 2910 O O . ASN A 1 356 ? -5.508 13.913 38.412 1.00 97.19 356 ASN A O 1
ATOM 2914 N N . HIS A 1 357 ? -5.977 15.153 36.608 1.00 96.38 357 HIS A N 1
ATOM 2915 C CA . HIS A 1 357 ? -7.142 15.804 37.207 1.00 96.38 357 HIS A CA 1
ATOM 2916 C C . HIS A 1 357 ? -8.288 14.821 37.490 1.00 96.38 357 HIS A C 1
ATOM 2918 O O . HIS A 1 357 ? -8.987 14.948 38.497 1.00 96.38 357 HIS A O 1
ATOM 2924 N N . HIS A 1 358 ? -8.500 13.837 36.609 1.00 95.00 358 HIS A N 1
ATOM 2925 C CA . HIS A 1 358 ? -9.464 12.760 36.832 1.00 95.00 358 HIS A CA 1
ATOM 2926 C C . HIS A 1 358 ? -9.068 11.918 38.048 1.00 95.00 358 HIS A C 1
ATOM 2928 O O . HIS A 1 358 ? -9.898 11.712 38.931 1.00 95.00 358 HIS A O 1
ATOM 2934 N N . HIS A 1 359 ? -7.800 11.513 38.130 1.00 94.75 359 HIS A N 1
ATOM 2935 C CA . HIS A 1 359 ? -7.246 10.755 39.245 1.00 94.75 359 HIS A CA 1
ATOM 2936 C C . HIS A 1 359 ? -7.412 11.480 40.588 1.00 94.75 359 HIS A C 1
ATOM 2938 O O . HIS A 1 359 ? -7.915 10.885 41.541 1.00 94.75 359 HIS A O 1
ATOM 2944 N N . GLU A 1 360 ? -7.064 12.769 40.667 1.00 95.88 360 GLU A N 1
ATOM 2945 C CA . GLU A 1 360 ? -7.207 13.567 41.895 1.00 95.88 360 GLU A CA 1
ATOM 2946 C C . GLU A 1 360 ? -8.661 13.617 42.382 1.00 95.88 360 GLU A C 1
ATOM 2948 O O . GLU A 1 360 ? -8.941 13.377 43.559 1.00 95.88 360 GLU A O 1
ATOM 2953 N N . LYS A 1 361 ? -9.605 13.865 41.468 1.00 94.69 361 LYS A N 1
ATOM 2954 C CA . LYS A 1 361 ? -11.036 13.897 41.795 1.00 94.69 361 LYS A CA 1
ATOM 2955 C C . LYS A 1 361 ? -11.594 12.527 42.159 1.00 94.69 361 LYS A C 1
ATOM 2957 O O . LYS A 1 361 ? -12.410 12.423 43.073 1.00 94.69 361 LYS A O 1
ATOM 2962 N N . LEU A 1 362 ? -11.172 11.480 41.454 1.00 93.81 362 LEU A N 1
ATOM 2963 C CA . LEU A 1 362 ? -11.582 10.112 41.749 1.00 93.81 362 LEU A CA 1
ATOM 2964 C C . LEU A 1 362 ? -11.099 9.700 43.142 1.00 93.81 362 LEU A C 1
ATOM 2966 O O . LEU A 1 362 ? -11.853 9.093 43.902 1.00 93.81 362 LEU A O 1
ATOM 2970 N N . LEU A 1 363 ? -9.876 10.086 43.504 1.00 93.69 363 LEU A N 1
ATOM 2971 C CA . LEU A 1 363 ? -9.321 9.857 44.829 1.00 93.69 363 LEU A CA 1
ATOM 2972 C C . LEU A 1 363 ? -10.096 10.622 45.912 1.00 93.69 363 LEU A C 1
ATOM 2974 O O . LEU A 1 363 ? -10.415 10.039 46.947 1.00 93.69 363 LEU A O 1
ATOM 2978 N N . GLU A 1 364 ? -10.447 11.889 45.672 1.00 93.31 364 GLU A N 1
ATOM 2979 C CA . GLU A 1 364 ? -11.265 12.696 46.589 1.00 93.31 364 GLU A CA 1
ATOM 2980 C C . GLU A 1 364 ? -12.637 12.050 46.847 1.00 93.31 364 GLU A C 1
ATOM 2982 O O . GLU A 1 364 ? -13.018 11.849 48.004 1.00 93.31 364 GLU A O 1
ATOM 2987 N N . ILE A 1 365 ? -13.348 11.650 45.785 1.00 90.69 365 ILE A N 1
ATOM 2988 C CA . ILE A 1 365 ? -14.650 10.970 45.888 1.00 90.69 365 ILE A CA 1
ATOM 2989 C C . ILE A 1 365 ? -14.503 9.633 46.620 1.00 90.69 365 ILE A C 1
ATOM 2991 O O . ILE A 1 365 ? -15.308 9.315 47.498 1.00 90.69 365 ILE A O 1
ATOM 2995 N N . SER A 1 366 ? -13.460 8.861 46.309 1.00 89.94 366 SER A N 1
ATOM 2996 C CA . SER A 1 366 ? -13.227 7.557 46.934 1.00 89.94 366 SER A CA 1
ATOM 2997 C C . SER A 1 366 ? -12.914 7.692 48.429 1.00 89.94 366 SER A C 1
ATOM 2999 O O . SER A 1 366 ? -13.467 6.957 49.243 1.00 89.94 366 SER A O 1
ATOM 3001 N N . ILE A 1 367 ? -12.099 8.671 48.835 1.00 89.62 367 ILE A N 1
ATOM 3002 C CA . ILE A 1 367 ? -11.812 8.932 50.256 1.00 89.62 367 ILE A CA 1
ATOM 3003 C C . ILE A 1 367 ? -13.065 9.434 50.982 1.00 89.62 367 ILE A C 1
ATOM 3005 O O . ILE A 1 367 ? -13.377 8.936 52.062 1.00 89.62 367 ILE A O 1
ATOM 3009 N N . SER A 1 368 ? -13.813 10.371 50.392 1.00 88.81 368 SER A N 1
ATOM 3010 C CA . SER A 1 368 ? -15.058 10.875 50.985 1.00 88.81 368 SER A CA 1
ATOM 3011 C C . SER A 1 368 ? -16.091 9.759 51.169 1.00 88.81 368 SER A C 1
ATOM 3013 O O . SER A 1 368 ? -16.740 9.670 52.212 1.00 88.81 368 SER A O 1
ATOM 3015 N N . THR A 1 369 ? -16.187 8.853 50.194 1.00 86.00 369 THR A N 1
ATOM 3016 C CA . THR A 1 369 ? -17.050 7.674 50.289 1.00 86.00 369 THR A CA 1
ATOM 3017 C C . THR A 1 369 ? -16.597 6.769 51.435 1.00 86.00 369 THR A C 1
ATOM 3019 O O . THR A 1 369 ? -17.424 6.410 52.268 1.00 86.00 369 THR A O 1
ATOM 3022 N N . LEU A 1 370 ? -15.297 6.471 51.568 1.00 86.31 370 LEU A N 1
ATOM 3023 C CA . LEU A 1 370 ? -14.777 5.684 52.695 1.00 86.31 370 LEU A CA 1
ATOM 3024 C C . LEU A 1 370 ? -15.123 6.316 54.049 1.00 86.31 370 LEU A C 1
ATOM 3026 O O . LEU A 1 370 ? -15.566 5.617 54.959 1.00 86.31 370 LEU A O 1
ATOM 3030 N N . GLU A 1 371 ? -14.963 7.633 54.190 1.00 86.44 371 GLU A N 1
ATOM 3031 C CA . GLU A 1 371 ? -15.317 8.340 55.424 1.00 86.44 371 GLU A CA 1
ATOM 3032 C C . GLU A 1 371 ? -16.805 8.211 55.768 1.00 86.44 371 GLU A C 1
ATOM 3034 O O . GLU A 1 371 ? -17.152 8.059 56.941 1.00 86.44 371 GLU A O 1
ATOM 3039 N N . ASN A 1 372 ? -17.683 8.240 54.765 1.00 84.12 372 ASN A N 1
ATOM 3040 C CA . ASN A 1 372 ? -19.119 8.044 54.954 1.00 84.12 372 ASN A CA 1
ATOM 3041 C C . ASN A 1 372 ? -19.460 6.584 55.311 1.00 84.12 372 ASN A C 1
ATOM 3043 O O . ASN A 1 372 ? -20.343 6.359 56.139 1.00 84.12 372 ASN A O 1
ATOM 3047 N N . ILE A 1 373 ? -18.724 5.593 54.780 1.00 81.06 373 ILE A N 1
ATOM 3048 C CA . ILE A 1 373 ? -18.890 4.172 55.150 1.00 81.06 373 ILE A CA 1
ATOM 3049 C C . ILE A 1 373 ? -18.516 3.991 56.620 1.00 81.06 373 ILE A C 1
ATOM 3051 O O . ILE A 1 373 ? -19.255 3.368 57.378 1.00 81.06 373 ILE A O 1
ATOM 3055 N N . VAL A 1 374 ? -17.396 4.583 57.047 1.00 81.00 374 VAL A N 1
ATOM 3056 C CA . VAL A 1 374 ? -16.925 4.522 58.440 1.00 81.00 374 VAL A CA 1
ATOM 3057 C C . VAL A 1 374 ? -17.915 5.186 59.406 1.00 81.00 374 VAL A C 1
ATOM 3059 O O . VAL A 1 374 ? -18.063 4.724 60.537 1.00 81.00 374 VAL A O 1
ATOM 3062 N N . 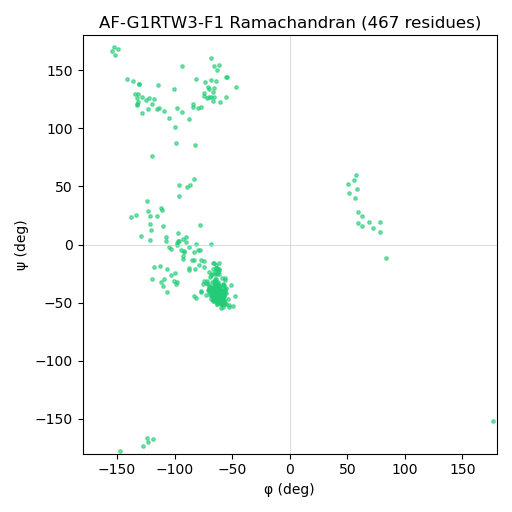LYS A 1 375 ? -18.612 6.246 58.976 1.00 82.12 375 LYS A N 1
ATOM 3063 C CA . LYS A 1 375 ? -19.658 6.918 59.768 1.00 82.12 375 LYS A CA 1
ATOM 3064 C C . LYS A 1 375 ? -20.988 6.155 59.806 1.00 82.12 375 LYS A C 1
ATOM 3066 O O . LYS A 1 375 ? -21.812 6.454 60.665 1.00 82.12 375 LYS A O 1
ATOM 3071 N N . GLY A 1 376 ? -21.169 5.149 58.946 1.00 73.31 376 GLY A N 1
ATOM 3072 C CA . GLY A 1 376 ? -22.405 4.368 58.839 1.00 73.31 376 GLY A CA 1
ATOM 3073 C C . GLY A 1 376 ? -23.521 5.069 58.058 1.00 73.31 376 GLY A C 1
ATOM 3074 O O . GLY A 1 376 ? -24.677 4.688 58.204 1.00 73.31 376 GLY A O 1
ATOM 3075 N N . ASP A 1 377 ? -23.180 6.076 57.248 1.00 69.44 377 ASP A N 1
ATOM 3076 C CA . ASP A 1 377 ? -24.130 6.942 56.530 1.00 69.44 377 ASP A CA 1
ATOM 3077 C C . ASP A 1 377 ? -24.386 6.501 55.070 1.00 69.44 377 ASP A C 1
ATOM 3079 O O . ASP A 1 377 ? -25.085 7.194 54.332 1.00 69.44 377 ASP A O 1
ATOM 3083 N N . LEU A 1 378 ? -23.801 5.385 54.617 1.00 62.84 378 LEU A N 1
ATOM 3084 C CA . LEU A 1 378 ? -23.900 4.922 53.226 1.00 62.84 378 LEU A CA 1
ATOM 3085 C C . LEU A 1 378 ? -24.923 3.795 53.033 1.00 62.84 378 LEU A C 1
ATOM 3087 O O . LEU A 1 378 ? -24.940 2.824 53.788 1.00 62.84 378 LEU A O 1
ATOM 3091 N N . ASP A 1 379 ? -25.740 3.955 51.987 1.00 58.06 379 ASP A N 1
ATOM 3092 C CA . ASP A 1 379 ? -26.839 3.068 51.590 1.00 58.06 379 ASP A CA 1
ATOM 3093 C C . ASP A 1 379 ? -26.369 1.652 51.200 1.00 58.06 379 ASP A C 1
ATOM 3095 O O . ASP A 1 379 ? -25.261 1.450 50.694 1.00 58.06 379 ASP A O 1
ATOM 3099 N N . GLU A 1 380 ? -27.244 0.665 51.420 1.00 58.03 380 GLU A N 1
ATOM 3100 C CA . GLU A 1 380 ? -26.982 -0.783 51.320 1.00 58.03 380 GLU A CA 1
ATOM 3101 C C . GLU A 1 380 ? -26.719 -1.325 49.891 1.00 58.03 380 GLU A C 1
ATOM 3103 O O . GLU A 1 380 ? -26.424 -2.512 49.752 1.00 58.03 380 GLU A O 1
ATOM 3108 N N . ASP A 1 381 ? -26.737 -0.487 48.847 1.00 61.28 381 ASP A N 1
ATOM 3109 C CA . ASP A 1 381 ? -26.793 -0.905 47.429 1.00 61.28 381 ASP A CA 1
ATOM 3110 C C . ASP A 1 381 ? -25.437 -0.968 46.679 1.00 61.28 381 ASP A C 1
ATOM 3112 O O . ASP A 1 381 ? -25.396 -1.139 45.458 1.00 61.28 381 ASP A O 1
ATOM 3116 N N . LEU A 1 382 ? -24.296 -0.845 47.367 1.00 69.25 382 LEU A N 1
ATOM 3117 C CA . LEU A 1 382 ? -22.971 -0.968 46.732 1.00 69.25 382 LEU A CA 1
ATOM 3118 C C . LEU A 1 382 ? -22.633 -2.441 46.403 1.00 69.25 382 LEU A C 1
ATOM 3120 O O . LEU A 1 382 ? -22.692 -3.277 47.310 1.00 69.25 382 LEU A O 1
ATOM 3124 N N . PRO A 1 383 ? -22.202 -2.768 45.163 1.00 77.00 383 PRO A N 1
ATOM 3125 C CA . PRO A 1 383 ? -21.793 -4.123 44.781 1.00 77.00 383 PRO A CA 1
ATOM 3126 C C . PRO A 1 383 ? -20.697 -4.704 45.687 1.00 77.00 383 PRO A C 1
ATOM 3128 O O . PRO A 1 383 ? -19.776 -3.989 46.087 1.00 77.00 383 PRO A O 1
ATOM 3131 N N . ASP A 1 384 ? -20.747 -6.012 45.959 1.00 72.06 384 ASP A N 1
ATOM 3132 C CA . ASP A 1 384 ? -19.810 -6.697 46.869 1.00 72.06 384 ASP A CA 1
ATOM 3133 C C . ASP A 1 384 ? -18.334 -6.517 46.465 1.00 72.06 384 ASP A C 1
ATOM 3135 O O . ASP A 1 384 ? -17.476 -6.273 47.317 1.00 72.06 384 ASP A O 1
ATOM 3139 N N . ASP A 1 385 ? -18.046 -6.542 45.160 1.00 73.62 385 ASP A N 1
ATOM 3140 C CA . ASP A 1 385 ? -16.698 -6.333 44.612 1.00 73.62 385 ASP A CA 1
ATOM 3141 C C . ASP A 1 385 ? -16.168 -4.916 44.864 1.00 73.62 385 ASP A C 1
ATOM 3143 O O . ASP A 1 385 ? -14.965 -4.717 45.033 1.00 73.62 385 ASP A O 1
ATOM 3147 N N . LEU A 1 386 ? -17.063 -3.924 44.912 1.00 79.38 386 LEU A N 1
ATOM 3148 C CA . LEU A 1 386 ? -16.709 -2.552 45.251 1.00 79.38 386 LEU A CA 1
ATOM 3149 C C . LEU A 1 386 ? -16.499 -2.421 46.761 1.00 79.38 386 LEU A C 1
ATOM 3151 O O . LEU A 1 386 ? -15.519 -1.812 47.174 1.00 79.38 386 LEU A O 1
ATOM 3155 N N . ARG A 1 387 ? -17.333 -3.056 47.599 1.00 75.75 387 ARG A N 1
ATOM 3156 C CA . ARG A 1 387 ? -17.152 -3.065 49.068 1.00 75.75 387 ARG A CA 1
ATOM 3157 C C . ARG A 1 387 ? -15.795 -3.636 49.480 1.00 75.75 387 ARG A C 1
ATOM 3159 O O . ARG A 1 387 ? -15.203 -3.142 50.436 1.00 75.75 387 ARG A O 1
ATOM 3166 N N . ALA A 1 388 ? -15.280 -4.621 48.741 1.00 79.19 388 ALA A N 1
ATOM 3167 C CA . ALA A 1 388 ? -13.959 -5.203 48.979 1.00 79.19 388 ALA A CA 1
ATOM 3168 C C . ALA A 1 388 ? -12.798 -4.197 48.834 1.00 79.19 388 ALA A C 1
ATOM 3170 O O . ALA A 1 388 ? -11.735 -4.419 49.410 1.00 79.19 388 ALA A O 1
ATOM 3171 N N . LEU A 1 389 ? -12.992 -3.087 48.112 1.00 79.44 389 LEU A N 1
ATOM 3172 C CA . LEU A 1 389 ? -11.993 -2.021 47.982 1.00 79.44 389 LEU A CA 1
ATOM 3173 C C . LEU A 1 389 ? -12.008 -1.042 49.164 1.00 79.44 389 LEU A C 1
ATOM 3175 O O . LEU A 1 389 ? -10.998 -0.399 49.433 1.00 79.44 389 LEU A O 1
ATOM 3179 N N . PHE A 1 390 ? -13.112 -0.959 49.910 1.00 83.19 390 PHE A N 1
ATOM 3180 C CA . PHE A 1 390 ? -13.321 0.002 51.000 1.00 83.19 390 PHE A CA 1
ATOM 3181 C C . PHE A 1 390 ? -13.006 -0.581 52.388 1.00 83.19 390 PHE A C 1
ATOM 3183 O O . PHE A 1 390 ? -13.735 -0.358 53.355 1.00 83.19 390 PHE A O 1
ATOM 3190 N N . VAL A 1 391 ? -11.911 -1.339 52.495 1.00 81.69 391 VAL A N 1
ATOM 3191 C CA . VAL A 1 391 ? -11.439 -1.923 53.767 1.00 81.69 391 VAL A CA 1
ATOM 3192 C C . VAL A 1 391 ? -10.660 -0.897 54.589 1.00 81.69 391 VAL A C 1
ATOM 3194 O O . VAL A 1 391 ? -10.880 -0.743 55.790 1.00 81.69 391 VAL A O 1
ATOM 3197 N N . ASP A 1 392 ? -9.753 -0.183 53.933 1.00 85.12 392 ASP A N 1
ATOM 3198 C CA . ASP A 1 392 ? -8.887 0.817 54.536 1.00 85.12 392 ASP A CA 1
ATOM 3199 C C . ASP A 1 392 ? -8.449 1.842 53.482 1.00 85.12 392 ASP A C 1
ATOM 3201 O O . ASP A 1 392 ? -8.622 1.655 52.274 1.00 85.12 392 ASP A O 1
ATOM 3205 N N . LYS A 1 393 ? -7.886 2.955 53.956 1.00 88.75 393 LYS A N 1
ATOM 3206 C CA . LYS A 1 393 ? -7.463 4.056 53.091 1.00 88.75 393 LYS A CA 1
ATOM 3207 C C . LYS A 1 393 ? -6.366 3.638 52.107 1.00 88.75 393 LYS A C 1
ATOM 3209 O O . LYS A 1 393 ? -6.387 4.104 50.970 1.00 88.75 393 LYS A O 1
ATOM 3214 N N . ASP A 1 394 ? -5.429 2.790 52.523 1.00 90.31 394 ASP A N 1
ATOM 3215 C CA . ASP A 1 394 ? -4.290 2.405 51.691 1.00 90.31 394 ASP A CA 1
ATOM 3216 C C . ASP A 1 394 ? -4.754 1.524 50.526 1.00 90.31 394 ASP A C 1
ATOM 3218 O O . ASP A 1 394 ? -4.315 1.723 49.395 1.00 90.31 394 ASP A O 1
ATOM 3222 N N . THR A 1 395 ? -5.702 0.613 50.762 1.00 89.56 395 THR A N 1
ATOM 3223 C CA . THR A 1 395 ? -6.298 -0.234 49.716 1.00 89.56 395 THR A CA 1
ATOM 3224 C C . THR A 1 395 ? -6.949 0.598 48.601 1.00 89.56 395 THR A C 1
ATOM 3226 O O . THR A 1 395 ? -6.675 0.357 47.423 1.00 89.56 395 THR A O 1
ATOM 3229 N N . ILE A 1 396 ? -7.728 1.631 48.943 1.00 88.75 396 ILE A N 1
ATOM 3230 C CA . ILE A 1 396 ? -8.359 2.526 47.953 1.00 88.75 396 ILE A CA 1
ATOM 3231 C C . ILE A 1 396 ? -7.317 3.343 47.195 1.00 88.75 396 ILE A C 1
ATOM 3233 O O . ILE A 1 396 ? -7.367 3.424 45.969 1.00 88.75 396 ILE A O 1
ATOM 3237 N N . VAL A 1 397 ? -6.370 3.954 47.914 1.00 91.44 397 VAL A N 1
ATOM 3238 C CA . VAL A 1 397 ? -5.309 4.769 47.302 1.00 91.44 397 VAL A CA 1
ATOM 3239 C C . VAL A 1 397 ? -4.508 3.926 46.309 1.00 91.44 397 VAL A C 1
ATOM 3241 O O . VAL A 1 397 ? -4.217 4.387 45.206 1.00 91.44 397 VAL A O 1
ATOM 3244 N N . ASN A 1 398 ? -4.207 2.674 46.662 1.00 92.12 398 ASN A N 1
ATOM 3245 C CA . ASN A 1 398 ? -3.508 1.744 45.783 1.00 92.12 398 ASN A CA 1
ATOM 3246 C C . ASN A 1 398 ? -4.345 1.365 44.553 1.00 92.12 398 ASN A C 1
ATOM 3248 O O . ASN A 1 398 ? -3.793 1.320 43.457 1.00 92.12 398 ASN A O 1
ATOM 3252 N N . ALA A 1 399 ? -5.653 1.132 44.699 1.00 90.25 399 ALA A N 1
ATOM 3253 C CA . ALA A 1 399 ? -6.540 0.807 43.577 1.00 90.25 399 ALA A CA 1
ATOM 3254 C C . ALA A 1 399 ? -6.680 1.980 42.588 1.00 90.25 399 ALA A C 1
ATOM 3256 O O . ALA A 1 399 ? -6.470 1.812 41.386 1.00 90.25 399 ALA A O 1
ATOM 3257 N N . VAL A 1 400 ? -6.946 3.188 43.096 1.00 93.00 400 VAL A N 1
ATOM 3258 C CA . VAL A 1 400 ? -7.044 4.419 42.289 1.00 93.00 400 VAL A CA 1
ATOM 3259 C C . VAL A 1 400 ? -5.692 4.759 41.641 1.00 93.00 400 VAL A C 1
ATOM 3261 O O . VAL A 1 400 ? -5.635 5.195 40.491 1.00 93.00 400 VAL A O 1
ATOM 3264 N N . GLY A 1 401 ? -4.583 4.528 42.352 1.00 93.44 401 GLY A N 1
ATOM 3265 C CA . GLY A 1 401 ? -3.230 4.694 41.821 1.00 93.44 401 GLY A CA 1
ATOM 3266 C C . GLY A 1 401 ? -2.866 3.667 40.744 1.00 93.44 401 GLY A C 1
ATOM 3267 O O . GLY A 1 401 ? -2.201 4.013 39.770 1.00 93.44 401 GLY A O 1
ATOM 3268 N N . ALA A 1 402 ? -3.311 2.415 40.876 1.00 93.38 402 ALA A N 1
ATOM 3269 C CA . ALA A 1 402 ? -3.099 1.381 39.864 1.00 93.38 402 ALA A CA 1
ATOM 3270 C C . ALA A 1 402 ? -3.806 1.729 38.544 1.00 93.38 402 ALA A C 1
ATOM 3272 O O . ALA A 1 402 ? -3.157 1.695 37.498 1.00 93.38 402 ALA A O 1
ATOM 3273 N N . SER A 1 403 ? -5.077 2.141 38.614 1.00 93.62 403 SER A N 1
ATOM 3274 C CA . SER A 1 403 ? -5.860 2.643 37.471 1.00 93.62 403 SER A CA 1
ATOM 3275 C C . SER A 1 403 ? -5.124 3.773 36.737 1.00 93.62 403 SER A C 1
ATOM 3277 O O . SER A 1 403 ? -4.816 3.672 35.548 1.00 93.62 403 SER A O 1
ATOM 3279 N N . HIS A 1 404 ? -4.692 4.791 37.484 1.00 95.12 404 HIS A N 1
ATOM 3280 C CA . HIS A 1 404 ? -3.965 5.934 36.936 1.00 95.12 404 HIS A CA 1
ATOM 3281 C C . HIS A 1 404 ? -2.654 5.554 36.230 1.00 95.12 404 HIS A C 1
ATOM 3283 O O . HIS A 1 404 ? -2.356 6.038 35.136 1.00 95.12 404 HIS A O 1
ATOM 3289 N N . ASN A 1 405 ? -1.874 4.643 36.818 1.00 95.69 405 ASN A N 1
ATOM 3290 C CA . ASN A 1 405 ? -0.632 4.166 36.209 1.00 95.69 405 ASN A CA 1
ATOM 3291 C C . ASN A 1 405 ? -0.879 3.439 34.878 1.00 95.69 405 ASN A C 1
ATOM 3293 O O . ASN A 1 405 ? -0.109 3.623 33.933 1.00 95.69 405 ASN A O 1
ATOM 3297 N N . ILE A 1 406 ? -1.946 2.635 34.786 1.00 94.62 406 ILE A N 1
ATOM 3298 C CA . ILE A 1 406 ? -2.336 1.945 33.546 1.00 94.62 406 ILE A CA 1
ATOM 3299 C C . ILE A 1 406 ? -2.698 2.972 32.468 1.00 94.62 406 ILE A C 1
ATOM 3301 O O . ILE A 1 406 ? -2.210 2.882 31.338 1.00 94.62 406 ILE A O 1
ATOM 3305 N N . HIS A 1 407 ? -3.497 3.981 32.817 1.00 95.25 407 HIS A N 1
ATOM 3306 C CA . HIS A 1 407 ? -3.924 5.022 31.884 1.00 95.25 407 HIS A CA 1
ATOM 3307 C C . HIS A 1 407 ? -2.739 5.847 31.367 1.00 95.25 407 HIS A C 1
ATOM 3309 O O . HIS A 1 407 ? -2.556 5.985 30.154 1.00 95.25 407 HIS A O 1
ATOM 3315 N N . LEU A 1 408 ? -1.870 6.327 32.263 1.00 96.69 408 LEU A N 1
ATOM 3316 C CA . LEU A 1 408 ? -0.661 7.058 31.876 1.00 96.69 408 LEU A CA 1
ATOM 3317 C C . LEU A 1 408 ? 0.260 6.218 30.987 1.00 96.69 408 LEU A C 1
ATOM 3319 O O . LEU A 1 408 ? 0.811 6.739 30.016 1.00 96.69 408 LEU A O 1
ATOM 3323 N N . LEU A 1 409 ? 0.408 4.921 31.274 1.00 96.25 409 LEU A N 1
ATOM 3324 C CA . LEU A 1 409 ? 1.187 4.012 30.437 1.00 96.25 409 LEU A CA 1
ATOM 3325 C C . LEU A 1 409 ? 0.603 3.914 29.021 1.00 96.25 409 LEU A C 1
ATOM 3327 O O . LEU A 1 409 ? 1.354 4.012 28.053 1.00 96.25 409 LEU A O 1
ATOM 3331 N N . LYS A 1 410 ? -0.721 3.782 28.872 1.00 95.44 410 LYS A N 1
ATOM 3332 C CA . LYS A 1 410 ? -1.382 3.749 27.553 1.00 95.44 410 LYS A CA 1
ATOM 3333 C C . LYS A 1 410 ? -1.179 5.047 26.775 1.00 95.44 410 LYS A C 1
ATOM 3335 O O . LYS A 1 410 ? -0.847 4.997 25.591 1.00 95.44 410 LYS A O 1
ATOM 3340 N N . ILE A 1 411 ? -1.327 6.194 27.438 1.00 96.50 411 ILE A N 1
ATOM 3341 C CA . ILE A 1 411 ? -1.111 7.514 26.833 1.00 96.50 411 ILE A CA 1
ATOM 3342 C C . ILE A 1 411 ? 0.344 7.656 26.359 1.00 96.50 411 ILE A C 1
ATOM 3344 O O . ILE A 1 411 ? 0.588 8.039 25.215 1.00 96.50 411 ILE A O 1
ATOM 3348 N N . ASN A 1 412 ? 1.309 7.303 27.211 1.00 96.75 412 ASN A N 1
ATOM 3349 C CA . ASN A 1 412 ? 2.734 7.414 26.899 1.00 96.75 412 ASN A CA 1
ATOM 3350 C C . ASN A 1 412 ? 3.157 6.457 25.780 1.00 96.75 412 ASN A C 1
ATOM 3352 O O . ASN A 1 412 ? 3.840 6.879 24.851 1.00 96.75 412 ASN A O 1
ATOM 3356 N N . ASN A 1 413 ? 2.697 5.204 25.819 1.00 96.44 413 ASN A N 1
ATOM 3357 C CA . ASN A 1 413 ? 2.965 4.232 24.760 1.00 96.44 413 ASN A CA 1
ATOM 3358 C C . ASN A 1 413 ? 2.416 4.719 23.417 1.00 96.44 413 ASN A C 1
ATOM 3360 O O . ASN A 1 413 ? 3.068 4.552 22.387 1.00 96.44 413 ASN A O 1
ATOM 3364 N N . ARG A 1 414 ? 1.232 5.349 23.415 1.00 95.81 414 ARG A N 1
ATOM 3365 C CA . ARG A 1 414 ? 0.657 5.890 22.184 1.00 95.81 414 ARG A CA 1
ATOM 3366 C C . ARG A 1 414 ? 1.486 7.051 21.639 1.00 95.81 414 ARG A C 1
ATOM 3368 O O . ARG A 1 414 ? 1.738 7.084 20.440 1.00 95.81 414 ARG A O 1
ATOM 3375 N N . GLU A 1 415 ? 1.943 7.973 22.484 1.00 96.81 415 GLU A N 1
ATOM 3376 C CA . GLU A 1 415 ? 2.859 9.043 22.062 1.00 96.81 415 GLU A CA 1
ATOM 3377 C C . GLU A 1 415 ? 4.164 8.485 21.486 1.00 96.81 415 GLU A C 1
ATOM 3379 O O . GLU A 1 415 ? 4.583 8.895 20.403 1.00 96.81 415 GLU A O 1
ATOM 3384 N N . GLU A 1 416 ? 4.784 7.527 22.178 1.00 97.31 416 GLU A N 1
ATOM 3385 C CA . GLU A 1 416 ? 6.032 6.902 21.741 1.00 97.31 416 GLU A CA 1
ATOM 3386 C C . GLU A 1 416 ? 5.869 6.205 20.388 1.00 97.31 416 GLU A C 1
ATOM 3388 O O . GLU A 1 416 ? 6.721 6.361 19.510 1.00 97.31 416 GLU A O 1
ATOM 3393 N N . GLU A 1 417 ? 4.759 5.494 20.178 1.00 96.38 417 GLU A N 1
ATOM 3394 C CA . GLU A 1 417 ? 4.458 4.838 18.908 1.00 96.38 417 GLU A CA 1
ATOM 3395 C C . GLU A 1 417 ? 4.362 5.856 17.760 1.00 96.38 417 GLU A C 1
ATOM 3397 O O . GLU A 1 417 ? 5.009 5.685 16.723 1.00 96.38 417 GLU A O 1
ATOM 3402 N N . LEU A 1 418 ? 3.600 6.939 17.955 1.00 95.38 418 LEU A N 1
ATOM 3403 C CA . LEU A 1 418 ? 3.420 8.005 16.963 1.00 95.38 418 LEU A CA 1
ATOM 3404 C C . LEU A 1 418 ? 4.761 8.644 16.583 1.00 95.38 418 LEU A C 1
ATOM 3406 O O . LEU A 1 418 ? 5.086 8.772 15.399 1.00 95.38 418 LEU A O 1
ATOM 3410 N N . VAL A 1 419 ? 5.550 9.022 17.592 1.00 96.88 419 VAL A N 1
ATOM 3411 C CA . VAL A 1 419 ? 6.841 9.700 17.421 1.00 96.88 419 VAL A CA 1
ATOM 3412 C C . VAL A 1 419 ? 7.866 8.772 16.772 1.00 96.88 419 VAL A C 1
ATOM 3414 O O . VAL A 1 419 ? 8.570 9.175 15.845 1.00 96.88 419 VAL A O 1
ATOM 3417 N N . THR A 1 420 ? 7.944 7.518 17.212 1.00 96.75 420 THR A N 1
ATOM 3418 C CA . THR A 1 420 ? 8.912 6.552 16.679 1.00 96.75 420 THR A CA 1
ATOM 3419 C C . THR A 1 420 ? 8.595 6.197 15.232 1.00 96.75 420 THR A C 1
ATOM 3421 O O . THR A 1 420 ? 9.496 6.190 14.391 1.00 96.75 420 THR A O 1
ATOM 3424 N N . ARG A 1 421 ? 7.318 5.957 14.905 1.00 97.00 421 ARG A N 1
ATOM 3425 C CA . ARG A 1 421 ? 6.908 5.595 13.542 1.00 97.00 421 ARG A CA 1
ATOM 3426 C C . ARG A 1 421 ? 7.170 6.715 12.544 1.00 97.00 421 ARG A C 1
ATOM 3428 O O . ARG A 1 421 ? 7.714 6.434 11.477 1.00 97.00 421 ARG A O 1
ATOM 3435 N N . ILE A 1 422 ? 6.836 7.965 12.875 1.00 97.00 422 ILE A N 1
ATOM 3436 C CA . ILE A 1 422 ? 7.067 9.075 11.942 1.00 97.00 422 ILE A CA 1
ATOM 3437 C C . ILE A 1 422 ? 8.560 9.392 11.776 1.00 97.00 422 ILE A C 1
ATOM 3439 O O . ILE A 1 422 ? 8.998 9.648 10.655 1.00 97.00 422 ILE A O 1
ATOM 3443 N N . ASN A 1 423 ? 9.358 9.309 12.848 1.00 97.06 423 ASN A N 1
ATOM 3444 C CA . ASN A 1 423 ? 10.810 9.475 12.755 1.00 97.06 423 ASN A CA 1
ATOM 3445 C C . ASN A 1 423 ? 11.438 8.378 11.891 1.00 97.06 423 ASN A C 1
ATOM 3447 O O . ASN A 1 423 ? 12.186 8.678 10.966 1.00 97.06 423 ASN A O 1
ATOM 3451 N N . SER A 1 424 ? 11.085 7.113 12.145 1.00 97.44 424 SER A N 1
ATOM 3452 C CA . SER A 1 424 ? 11.584 5.977 11.368 1.00 97.44 424 SER A CA 1
ATOM 3453 C C . SER A 1 424 ? 11.211 6.090 9.889 1.00 97.44 424 SER A C 1
ATOM 3455 O O . SER A 1 424 ? 12.060 5.872 9.025 1.00 97.44 424 SER A O 1
ATOM 3457 N N . TRP A 1 425 ? 9.972 6.492 9.591 1.00 97.81 425 TRP A N 1
ATOM 3458 C CA . TRP A 1 425 ? 9.532 6.760 8.224 1.00 97.81 425 TRP A CA 1
ATOM 3459 C C . TRP A 1 425 ? 10.351 7.873 7.562 1.00 97.81 425 TRP A C 1
ATOM 3461 O O . TRP A 1 425 ? 10.820 7.685 6.443 1.00 97.81 425 TRP A O 1
ATOM 3471 N N . CYS A 1 426 ? 10.563 8.996 8.255 1.00 97.81 426 CYS A N 1
ATOM 3472 C CA . CYS A 1 426 ? 11.315 10.138 7.735 1.00 97.81 426 CYS A CA 1
ATOM 3473 C C . CYS A 1 426 ? 12.763 9.752 7.412 1.00 97.81 426 CYS A C 1
ATOM 3475 O O . CYS A 1 426 ? 13.230 9.993 6.301 1.00 97.81 426 CYS A O 1
ATOM 3477 N N . THR A 1 427 ? 13.450 9.083 8.343 1.00 97.75 427 THR A N 1
ATOM 3478 C CA . THR A 1 427 ? 14.817 8.589 8.126 1.00 97.75 427 THR A CA 1
ATOM 3479 C C . THR A 1 427 ? 14.874 7.603 6.962 1.00 97.75 427 THR A C 1
ATOM 3481 O O . THR A 1 427 ? 15.718 7.741 6.084 1.00 97.75 427 THR A O 1
ATOM 3484 N N . CYS A 1 428 ? 13.946 6.642 6.899 1.00 98.25 428 CYS A N 1
ATOM 3485 C CA . CYS A 1 428 ? 13.916 5.657 5.820 1.00 98.25 428 CYS A CA 1
ATOM 3486 C C . CYS A 1 428 ? 13.662 6.298 4.447 1.00 98.25 428 CYS A C 1
ATOM 3488 O O . CYS A 1 428 ? 14.280 5.894 3.462 1.00 98.25 428 CYS A O 1
ATOM 3490 N N . LEU A 1 429 ? 12.778 7.297 4.378 1.00 97.69 429 LEU A N 1
ATOM 3491 C CA . LEU A 1 429 ? 12.474 8.032 3.153 1.00 97.69 429 LEU A CA 1
ATOM 3492 C C . LEU A 1 429 ? 13.700 8.790 2.635 1.00 97.69 429 LEU A C 1
ATOM 3494 O O . LEU A 1 429 ? 14.059 8.635 1.469 1.00 97.69 429 LEU A O 1
ATOM 3498 N N . VAL A 1 430 ? 14.353 9.566 3.503 1.00 97.38 430 VAL A N 1
ATOM 3499 C CA . VAL A 1 430 ? 15.553 10.345 3.161 1.00 97.38 430 VAL A CA 1
ATOM 3500 C C . VAL A 1 430 ? 16.695 9.419 2.737 1.00 97.38 430 VAL A C 1
ATOM 3502 O O . VAL A 1 430 ? 17.265 9.595 1.660 1.00 97.38 430 VAL A O 1
ATOM 3505 N N . ASP A 1 431 ? 16.962 8.362 3.511 1.00 97.94 431 ASP A N 1
ATOM 3506 C CA . ASP A 1 431 ? 17.985 7.364 3.181 1.00 97.94 431 ASP A CA 1
ATOM 3507 C C . ASP A 1 431 ? 17.731 6.705 1.823 1.00 97.94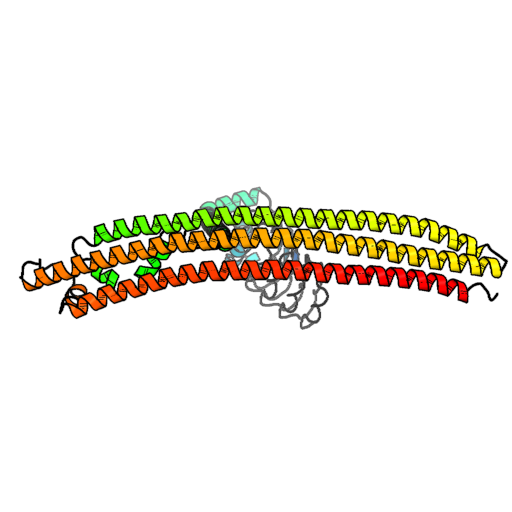 431 ASP A C 1
ATOM 3509 O O . ASP A 1 431 ? 18.670 6.417 1.076 1.00 97.94 431 ASP A O 1
ATOM 3513 N N . LYS A 1 432 ? 16.463 6.415 1.512 1.00 98.00 432 LYS A N 1
ATOM 3514 C CA . LYS A 1 432 ? 16.079 5.818 0.236 1.00 98.00 432 LYS A CA 1
ATOM 3515 C C . LYS A 1 432 ? 16.358 6.777 -0.920 1.00 98.00 432 LYS A C 1
ATOM 3517 O O . LYS A 1 432 ? 16.974 6.351 -1.888 1.00 98.00 432 LYS A O 1
ATOM 3522 N N . ILE A 1 433 ? 15.970 8.046 -0.801 1.00 97.88 433 ILE A N 1
ATOM 3523 C CA . ILE A 1 433 ? 16.184 9.060 -1.845 1.00 97.88 433 ILE A CA 1
ATOM 3524 C C . ILE A 1 433 ? 17.676 9.222 -2.158 1.00 97.88 433 ILE A C 1
ATOM 3526 O O . ILE A 1 433 ? 18.073 9.133 -3.319 1.00 97.88 433 ILE A O 1
ATOM 3530 N N . HIS A 1 434 ? 18.518 9.363 -1.129 1.00 97.38 434 HIS A N 1
ATOM 3531 C CA . HIS A 1 434 ? 19.972 9.458 -1.309 1.00 97.38 434 HIS A CA 1
ATOM 3532 C C . HIS A 1 434 ? 20.557 8.202 -1.969 1.00 97.38 434 HIS A C 1
ATOM 3534 O O . HIS A 1 434 ? 21.391 8.291 -2.871 1.00 97.38 434 HIS A O 1
ATOM 3540 N N . LYS A 1 435 ? 20.111 7.005 -1.562 1.00 97.75 435 LYS A N 1
ATOM 3541 C CA . LYS A 1 435 ? 20.557 5.744 -2.181 1.00 97.75 435 LYS A CA 1
ATOM 3542 C C . LYS A 1 435 ? 20.133 5.632 -3.640 1.00 97.75 435 LYS A C 1
ATOM 3544 O O . LYS A 1 435 ? 20.945 5.203 -4.460 1.00 97.75 435 LYS A O 1
ATOM 3549 N N . ASP A 1 436 ? 18.892 5.985 -3.948 1.00 96.88 436 ASP A N 1
ATOM 3550 C CA . ASP A 1 436 ? 18.344 5.927 -5.301 1.00 96.88 436 ASP A CA 1
ATOM 3551 C C . ASP A 1 436 ? 19.135 6.855 -6.233 1.00 96.88 436 ASP A C 1
ATOM 3553 O O . ASP A 1 436 ? 19.520 6.438 -7.328 1.00 96.88 436 ASP A O 1
ATOM 3557 N N . GLU A 1 437 ? 19.498 8.048 -5.759 1.00 97.19 437 GLU A N 1
ATOM 3558 C CA . GLU A 1 437 ? 20.328 8.985 -6.513 1.00 97.19 437 GLU A CA 1
ATOM 3559 C C . GLU A 1 437 ? 21.761 8.470 -6.733 1.00 97.19 437 GLU A C 1
ATOM 3561 O O . GLU A 1 437 ? 22.253 8.443 -7.864 1.00 97.19 437 GLU A O 1
ATOM 3566 N N . ILE A 1 438 ? 22.415 7.936 -5.695 1.00 96.06 438 ILE A N 1
ATOM 3567 C CA . ILE A 1 438 ? 23.746 7.316 -5.832 1.00 96.06 438 ILE A CA 1
ATOM 3568 C C . ILE A 1 438 ? 23.714 6.164 -6.849 1.00 96.06 438 ILE A C 1
ATOM 3570 O O . ILE A 1 438 ? 24.642 5.996 -7.649 1.00 96.06 438 ILE A O 1
ATOM 3574 N N . MET A 1 439 ? 22.665 5.338 -6.823 1.00 97.31 439 MET A N 1
ATOM 3575 C CA . MET A 1 439 ? 22.501 4.236 -7.773 1.00 97.31 439 MET A CA 1
ATOM 3576 C C . MET A 1 439 ? 22.280 4.745 -9.199 1.00 97.31 439 MET A C 1
ATOM 3578 O O . MET A 1 439 ? 22.894 4.210 -10.129 1.00 97.31 439 MET A O 1
ATOM 3582 N N . ARG A 1 440 ? 21.452 5.782 -9.374 1.00 97.25 440 ARG A N 1
ATOM 3583 C CA . ARG A 1 440 ? 21.196 6.436 -10.662 1.00 97.25 440 ARG A CA 1
ATOM 3584 C C . ARG A 1 440 ? 22.489 6.966 -11.263 1.00 97.25 440 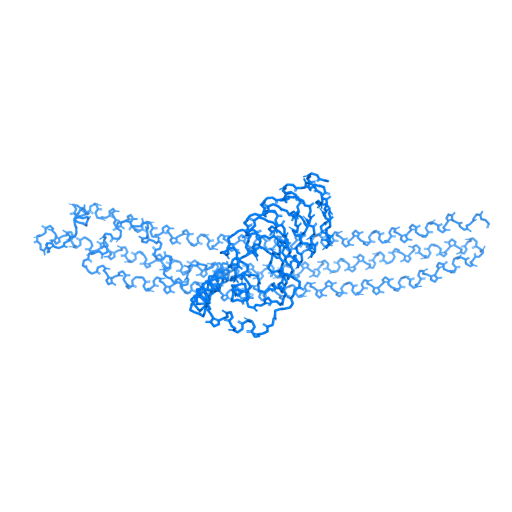ARG A C 1
ATOM 3586 O O . ARG A 1 440 ? 22.823 6.582 -12.386 1.00 97.25 440 ARG A O 1
ATOM 3593 N N . ASN A 1 441 ? 23.238 7.774 -10.514 1.00 96.94 441 ASN A N 1
ATOM 3594 C CA . ASN A 1 441 ? 24.490 8.358 -10.983 1.00 96.94 441 ASN A CA 1
ATOM 3595 C C . ASN A 1 441 ? 25.507 7.279 -11.387 1.00 96.94 441 ASN A C 1
ATOM 3597 O O . ASN A 1 441 ? 26.032 7.293 -12.500 1.00 96.94 441 ASN A O 1
ATOM 3601 N N . ARG A 1 442 ? 25.727 6.266 -10.536 1.00 96.69 442 ARG A N 1
ATOM 3602 C CA . ARG A 1 442 ? 26.653 5.162 -10.850 1.00 96.69 442 ARG A CA 1
ATOM 3603 C C . ARG A 1 442 ? 26.261 4.411 -12.115 1.00 96.69 442 ARG A C 1
ATOM 3605 O O . ARG A 1 442 ? 27.129 4.058 -12.915 1.00 96.69 442 ARG A O 1
ATOM 3612 N N . LYS A 1 443 ? 24.965 4.148 -12.292 1.00 96.94 443 LYS A N 1
ATOM 3613 C CA . LYS A 1 443 ? 24.450 3.505 -13.501 1.00 96.94 443 LYS A CA 1
ATOM 3614 C C . LYS A 1 443 ? 24.729 4.377 -14.724 1.00 96.94 443 LYS A C 1
ATOM 3616 O O . LYS A 1 443 ? 25.245 3.867 -15.713 1.00 96.94 443 LYS A O 1
ATOM 3621 N N . ARG A 1 444 ? 24.473 5.682 -14.629 1.00 96.12 444 ARG A N 1
ATOM 3622 C CA . ARG A 1 444 ? 24.657 6.620 -15.735 1.00 96.12 444 ARG A CA 1
ATOM 3623 C C . ARG A 1 444 ? 26.121 6.788 -16.140 1.00 96.12 444 ARG A C 1
ATOM 3625 O O . ARG A 1 444 ? 26.441 6.689 -17.320 1.00 96.12 444 ARG A O 1
ATOM 3632 N N . VAL A 1 445 ? 27.025 6.940 -15.175 1.00 97.12 445 VAL A N 1
ATOM 3633 C CA . VAL A 1 445 ? 28.475 6.996 -15.429 1.00 97.12 445 VAL A CA 1
ATOM 3634 C C . VAL A 1 445 ? 28.965 5.706 -16.091 1.00 97.12 445 VAL A C 1
ATOM 3636 O O . VAL A 1 445 ? 29.780 5.747 -17.013 1.00 97.12 445 VAL A O 1
ATOM 3639 N N . LYS A 1 446 ? 28.457 4.543 -15.667 1.00 97.00 446 LYS A N 1
ATOM 3640 C CA . LYS A 1 446 ? 28.788 3.265 -16.308 1.00 97.00 446 LYS A CA 1
ATOM 3641 C C . LYS A 1 446 ? 28.315 3.216 -17.764 1.00 97.00 446 LYS A C 1
ATOM 3643 O O . LYS A 1 446 ? 29.085 2.786 -18.615 1.00 97.00 446 LYS A O 1
ATOM 3648 N N . GLU A 1 447 ? 27.091 3.659 -18.047 1.00 96.44 447 GLU A N 1
ATOM 3649 C CA . GLU A 1 447 ? 26.552 3.732 -19.413 1.00 96.44 447 GLU A CA 1
ATOM 3650 C C . GLU A 1 447 ? 27.407 4.630 -20.317 1.00 96.44 447 GLU A C 1
ATOM 3652 O O . GLU A 1 447 ? 27.744 4.225 -21.427 1.00 96.44 447 GLU A O 1
ATOM 3657 N N . ILE A 1 448 ? 27.807 5.813 -19.830 1.00 96.50 448 ILE A N 1
ATOM 3658 C CA . ILE A 1 448 ? 28.673 6.740 -20.579 1.00 96.50 448 ILE A CA 1
ATOM 3659 C C . ILE A 1 448 ? 30.012 6.073 -20.909 1.00 96.50 448 ILE A C 1
ATOM 3661 O O . ILE A 1 448 ? 30.422 6.081 -22.066 1.00 96.50 448 ILE A O 1
ATOM 3665 N N . ASN A 1 449 ? 30.672 5.453 -19.925 1.00 96.25 449 ASN A N 1
ATOM 3666 C CA . ASN A 1 449 ? 31.948 4.769 -20.158 1.00 96.25 449 ASN A CA 1
ATOM 3667 C C . ASN A 1 449 ? 31.809 3.628 -21.173 1.00 96.25 449 ASN A C 1
ATOM 3669 O O . ASN A 1 449 ? 32.596 3.547 -22.106 1.00 96.25 449 ASN A O 1
ATOM 3673 N N . GLN A 1 450 ? 30.775 2.790 -21.043 1.00 96.88 450 GLN A N 1
ATOM 3674 C CA . GLN A 1 450 ? 30.536 1.685 -21.978 1.00 96.88 450 GLN A CA 1
ATOM 3675 C C . GLN A 1 450 ? 30.306 2.170 -23.411 1.00 96.88 450 GLN A C 1
ATOM 3677 O O . GLN A 1 450 ? 30.796 1.550 -24.352 1.00 96.88 450 GLN A O 1
ATOM 3682 N N . TYR A 1 451 ? 29.571 3.269 -23.575 1.00 96.00 451 TYR A N 1
ATOM 3683 C CA . TYR A 1 451 ? 29.346 3.872 -24.881 1.00 96.00 451 TYR A CA 1
ATOM 3684 C C . TYR A 1 451 ? 30.650 4.415 -25.483 1.00 96.00 451 TYR A C 1
ATOM 3686 O O . TYR A 1 451 ? 30.965 4.132 -26.633 1.00 96.00 451 TYR A O 1
ATOM 3694 N N . ILE A 1 452 ? 31.451 5.136 -24.698 1.00 95.88 452 ILE A N 1
ATOM 3695 C CA . ILE A 1 452 ? 32.723 5.703 -25.167 1.00 95.88 452 ILE A CA 1
ATOM 3696 C C . ILE A 1 452 ? 33.753 4.615 -25.489 1.00 95.88 452 ILE A C 1
ATOM 3698 O O . ILE A 1 452 ? 34.431 4.712 -26.511 1.00 95.88 452 ILE A O 1
ATOM 3702 N N . ASP A 1 453 ? 33.842 3.560 -24.678 1.00 94.94 453 ASP A N 1
ATOM 3703 C CA . ASP A 1 453 ? 34.710 2.409 -24.949 1.00 94.94 453 ASP A CA 1
ATOM 3704 C C . ASP A 1 453 ? 34.313 1.699 -26.251 1.00 94.94 453 ASP A C 1
ATOM 3706 O O . ASP A 1 453 ? 35.180 1.280 -27.018 1.00 94.94 453 ASP A O 1
ATOM 3710 N N . HIS A 1 454 ? 33.009 1.606 -26.536 1.00 94.19 454 HIS A N 1
ATOM 3711 C CA . HIS A 1 454 ? 32.518 1.073 -27.803 1.00 94.19 454 HIS A CA 1
ATOM 3712 C C . HIS A 1 454 ? 32.971 1.927 -28.995 1.00 94.19 454 HIS A C 1
ATOM 3714 O O . HIS A 1 454 ? 33.531 1.374 -29.940 1.00 94.19 454 HIS A O 1
ATOM 3720 N N . MET A 1 455 ? 32.817 3.255 -28.917 1.00 91.62 455 MET A N 1
ATOM 3721 C CA . MET A 1 455 ? 33.256 4.164 -29.985 1.00 91.62 455 MET A CA 1
ATOM 3722 C C . MET A 1 455 ? 34.772 4.108 -30.212 1.00 91.62 455 MET A C 1
ATOM 3724 O O . MET A 1 455 ? 35.230 4.119 -31.352 1.00 91.62 455 MET A O 1
ATOM 3728 N N . ARG A 1 456 ? 35.569 4.021 -29.137 1.00 90.75 456 ARG A N 1
ATOM 3729 C CA . ARG A 1 456 ? 37.030 3.861 -29.243 1.00 90.75 456 ARG A CA 1
ATOM 3730 C C . ARG A 1 456 ? 37.397 2.542 -29.911 1.00 90.75 456 ARG A C 1
ATOM 3732 O O . ARG A 1 456 ? 38.196 2.538 -30.834 1.00 90.75 456 ARG A O 1
ATOM 3739 N N . SER A 1 457 ? 36.756 1.444 -29.509 1.00 89.38 457 SER A N 1
ATOM 3740 C CA . SER A 1 457 ? 36.995 0.139 -30.127 1.00 89.38 457 SER A CA 1
ATOM 3741 C C . SER A 1 457 ? 36.609 0.107 -31.608 1.00 89.38 457 SER A C 1
ATOM 3743 O O . SER A 1 457 ? 37.255 -0.605 -32.374 1.00 89.38 457 SER A O 1
ATOM 3745 N N . GLU A 1 458 ? 35.567 0.830 -32.026 1.00 87.94 458 GLU A N 1
ATOM 3746 C CA . GLU A 1 458 ? 35.204 0.954 -33.442 1.00 87.94 458 GLU A CA 1
ATOM 3747 C C . GLU A 1 458 ? 36.295 1.684 -34.239 1.00 87.94 458 GLU A C 1
ATOM 3749 O O . GLU A 1 458 ? 36.665 1.230 -35.323 1.00 87.94 458 GLU A O 1
ATOM 3754 N N . LEU A 1 459 ? 36.861 2.753 -33.670 1.00 85.75 459 LEU A N 1
ATOM 3755 C CA . LEU A 1 459 ? 37.964 3.499 -34.271 1.00 85.75 459 LEU A CA 1
ATOM 3756 C C . LEU A 1 459 ? 39.258 2.665 -34.351 1.00 85.75 459 LEU A C 1
ATOM 3758 O O . LEU A 1 459 ? 39.879 2.612 -35.410 1.00 85.75 459 LEU A O 1
ATOM 3762 N N . ASP A 1 460 ? 39.617 1.943 -33.286 1.00 82.75 460 ASP A N 1
ATOM 3763 C CA . ASP A 1 460 ? 40.808 1.075 -33.242 1.00 82.75 460 ASP A CA 1
ATOM 3764 C C . ASP A 1 460 ? 40.726 -0.080 -34.264 1.00 82.75 460 ASP A C 1
ATOM 3766 O O . ASP A 1 460 ? 41.727 -0.513 -34.842 1.00 82.75 460 ASP A O 1
ATOM 3770 N N . ASN A 1 461 ? 39.518 -0.590 -34.527 1.00 80.12 461 ASN A N 1
ATOM 3771 C CA . ASN A 1 461 ? 39.311 -1.633 -35.533 1.00 80.12 461 ASN A CA 1
ATOM 3772 C C . ASN A 1 461 ? 39.554 -1.126 -36.966 1.00 80.12 461 ASN A C 1
ATOM 3774 O O . ASN A 1 461 ? 39.926 -1.923 -37.828 1.00 80.12 461 ASN A O 1
ATOM 3778 N N . LEU A 1 462 ? 39.382 0.175 -37.226 1.00 70.62 462 LEU A N 1
ATOM 3779 C CA . LEU A 1 462 ? 39.696 0.788 -38.521 1.00 70.62 462 LEU A CA 1
ATOM 3780 C C . LEU A 1 462 ? 41.207 0.962 -38.719 1.00 70.62 462 LEU A C 1
ATOM 3782 O O . LEU A 1 462 ? 41.690 0.758 -39.830 1.00 70.62 462 LEU A O 1
ATOM 3786 N N . GLU A 1 463 ? 41.966 1.239 -37.650 1.00 58.72 463 GLU A N 1
ATOM 3787 C CA . GLU A 1 463 ? 43.439 1.229 -37.695 1.00 58.72 463 GLU A CA 1
ATOM 3788 C C . GLU A 1 463 ? 43.998 -0.158 -38.060 1.00 58.72 463 GLU A C 1
ATOM 3790 O O . GLU A 1 463 ? 44.991 -0.264 -38.780 1.00 58.72 463 GLU A O 1
ATOM 3795 N N . CYS A 1 464 ? 43.362 -1.235 -37.585 1.00 53.81 464 CYS A N 1
ATOM 3796 C CA . CYS A 1 464 ? 43.822 -2.608 -37.822 1.00 53.81 464 CYS A CA 1
ATOM 3797 C C . CYS A 1 464 ? 43.304 -3.245 -39.129 1.00 53.81 464 CYS A C 1
ATOM 3799 O O . CYS A 1 464 ? 43.875 -4.247 -39.565 1.00 53.81 464 CYS A O 1
ATOM 3801 N N . GLY A 1 465 ? 42.211 -2.736 -39.710 1.00 51.72 465 GLY A N 1
ATOM 3802 C CA . GLY A 1 465 ? 41.417 -3.450 -40.721 1.00 51.72 465 GLY A CA 1
ATOM 3803 C C . GLY A 1 465 ? 41.671 -3.086 -42.186 1.00 51.72 465 GLY A C 1
ATOM 3804 O O . GLY A 1 465 ? 41.616 -3.981 -43.022 1.00 51.72 465 GLY A O 1
ATOM 3805 N N . ASP A 1 466 ? 41.985 -1.824 -42.498 1.00 49.66 466 ASP A N 1
ATOM 3806 C CA . ASP A 1 466 ? 41.977 -1.322 -43.890 1.00 49.66 466 ASP A CA 1
ATOM 3807 C C . ASP A 1 466 ? 43.331 -0.752 -44.368 1.00 49.66 466 ASP A C 1
ATOM 3809 O O . ASP A 1 466 ? 43.449 -0.266 -45.488 1.00 49.66 466 ASP A O 1
ATOM 3813 N N . ILE A 1 467 ? 44.386 -0.825 -43.548 1.00 49.00 467 ILE A N 1
ATOM 3814 C CA . ILE A 1 467 ? 45.725 -0.290 -43.882 1.00 49.00 467 ILE A CA 1
ATOM 3815 C C . ILE A 1 467 ? 46.659 -1.363 -44.498 1.00 49.00 467 ILE A C 1
ATOM 3817 O O . ILE A 1 467 ? 47.775 -1.058 -44.924 1.00 49.00 467 ILE A O 1
ATOM 3821 N N . LEU A 1 468 ? 46.231 -2.631 -44.571 1.00 43.78 468 LEU A N 1
ATOM 3822 C CA . LEU A 1 468 ? 47.097 -3.761 -44.948 1.00 43.78 468 LEU A CA 1
ATOM 3823 C C . LEU A 1 468 ? 46.693 -4.569 -46.195 1.00 43.78 468 LEU A C 1
ATOM 3825 O O . LEU A 1 468 ? 47.333 -5.595 -46.427 1.00 43.78 468 LEU A O 1
ATOM 3829 N N . ASP A 1 469 ? 45.753 -4.106 -47.024 1.00 37.03 469 ASP A N 1
ATOM 3830 C CA . ASP A 1 469 ? 45.506 -4.690 -48.362 1.00 37.03 469 ASP A CA 1
ATOM 3831 C C . ASP A 1 469 ? 45.649 -3.672 -49.506 1.00 37.03 469 ASP A C 1
ATOM 3833 O O . ASP A 1 469 ? 44.967 -2.622 -49.478 1.00 37.03 469 ASP A O 1
#

Sequence (469 aa):
ILRIDNLWQFENLRKLQLDNNIIEKIEGLENLTHLVWLDLSFNNIETIEGLDTLVNLEDLSLFNNQISKIDSLDALVKLQVLSLGNNRIDNMMNIIYLRRFKCLRTLSLSGNPISEAEDYKMFICAYLPDLVYLDFRCIDDHTKELAEAKHQYSIDELKRQEKLMQARLEDEQARREELEKHKTAFVEHLNGSFLFDSMYAEDSEGNKLSYLPGVGELLETYKDKFVIICVNIFEYGLKQQEKRKTELDTFSECVHEAIQENQEQGKSKIAKFEEKHLSSLSAIREELELPNIEKMILECSADISELFDALMTLEMQLVEQLEETINMFERNIVDMVGLFIKNVQSLTAQCRDLENHHHEKLLEISISTLENIVKGDLDEDLPDDLRALFVDKDTIVNAVGASHNIHLLKINNREEELVTRINSWCTCLVDKIHKDEIMRNRKRVKEINQYIDHMRSELDNLECGDILD

Organism: Nomascus leucogenys (NCBI:txid61853)

Mean predicted aligned error: 10.86 Å

InterPro domains:
  IPR001611 Leucine-rich repeat [PS51450] (12-33)
  IPR001611 Leucine-rich repeat [PS51450] (34-55)
  IPR001611 Leucine-rich repeat [PS51450] (56-77)
  IPR001611 Leucine-rich repeat [PS51450] (78-99)
  IPR032675 Leucine-rich repeat domain superfamily [G3DSA:3.80.10.10] (4-152)
  IPR050576 Ciliary and flagellar integrity-associated protein [PTHR45973] (2-418)

Radius of gyration: 37.76 Å; Cα contacts (8 Å, |Δi|>4): 561; chains: 1; bounding box: 90×61×110 Å

Secondary structure (DSSP, 8-state):
--S--S-TT-TT--EEE--SS---S--S-TT-TT--EEE--SS---S--S-TT-TT--EEE--SS------S-TT-TT--EEE--SS----THHHHHHTT-TT--EEE-TTSGGGGSTTHHHHHHHH-TT--EETTEEPPHHHHHHHHHHHHHHHHHHHHHHHHHHHHHHHHHHHHHHHHHHHHTT-TT-SSSHHHHHHHHS-HHHHHHTTSTTHHHHHHHHHHHHHHHHHHHHHHHHHHHHHHHHHHHHHHHHHHHHHHHHHHHHHHHHHHHHHHHHHHHHHHHH---HHHHHHHHHHHHHHHHHHHHHHHHHHHHHHHHHHHHHHHHHHHHHHHHHHHHHHHHHHHHHHHHHHHHHHHHHHHHHHHHHHHHHHT-S-TTS-HHHHTT-S-HHHHHHHHHHHHHHHHHHHHHHHHHHHHHHHHHHHHHHHHHHHHHHHHHHHHHHHHHHHHHHHHHHHHHHHHHSS--

pLDDT: mean 91.24, std 8.04, range [37.03, 98.31]

Nearest PDB structures (foldseek):
  8j07-assembly1_3  TM=6.488E-01  e=1.405E-48  Homo sapiens
  8glv-assembly1_Em  TM=8.850E-01  e=1.745E-27  Chlamydomonas reinhardtii
  6mky-assembly1_A  TM=9.766E-01  e=1.365E-08  Homo sapiens
  6obn-assembly2_D  TM=9.782E-01  e=4.005E-08  Homo sapiens
  6hkw-assembly5_E  TM=9.809E-01  e=5.241E-08  Homo sapiens

Solvent-accessible surface area (backbone atoms only — not comparable to full-atom values): 24442 Å² total; per-residue (Å²): 93,62,68,61,70,91,49,66,84,46,42,82,40,40,70,47,83,54,52,75,34,55,29,46,60,54,47,63,48,62,54,31,41,51,21,30,36,41,34,46,23,40,26,50,30,45,58,62,46,60,45,69,49,29,46,48,24,30,33,43,32,42,29,40,27,50,32,47,64,69,58,66,56,83,41,32,60,46,27,27,33,42,30,44,20,37,24,49,34,59,61,74,70,43,55,58,60,55,51,73,38,78,46,32,31,34,42,27,46,49,70,13,64,42,61,74,43,90,56,38,68,42,52,49,35,41,62,37,71,68,48,44,27,52,61,91,35,76,64,52,70,68,57,35,53,53,16,36,67,74,41,38,71,64,50,52,53,48,53,51,52,51,52,53,50,51,52,48,52,53,51,52,48,51,52,50,55,51,46,49,54,28,50,74,26,61,29,58,66,20,80,42,54,54,59,60,54,56,35,57,73,76,22,73,49,47,61,50,52,43,75,41,90,70,36,53,64,52,50,50,57,48,49,56,56,47,30,51,50,32,32,52,49,22,56,51,25,48,56,49,37,53,53,54,47,52,53,52,53,53,50,51,48,54,53,49,51,55,52,49,53,51,51,52,55,47,50,54,54,50,53,56,46,52,58,52,47,54,51,51,52,55,51,50,73,71,58,85,52,66,74,58,43,55,49,53,50,52,51,50,54,49,51,54,50,52,50,48,51,53,51,51,49,52,50,51,55,50,49,57,54,48,50,54,51,50,53,53,49,50,54,52,53,52,50,53,50,51,53,49,46,55,51,49,54,54,51,50,50,52,47,53,52,52,51,52,53,48,45,55,52,52,48,51,52,52,52,54,48,45,56,34,52,76,71,67,76,59,76,91,81,67,54,69,78,47,55,68,42,66,78,47,72,65,55,40,53,50,39,56,48,51,30,46,52,51,38,53,48,51,55,50,51,52,52,50,50,45,48,50,51,52,50,52,50,52,52,51,50,52,54,46,54,56,49,52,48,55,51,50,51,55,52,51,55,50,52,54,52,54,51,53,53,50,56,50,53,57,53,55,48,53,68,74,64,69,80,83,123